Protein AF-0000000074483270 (afdb_homodimer)

Structure (mmCIF, N/CA/C/O backbone):
data_AF-0000000074483270-model_v1
#
loop_
_entity.id
_entity.type
_entity.pdbx_description
1 polymer 'Xanthine dehydrogenase'
#
loop_
_atom_site.group_PDB
_atom_site.id
_atom_site.type_symbol
_atom_site.label_atom_id
_atom_site.label_alt_id
_atom_site.label_comp_id
_atom_site.label_asym_id
_atom_site.label_entity_id
_atom_site.label_seq_id
_atom_site.pdbx_PDB_ins_code
_atom_site.Cartn_x
_atom_site.Cartn_y
_atom_site.Cartn_z
_atom_site.occupancy
_atom_site.B_iso_or_equiv
_atom_site.auth_seq_id
_atom_site.auth_comp_id
_atom_site.auth_asym_id
_atom_site.auth_atom_id
_atom_site.pdbx_PDB_model_num
ATOM 1 N N . MET A 1 1 ? 0.509 -9.922 -4.801 1 75.31 1 MET A N 1
ATOM 2 C CA . MET A 1 1 ? 1.335 -10.945 -5.426 1 75.31 1 MET A CA 1
ATOM 3 C C . MET A 1 1 ? 0.634 -12.305 -5.395 1 75.31 1 MET A C 1
ATOM 5 O O . MET A 1 1 ? -0.513 -12.398 -4.957 1 75.31 1 MET A O 1
ATOM 9 N N . GLU A 1 2 ? 1.297 -13.406 -5.91 1 82.12 2 GLU A N 1
ATOM 10 C CA . GLU A 1 2 ? 0.642 -14.656 -6.281 1 82.12 2 GLU A CA 1
ATOM 11 C C . GLU A 1 2 ? 0.21 -15.438 -5.047 1 82.12 2 GLU A C 1
ATOM 13 O O . GLU A 1 2 ? 0.958 -15.531 -4.07 1 82.12 2 GLU A O 1
ATOM 18 N N . SER A 1 3 ? -0.997 -15.914 -5.066 1 87.81 3 SER A N 1
ATOM 19 C CA . SER A 1 3 ? -1.632 -16.594 -3.943 1 87.81 3 SER A CA 1
ATOM 20 C C . SER A 1 3 ? -0.889 -17.875 -3.584 1 87.81 3 SER A C 1
ATOM 22 O O . SER A 1 3 ? -0.985 -18.359 -2.453 1 87.81 3 SER A O 1
ATOM 24 N N . TYR A 1 4 ? -0.151 -18.422 -4.543 1 96.31 4 TYR A N 1
ATOM 25 C CA . TYR A 1 4 ? 0.379 -19.75 -4.305 1 96.31 4 TYR A CA 1
ATOM 26 C C . TYR A 1 4 ? 1.49 -19.734 -3.264 1 96.31 4 TYR A C 1
ATOM 28 O O . TYR A 1 4 ? 1.835 -20.766 -2.686 1 96.31 4 TYR A O 1
ATOM 36 N N . HIS A 1 5 ? 2.09 -18.625 -2.961 1 96.88 5 HIS A N 1
ATOM 37 C CA . HIS A 1 5 ? 3.084 -18.578 -1.896 1 96.88 5 HIS A CA 1
ATOM 38 C C . HIS A 1 5 ? 2.449 -18.859 -0.538 1 96.88 5 HIS A C 1
ATOM 40 O O . HIS A 1 5 ? 2.963 -19.672 0.237 1 96.88 5 HIS A O 1
ATOM 46 N N . ALA A 1 6 ? 1.348 -18.219 -0.281 1 95.81 6 ALA A N 1
ATOM 47 C CA . ALA A 1 6 ? 0.641 -18.422 0.979 1 95.81 6 ALA A CA 1
ATOM 48 C C . ALA A 1 6 ? 0.081 -19.844 1.06 1 95.81 6 ALA A C 1
ATOM 50 O O . ALA A 1 6 ? 0.085 -20.469 2.127 1 95.81 6 ALA A O 1
ATOM 51 N N . VAL A 1 7 ? -0.377 -20.297 -0.052 1 97.56 7 VAL A N 1
ATOM 52 C CA . VAL A 1 7 ? -0.959 -21.641 -0.121 1 97.56 7 VAL A CA 1
ATOM 53 C C . VAL A 1 7 ? 0.115 -22.688 0.166 1 97.56 7 VAL A C 1
ATOM 55 O O . VAL A 1 7 ? -0.094 -23.594 0.975 1 97.56 7 VAL A O 1
ATOM 58 N N . LEU A 1 8 ? 1.272 -22.531 -0.483 1 97.94 8 LEU A N 1
ATOM 59 C CA . LEU A 1 8 ? 2.371 -23.469 -0.271 1 97.94 8 LEU A CA 1
ATOM 60 C C . LEU A 1 8 ? 2.844 -23.438 1.179 1 97.94 8 LEU A C 1
ATOM 62 O O . LEU A 1 8 ? 3.162 -24.469 1.759 1 97.94 8 LEU A O 1
ATOM 66 N N . GLU A 1 9 ? 2.848 -22.25 1.744 1 97.31 9 GLU A N 1
ATOM 67 C CA . GLU A 1 9 ? 3.205 -22.125 3.154 1 97.31 9 GLU A CA 1
ATOM 68 C C . GLU A 1 9 ? 2.195 -22.844 4.043 1 97.31 9 GLU A C 1
ATOM 70 O O . GLU A 1 9 ? 2.576 -23.5 5.012 1 97.31 9 GLU A O 1
ATOM 75 N N . ALA A 1 10 ? 0.96 -22.719 3.723 1 96.88 10 ALA A N 1
ATOM 76 C CA . ALA A 1 10 ? -0.094 -23.375 4.492 1 96.88 10 ALA A CA 1
ATOM 77 C C . ALA A 1 10 ? 0.024 -24.891 4.402 1 96.88 10 ALA A C 1
ATOM 79 O O . ALA A 1 10 ? -0.123 -25.594 5.402 1 96.88 10 ALA A O 1
ATOM 80 N N . ILE A 1 11 ? 0.293 -25.375 3.213 1 96.69 11 ILE A N 1
ATOM 81 C CA . ILE A 1 11 ? 0.487 -26.797 3.025 1 96.69 11 ILE A CA 1
ATOM 82 C C . ILE A 1 11 ? 1.677 -27.281 3.855 1 96.69 11 ILE A C 1
ATOM 84 O O . ILE A 1 11 ? 1.591 -28.297 4.551 1 96.69 11 ILE A O 1
ATOM 88 N N . ALA A 1 12 ? 2.715 -26.516 3.836 1 96.69 12 ALA A N 1
ATOM 89 C CA . ALA A 1 12 ? 3.945 -26.859 4.539 1 96.69 12 ALA A CA 1
ATOM 90 C C . ALA A 1 12 ? 3.727 -26.875 6.051 1 96.69 12 ALA A C 1
ATOM 92 O O . ALA A 1 12 ? 4.289 -27.719 6.758 1 96.69 12 ALA A O 1
ATOM 93 N N . SER A 1 13 ? 2.914 -26 6.512 1 95.75 13 SER A N 1
ATOM 94 C CA . SER A 1 13 ? 2.754 -25.828 7.953 1 95.75 13 SER A CA 1
ATOM 95 C C . SER A 1 13 ? 1.634 -26.703 8.492 1 95.75 13 SER A C 1
ATOM 97 O O . SER A 1 13 ? 1.473 -26.844 9.711 1 95.75 13 SER A O 1
ATOM 99 N N . SER A 1 14 ? 0.917 -27.234 7.617 1 93.25 14 SER A N 1
ATOM 100 C CA . SER A 1 14 ? -0.228 -28.031 8.055 1 93.25 14 SER A CA 1
ATOM 101 C C . SER A 1 14 ? 0.155 -29.5 8.258 1 93.25 14 SER A C 1
ATOM 103 O O . SER A 1 14 ? 0.959 -30.031 7.496 1 93.25 14 SER A O 1
ATOM 105 N N . HIS A 1 15 ? -0.435 -30.094 9.25 1 90.5 15 HIS A N 1
ATOM 106 C CA . HIS A 1 15 ? -0.298 -31.531 9.445 1 90.5 15 HIS A CA 1
ATOM 107 C C . HIS A 1 15 ? -1.561 -32.281 9.016 1 90.5 15 HIS A C 1
ATOM 109 O O . HIS A 1 15 ? -1.663 -33.5 9.18 1 90.5 15 HIS A O 1
ATOM 115 N N . GLU A 1 16 ? -2.414 -31.531 8.414 1 92.5 16 GLU A N 1
ATOM 116 C CA . GLU A 1 16 ? -3.693 -32.094 7.992 1 92.5 16 GLU A CA 1
ATOM 117 C C . GLU A 1 16 ? -3.686 -32.406 6.5 1 92.5 16 GLU A C 1
ATOM 119 O O . GLU A 1 16 ? -2.924 -31.828 5.734 1 92.5 16 GLU A O 1
ATOM 124 N N . GLN A 1 17 ? -4.586 -33.375 6.207 1 93.94 17 GLN A N 1
ATOM 125 C CA . GLN A 1 17 ? -4.914 -33.531 4.797 1 93.94 17 GLN A CA 1
ATOM 126 C C . GLN A 1 17 ? -5.699 -32.344 4.27 1 93.94 17 GLN A C 1
ATOM 128 O O . GLN A 1 17 ? -6.227 -31.547 5.047 1 93.94 17 GLN A O 1
ATOM 133 N N . GLY A 1 18 ? -5.68 -32.25 2.961 1 96.56 18 GLY A N 1
ATOM 134 C CA . GLY A 1 18 ? -6.43 -31.125 2.402 1 96.56 18 GLY A CA 1
ATOM 135 C C . GLY A 1 18 ? -6.602 -31.219 0.897 1 96.56 18 GLY A C 1
ATOM 136 O O . GLY A 1 18 ? -6.289 -32.25 0.293 1 96.56 18 GLY A O 1
ATOM 137 N N . VAL A 1 19 ? -7.25 -30.234 0.415 1 97.25 19 VAL A N 1
ATOM 138 C CA . VAL A 1 19 ? -7.566 -30.141 -1.007 1 97.25 19 VAL A CA 1
ATOM 139 C C . VAL A 1 19 ? -7.008 -28.828 -1.57 1 97.25 19 VAL A C 1
ATOM 141 O O . VAL A 1 19 ? -7.113 -27.781 -0.935 1 97.25 19 VAL A O 1
ATOM 144 N N . LEU A 1 20 ? -6.336 -28.906 -2.713 1 97 20 LEU A N 1
ATOM 145 C CA . LEU A 1 20 ? -5.926 -27.734 -3.469 1 97 20 LEU A CA 1
ATOM 146 C C . LEU A 1 20 ? -6.914 -27.438 -4.59 1 97 20 LEU A C 1
ATOM 148 O O . LEU A 1 20 ? -7.176 -28.281 -5.441 1 97 20 LEU A O 1
ATOM 152 N N . ALA A 1 21 ? -7.531 -26.281 -4.531 1 97.44 21 ALA A N 1
ATOM 153 C CA . ALA A 1 21 ? -8.414 -25.797 -5.586 1 97.44 21 ALA A CA 1
ATOM 154 C C . ALA A 1 21 ? -7.719 -24.766 -6.465 1 97.44 21 ALA A C 1
ATOM 156 O O . ALA A 1 21 ? -7.133 -23.797 -5.953 1 97.44 21 ALA A O 1
ATOM 157 N N . THR A 1 22 ? -7.727 -24.922 -7.75 1 97.31 22 THR A N 1
ATOM 158 C CA . THR A 1 22 ? -7.027 -24.047 -8.68 1 97.31 22 THR A CA 1
ATOM 159 C C . THR A 1 22 ? -7.945 -23.641 -9.828 1 97.31 22 THR A C 1
ATOM 161 O O . THR A 1 22 ? -8.648 -24.469 -10.398 1 97.31 22 THR A O 1
ATOM 164 N N . ILE A 1 23 ? -7.973 -22.375 -10.141 1 96.62 23 ILE A N 1
ATOM 165 C CA . ILE A 1 23 ? -8.641 -21.938 -11.359 1 96.62 23 ILE A CA 1
ATOM 166 C C . ILE A 1 23 ? -7.816 -22.344 -12.578 1 96.62 23 ILE A C 1
ATOM 168 O O . ILE A 1 23 ? -6.691 -21.875 -12.766 1 96.62 23 ILE A O 1
ATOM 172 N N . ILE A 1 24 ? -8.414 -23.141 -13.422 1 96.81 24 ILE A N 1
ATOM 173 C CA . ILE A 1 24 ? -7.621 -23.688 -14.516 1 96.81 24 ILE A CA 1
ATOM 174 C C . ILE A 1 24 ? -8.07 -23.078 -15.844 1 96.81 24 ILE A C 1
ATOM 176 O O . ILE A 1 24 ? -7.363 -23.156 -16.844 1 96.81 24 ILE A O 1
ATOM 180 N N . HIS A 1 25 ? -9.266 -22.453 -15.805 1 95.56 25 HIS A N 1
ATOM 181 C CA . HIS A 1 25 ? -9.766 -21.844 -17.031 1 95.56 25 HIS A CA 1
ATOM 182 C C . HIS A 1 25 ? -10.766 -20.734 -16.734 1 95.56 25 HIS A C 1
ATOM 184 O O . HIS A 1 25 ? -11.617 -20.891 -15.844 1 95.56 25 HIS A O 1
ATOM 190 N N . ILE A 1 26 ? -10.602 -19.688 -17.422 1 93.75 26 ILE A N 1
ATOM 191 C CA . ILE A 1 26 ? -11.555 -18.578 -17.359 1 93.75 26 ILE A CA 1
ATOM 192 C C . ILE A 1 26 ? -12 -18.188 -18.766 1 93.75 26 ILE A C 1
ATOM 194 O O . ILE A 1 26 ? -11.172 -18.062 -19.672 1 93.75 26 ILE A O 1
ATOM 198 N N . ASP A 1 27 ? -13.25 -18.125 -18.953 1 91.25 27 ASP A N 1
ATOM 199 C CA . ASP A 1 27 ? -13.852 -17.531 -20.141 1 91.25 27 ASP A CA 1
ATOM 200 C C . ASP A 1 27 ? -14.594 -16.234 -19.797 1 91.25 27 ASP A C 1
ATOM 202 O O . ASP A 1 27 ? -15.57 -16.25 -19.047 1 91.25 27 ASP A O 1
ATOM 206 N N . GLY A 1 28 ? -14.086 -15.148 -20.328 1 88.5 28 GLY A N 1
ATOM 207 C CA . GLY A 1 28 ? -14.656 -13.859 -19.953 1 88.5 28 GLY A CA 1
ATOM 208 C C . GLY A 1 28 ? -13.891 -13.156 -18.844 1 88.5 28 GLY A C 1
ATOM 209 O O . GLY A 1 28 ? -12.656 -13.203 -18.812 1 88.5 28 GLY A O 1
ATOM 210 N N . SER A 1 29 ? -14.641 -12.469 -17.984 1 85.75 29 SER A N 1
ATOM 211 C CA . SER A 1 29 ? -14.023 -11.68 -16.938 1 85.75 29 SER A CA 1
ATOM 212 C C . SER A 1 29 ? -14.211 -12.336 -15.57 1 85.75 29 SER A C 1
ATOM 214 O O . SER A 1 29 ? -15.273 -12.891 -15.281 1 85.75 29 SER A O 1
ATOM 216 N N . ALA A 1 30 ? -13.156 -12.375 -14.844 1 88 30 ALA A N 1
ATOM 217 C CA . ALA A 1 30 ? -13.188 -12.883 -13.469 1 88 30 ALA A CA 1
ATOM 218 C C . ALA A 1 30 ? -12.289 -12.047 -12.562 1 88 30 ALA A C 1
ATOM 220 O O . ALA A 1 30 ? -11.383 -11.352 -13.039 1 88 30 ALA A O 1
ATOM 221 N N . TYR A 1 31 ? -12.641 -12.148 -11.297 1 88.62 31 TYR A N 1
ATOM 222 C CA . TYR A 1 31 ? -11.883 -11.398 -10.297 1 88.62 31 TYR A CA 1
ATOM 223 C C . TYR A 1 31 ? -10.43 -11.836 -10.273 1 88.62 31 TYR A C 1
ATOM 225 O O . TYR A 1 31 ? -9.516 -11.008 -10.273 1 88.62 31 TYR A O 1
ATOM 233 N N . GLN A 1 32 ? -10.25 -13.141 -10.25 1 92.94 32 GLN A N 1
ATOM 234 C CA . GLN A 1 32 ? -8.914 -13.727 -10.312 1 92.94 32 GLN A CA 1
ATOM 235 C C . GLN A 1 32 ? -8.664 -14.398 -11.664 1 92.94 32 GLN A C 1
ATOM 237 O O . GLN A 1 32 ? -9.602 -14.609 -12.438 1 92.94 32 GLN A O 1
ATOM 242 N N . LYS A 1 33 ? -7.43 -14.656 -11.875 1 92.62 33 LYS A N 1
ATOM 243 C CA . LYS A 1 33 ? -7.047 -15.266 -13.141 1 92.62 33 LYS A CA 1
ATOM 244 C C . LYS A 1 33 ? -6.637 -16.719 -12.945 1 92.62 33 LYS A C 1
ATOM 246 O O . LYS A 1 33 ? -6.566 -17.219 -11.82 1 92.62 33 LYS A O 1
ATOM 251 N N . GLU A 1 34 ? -6.488 -17.406 -14.117 1 96.06 34 GLU A N 1
ATOM 252 C CA . GLU A 1 34 ? -5.984 -18.766 -14.062 1 96.06 34 GLU A CA 1
ATOM 253 C C . GLU A 1 34 ? -4.703 -18.859 -13.227 1 96.06 34 GLU A C 1
ATOM 255 O O . GLU A 1 34 ? -3.834 -17.984 -13.336 1 96.06 34 GLU A O 1
ATOM 260 N N . GLY A 1 35 ? -4.637 -19.891 -12.375 1 96.38 35 GLY A N 1
ATOM 261 C CA . GLY A 1 35 ? -3.482 -20.062 -11.508 1 96.38 35 GLY A CA 1
ATOM 262 C C . GLY A 1 35 ? -3.764 -19.688 -10.062 1 96.38 35 GLY A C 1
ATOM 263 O O . GLY A 1 35 ? -3.076 -20.156 -9.148 1 96.38 35 GLY A O 1
ATOM 264 N N . ALA A 1 36 ? -4.758 -18.828 -9.859 1 96.19 36 ALA A N 1
ATOM 265 C CA . ALA A 1 36 ? -5.16 -18.562 -8.477 1 96.19 36 ALA A CA 1
ATOM 266 C C . ALA A 1 36 ? -5.594 -19.844 -7.781 1 96.19 36 ALA A C 1
ATOM 268 O O . ALA A 1 36 ? -6.246 -20.703 -8.391 1 96.19 36 ALA A O 1
ATOM 269 N N . CYS A 1 37 ? -5.223 -19.969 -6.508 1 97.12 37 CYS A N 1
ATOM 270 C CA . CYS A 1 37 ? -5.508 -21.234 -5.844 1 97.12 37 CYS A CA 1
ATOM 271 C C . CYS A 1 37 ? -5.828 -21.016 -4.371 1 97.12 37 CYS A C 1
ATOM 273 O O . CYS A 1 37 ? -5.598 -19.938 -3.832 1 97.12 37 CYS A O 1
ATOM 275 N N . MET A 1 38 ? -6.383 -22.078 -3.869 1 96.75 38 MET A N 1
ATOM 276 C CA . MET A 1 38 ? -6.812 -22.094 -2.475 1 96.75 38 MET A CA 1
ATOM 277 C C . MET A 1 38 ? -6.594 -23.469 -1.857 1 96.75 38 MET A C 1
ATOM 279 O O . MET A 1 38 ? -6.836 -24.484 -2.504 1 96.75 38 MET A O 1
ATOM 283 N N . TRP A 1 39 ? -6.062 -23.453 -0.654 1 97.25 39 TRP A N 1
ATOM 284 C CA . TRP A 1 39 ? -5.895 -24.656 0.147 1 97.25 39 TRP A CA 1
ATOM 285 C C . TRP A 1 39 ? -7.02 -24.781 1.17 1 97.25 39 TRP A C 1
ATOM 287 O O . TRP A 1 39 ? -7.371 -23.812 1.847 1 97.25 39 TRP A O 1
ATOM 297 N N . ILE A 1 40 ? -7.633 -25.953 1.224 1 97.25 40 ILE A N 1
ATOM 298 C CA . ILE A 1 40 ? -8.664 -26.25 2.209 1 97.25 40 ILE A CA 1
ATOM 299 C C . ILE A 1 40 ? -8.266 -27.484 3.008 1 97.25 40 ILE A C 1
ATOM 301 O O . ILE A 1 40 ? -8.18 -28.594 2.461 1 97.25 40 ILE A O 1
ATOM 305 N N . SER A 1 41 ? -8.07 -27.328 4.285 1 96.38 41 SER A N 1
ATOM 306 C CA . SER A 1 41 ? -7.707 -28.453 5.145 1 96.38 41 SER A CA 1
ATOM 307 C C . SER A 1 41 ? -8.938 -29.266 5.523 1 96.38 41 SER A C 1
ATOM 309 O O . SER A 1 41 ? -10.07 -28.844 5.312 1 96.38 41 SER A O 1
ATOM 311 N N . GLU A 1 42 ? -8.719 -30.359 6.121 1 94.81 42 GLU A N 1
ATOM 312 C CA . GLU A 1 42 ? -9.82 -31.219 6.547 1 94.81 42 GLU A CA 1
ATOM 313 C C . GLU A 1 42 ? -10.617 -30.578 7.672 1 94.81 42 GLU A C 1
ATOM 315 O O . GLU A 1 42 ? -11.812 -30.844 7.832 1 94.81 42 GLU A O 1
ATOM 320 N N . SER A 1 43 ? -9.938 -29.734 8.445 1 94.06 43 SER A N 1
ATOM 321 C CA . SER A 1 43 ? -10.617 -29.047 9.539 1 94.06 43 SER A CA 1
ATOM 322 C C . SER A 1 43 ? -11.32 -27.781 9.047 1 94.06 43 SER A C 1
ATOM 324 O O . SER A 1 43 ? -12.008 -27.109 9.82 1 94.06 43 SER A O 1
ATOM 326 N N . GLY A 1 44 ? -11.102 -27.453 7.805 1 92.12 44 GLY A N 1
ATOM 327 C CA . GLY A 1 44 ? -11.812 -26.328 7.234 1 92.12 44 GLY A CA 1
ATOM 328 C C . GLY A 1 44 ? -10.992 -25.047 7.184 1 92.12 44 GLY A C 1
ATOM 329 O O . GLY A 1 44 ? -11.461 -24.016 6.719 1 92.12 44 GLY A O 1
ATOM 330 N N . ARG A 1 45 ? -9.844 -25.109 7.641 1 93.44 45 ARG A N 1
ATOM 331 C CA . ARG A 1 45 ? -8.953 -23.953 7.516 1 93.44 45 ARG A CA 1
ATOM 332 C C . ARG A 1 45 ? -8.562 -23.719 6.059 1 93.44 45 ARG A C 1
ATOM 334 O O . ARG A 1 45 ? -8.305 -24.672 5.32 1 93.44 45 ARG A O 1
ATOM 341 N N . THR A 1 46 ? -8.531 -22.438 5.676 1 94.81 46 THR A N 1
ATOM 342 C CA . THR A 1 46 ? -8.273 -22.156 4.27 1 94.81 46 THR A CA 1
ATOM 343 C C . THR A 1 46 ? -7.133 -21.156 4.121 1 94.81 46 THR A C 1
ATOM 345 O O . THR A 1 46 ? -6.812 -20.422 5.062 1 94.81 46 THR A O 1
ATOM 348 N N . ALA A 1 47 ? -6.445 -21.156 3.014 1 95.5 47 ALA A N 1
ATOM 349 C CA . ALA A 1 47 ? -5.449 -20.203 2.557 1 95.5 47 ALA A CA 1
ATOM 350 C C . ALA A 1 47 ? -5.566 -19.953 1.055 1 95.5 47 ALA A C 1
ATOM 352 O O . ALA A 1 47 ? -5.723 -20.906 0.278 1 95.5 47 ALA A O 1
ATOM 353 N N . GLY A 1 48 ? -5.457 -18.672 0.753 1 94.81 48 GLY A N 1
ATOM 354 C CA . GLY A 1 48 ? -5.652 -18.312 -0.644 1 94.81 48 GLY A CA 1
ATOM 355 C C . GLY A 1 48 ? -7.086 -17.953 -0.973 1 94.81 48 GLY A C 1
ATOM 356 O O . GLY A 1 48 ? -7.988 -18.156 -0.158 1 94.81 48 GLY A O 1
ATOM 357 N N . LEU A 1 49 ? -7.27 -17.438 -2.158 1 94.62 49 LEU A N 1
ATOM 358 C CA . LEU A 1 49 ? -8.57 -16.938 -2.594 1 94.62 49 LEU A CA 1
ATOM 359 C C . LEU A 1 49 ? -8.773 -17.203 -4.082 1 94.62 49 LEU A C 1
ATOM 361 O O . LEU A 1 49 ? -7.883 -16.938 -4.891 1 94.62 49 LEU A O 1
ATOM 365 N N . LEU A 1 50 ? -9.922 -17.672 -4.473 1 94.12 50 LEU A N 1
ATOM 366 C CA . LEU A 1 50 ? -10.219 -17.969 -5.871 1 94.12 50 LEU A CA 1
ATOM 367 C C . LEU A 1 50 ? -11.031 -16.844 -6.504 1 94.12 50 LEU A C 1
ATOM 369 O O . LEU A 1 50 ? -10.992 -16.656 -7.723 1 94.12 50 LEU A O 1
ATOM 373 N N . SER A 1 51 ? -11.781 -16.188 -5.703 1 89.69 51 SER A N 1
ATOM 374 C CA . SER A 1 51 ? -12.633 -15.07 -6.098 1 89.69 51 SER A CA 1
ATOM 375 C C . SER A 1 51 ? -12.617 -13.969 -5.051 1 89.69 51 SER A C 1
ATOM 377 O O . SER A 1 51 ? -11.648 -13.836 -4.293 1 89.69 51 SER A O 1
ATOM 379 N N . GLY A 1 52 ? -13.562 -13.18 -4.996 1 85.69 52 GLY A N 1
ATOM 380 C CA . GLY A 1 52 ? -13.68 -12.18 -3.949 1 85.69 52 GLY A CA 1
ATOM 381 C C . GLY A 1 52 ? -14.367 -12.703 -2.701 1 85.69 52 GLY A C 1
ATOM 382 O O . GLY A 1 52 ? -14.555 -11.961 -1.736 1 85.69 52 GLY A O 1
ATOM 383 N N . GLY A 1 53 ? -14.773 -13.93 -2.67 1 80.25 53 GLY A N 1
ATOM 384 C CA . GLY A 1 53 ? -15.484 -14.562 -1.575 1 80.25 53 GLY A CA 1
ATOM 385 C C . GLY A 1 53 ? -16.75 -15.281 -2.021 1 80.25 53 GLY A C 1
ATOM 386 O O . GLY A 1 53 ? -17.391 -15.977 -1.229 1 80.25 53 GLY A O 1
ATOM 387 N N . CYS A 1 54 ? -17 -15.289 -3.25 1 80.25 54 CYS A N 1
ATOM 388 C CA . CYS A 1 54 ? -18.281 -15.773 -3.779 1 80.25 54 CYS A CA 1
ATOM 389 C C . CYS A 1 54 ? -18.25 -17.297 -3.955 1 80.25 54 CYS A C 1
ATOM 391 O O . CYS A 1 54 ? -19.25 -17.969 -3.727 1 80.25 54 CYS A O 1
ATOM 393 N N . LEU A 1 55 ? -17.078 -17.797 -4.328 1 89.5 55 LEU A N 1
ATOM 394 C CA . LEU A 1 55 ? -17 -19.219 -4.676 1 89.5 55 LEU A CA 1
ATOM 395 C C . LEU A 1 55 ? -16.5 -20.047 -3.494 1 89.5 55 LEU A C 1
ATOM 397 O O . LEU A 1 55 ? -16.656 -21.266 -3.471 1 89.5 55 LEU A O 1
ATOM 401 N N . GLU A 1 56 ? -15.938 -19.422 -2.535 1 91.12 56 GLU A N 1
ATOM 402 C CA . GLU A 1 56 ? -15.125 -20.094 -1.521 1 91.12 56 GLU A CA 1
ATOM 403 C C . GLU A 1 56 ? -15.953 -21.062 -0.693 1 91.12 56 GLU A C 1
ATOM 405 O O . GLU A 1 56 ? -15.508 -22.172 -0.411 1 91.12 56 GLU A O 1
ATOM 410 N N . GLU A 1 57 ? -17.141 -20.688 -0.376 1 88.19 57 GLU A N 1
ATOM 411 C CA . GLU A 1 57 ? -17.984 -21.562 0.442 1 88.19 57 GLU A CA 1
ATOM 412 C C . GLU A 1 57 ? -18.344 -22.828 -0.311 1 88.19 57 GLU A C 1
ATOM 414 O O . GLU A 1 57 ? -18.266 -23.938 0.24 1 88.19 57 GLU A O 1
ATOM 419 N N . THR A 1 58 ? -18.781 -22.656 -1.55 1 91.75 58 THR A N 1
ATOM 420 C CA . THR A 1 58 ? -19.141 -23.797 -2.379 1 91.75 58 THR A CA 1
ATOM 421 C C . THR A 1 58 ? -17.938 -24.719 -2.586 1 91.75 58 THR A C 1
ATOM 423 O O . THR A 1 58 ? -18.062 -25.938 -2.5 1 91.75 58 THR A O 1
ATOM 426 N N . ILE A 1 59 ? -16.812 -24.141 -2.773 1 95.62 59 ILE A N 1
ATOM 427 C CA . ILE A 1 59 ? -15.586 -24.891 -3.002 1 95.62 59 ILE A CA 1
ATOM 428 C C . ILE A 1 59 ? -15.219 -25.672 -1.742 1 95.62 59 ILE A C 1
ATOM 430 O O . ILE A 1 59 ? -14.797 -26.828 -1.821 1 95.62 59 ILE A O 1
ATOM 434 N N . ALA A 1 60 ? -15.406 -25.062 -0.628 1 94.56 60 ALA A N 1
ATOM 435 C CA . ALA A 1 60 ? -15.117 -25.734 0.636 1 94.56 60 ALA A CA 1
ATOM 436 C C . ALA A 1 60 ? -16 -26.953 0.827 1 94.56 60 ALA A C 1
ATOM 438 O O . ALA A 1 60 ? -15.547 -28 1.31 1 94.56 60 ALA A O 1
ATOM 439 N N . ILE A 1 61 ? -17.219 -26.859 0.445 1 94.69 61 ILE A N 1
ATOM 440 C CA . ILE A 1 61 ? -18.141 -27.969 0.546 1 94.69 61 ILE A CA 1
ATOM 441 C C . ILE A 1 61 ? -17.703 -29.094 -0.387 1 94.69 61 ILE A C 1
ATOM 443 O O . ILE A 1 61 ? -17.656 -30.266 0.015 1 94.69 61 ILE A O 1
ATOM 447 N N . GLN A 1 62 ? -17.359 -28.75 -1.576 1 96 62 GLN A N 1
ATOM 448 C CA . GLN A 1 62 ? -16.922 -29.75 -2.553 1 96 62 GLN A CA 1
ATOM 449 C C . GLN A 1 62 ? -15.609 -30.391 -2.125 1 96 62 GLN A C 1
ATOM 451 O O . GLN A 1 62 ? -15.375 -31.578 -2.414 1 96 62 GLN A O 1
ATOM 456 N N . ALA A 1 63 ? -14.805 -29.641 -1.466 1 96.75 63 ALA A N 1
ATOM 457 C CA . ALA A 1 63 ? -13.508 -30.141 -1.005 1 96.75 63 ALA A CA 1
ATOM 458 C C . ALA A 1 63 ? -13.688 -31.297 -0.031 1 96.75 63 ALA A C 1
ATOM 460 O O . ALA A 1 63 ? -12.883 -32.25 -0.018 1 96.75 63 ALA A O 1
ATOM 461 N N . LYS A 1 64 ? -14.727 -31.25 0.778 1 95.69 64 LYS A N 1
ATOM 462 C CA . LYS A 1 64 ? -15 -32.344 1.704 1 95.69 64 LYS A CA 1
ATOM 463 C C . LYS A 1 64 ? -15.234 -33.656 0.955 1 95.69 64 LYS A C 1
ATOM 465 O O . LYS A 1 64 ? -14.719 -34.719 1.348 1 95.69 64 LYS A O 1
ATOM 470 N N . ASP A 1 65 ? -15.938 -33.531 -0.107 1 95.12 65 ASP A N 1
ATOM 471 C CA . ASP A 1 65 ? -16.219 -34.688 -0.932 1 95.12 65 ASP A CA 1
ATOM 472 C C . ASP A 1 65 ? -14.938 -35.219 -1.581 1 95.12 65 ASP A C 1
ATOM 474 O O . ASP A 1 65 ? -14.703 -36.438 -1.614 1 95.12 65 ASP A O 1
ATOM 478 N N . VAL A 1 66 ? -14.172 -34.344 -2.055 1 95.12 66 VAL A N 1
ATOM 479 C CA . VAL A 1 66 ? -12.914 -34.688 -2.699 1 95.12 66 VAL A CA 1
ATOM 480 C C . VAL A 1 66 ? -12 -35.406 -1.701 1 95.12 66 VAL A C 1
ATOM 482 O O . VAL A 1 66 ? -11.352 -36.406 -2.041 1 95.12 66 VAL A O 1
ATOM 485 N N . LEU A 1 67 ? -11.977 -34.938 -0.519 1 93.81 67 LEU A N 1
ATOM 486 C CA . LEU A 1 67 ? -11.148 -35.531 0.52 1 93.81 67 LEU A CA 1
ATOM 487 C C . LEU A 1 67 ? -11.664 -36.906 0.901 1 93.81 67 LEU A C 1
ATOM 489 O O . LEU A 1 67 ? -10.875 -37.844 1.102 1 93.81 67 LEU A O 1
ATOM 493 N N . GLN A 1 68 ? -12.914 -37.031 0.994 1 93.38 68 GLN A N 1
ATOM 494 C CA . GLN A 1 68 ? -13.539 -38.281 1.381 1 93.38 68 GLN A CA 1
ATOM 495 C C . G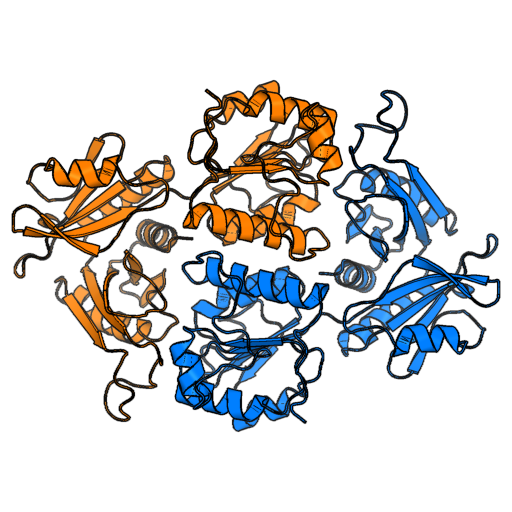LN A 1 68 ? -13.273 -39.375 0.34 1 93.38 68 GLN A C 1
ATOM 497 O O . GLN A 1 68 ? -12.984 -40.5 0.689 1 93.38 68 GLN A O 1
ATOM 502 N N . HIS A 1 69 ? -13.305 -39.031 -0.921 1 92.31 69 HIS A N 1
ATOM 503 C CA . HIS A 1 69 ? -13.203 -40 -1.986 1 92.31 69 HIS A CA 1
ATOM 504 C C . HIS A 1 69 ? -11.781 -40.062 -2.555 1 92.31 69 HIS A C 1
ATOM 506 O O . HIS A 1 69 ? -11.469 -40.938 -3.373 1 92.31 69 HIS A O 1
ATOM 512 N N . GLN A 1 70 ? -11.016 -39.062 -2.203 1 91.38 70 GLN A N 1
ATOM 513 C CA . GLN A 1 70 ? -9.633 -38.969 -2.66 1 91.38 70 GLN A CA 1
ATOM 514 C C . GLN A 1 70 ? -9.555 -38.969 -4.184 1 91.38 70 GLN A C 1
ATOM 516 O O . GLN A 1 70 ? -8.719 -39.625 -4.773 1 91.38 70 GLN A O 1
ATOM 521 N N . GLN A 1 71 ? -10.5 -38.281 -4.762 1 89.88 71 GLN A N 1
ATOM 522 C CA . GLN A 1 71 ? -10.57 -38.125 -6.211 1 89.88 71 GLN A CA 1
ATOM 523 C C . GLN A 1 71 ? -10.695 -36.656 -6.625 1 89.88 71 GLN A C 1
ATOM 525 O O . GLN A 1 71 ? -11.5 -35.938 -6.055 1 89.88 71 GLN A O 1
ATOM 530 N N . ALA A 1 72 ? -9.938 -36.344 -7.594 1 92.81 72 ALA A N 1
ATOM 531 C CA . ALA A 1 72 ? -10 -34.969 -8.117 1 92.81 72 ALA A CA 1
ATOM 532 C C . ALA A 1 72 ? -11.375 -34.688 -8.711 1 92.81 72 ALA A C 1
ATOM 534 O O . ALA A 1 72 ? -12.062 -35.594 -9.18 1 92.81 72 ALA A O 1
ATOM 535 N N . HIS A 1 73 ? -11.727 -33.438 -8.648 1 92.75 73 HIS A N 1
ATOM 536 C CA . HIS A 1 73 ? -13.023 -33 -9.148 1 92.75 73 HIS A CA 1
ATOM 537 C C . HIS A 1 73 ? -12.898 -31.656 -9.867 1 92.75 73 HIS A C 1
ATOM 539 O O . HIS A 1 73 ? -12.219 -30.75 -9.383 1 92.75 73 HIS A O 1
ATOM 545 N N . MET A 1 74 ? -13.445 -31.609 -11.086 1 93.75 74 MET A N 1
ATOM 546 C CA . MET A 1 74 ? -13.5 -30.344 -11.82 1 93.75 74 MET A CA 1
ATOM 547 C C . MET A 1 74 ? -14.906 -29.75 -11.781 1 93.75 74 MET A C 1
ATOM 549 O O . MET A 1 74 ? -15.883 -30.438 -12.094 1 93.75 74 MET A O 1
ATOM 553 N N . THR A 1 75 ? -15.008 -28.578 -11.398 1 94.56 75 THR A N 1
ATOM 554 C CA . THR A 1 75 ? -16.312 -27.906 -11.336 1 94.56 75 THR A CA 1
ATOM 555 C C . THR A 1 75 ? -16.297 -26.609 -12.141 1 94.56 75 THR A C 1
ATOM 557 O O . THR A 1 75 ? -15.25 -25.984 -12.273 1 94.56 75 THR A O 1
ATOM 560 N N . THR A 1 76 ? -17.375 -26.266 -12.719 1 93.69 76 THR A N 1
ATOM 561 C CA . THR A 1 76 ? -17.531 -25.062 -13.531 1 93.69 76 THR A CA 1
ATOM 562 C C . THR A 1 76 ? -18.578 -24.125 -12.93 1 93.69 76 THR A C 1
ATOM 564 O O . THR A 1 76 ? -19.656 -24.562 -12.539 1 93.69 76 THR A O 1
ATOM 567 N N . PHE A 1 77 ? -18.203 -22.891 -12.805 1 91 77 PHE A N 1
ATOM 568 C CA . PHE A 1 77 ? -19.094 -21.844 -12.32 1 91 77 PHE A CA 1
ATOM 569 C C . PHE A 1 77 ? -19.422 -20.859 -13.438 1 91 77 PHE A C 1
ATOM 571 O O . PHE A 1 77 ? -18.531 -20.266 -14.039 1 91 77 PHE A O 1
ATOM 578 N N . ASP A 1 78 ? -20.672 -20.688 -13.773 1 84.94 78 ASP A N 1
ATOM 579 C CA . ASP A 1 78 ? -21.125 -19.688 -14.734 1 84.94 78 ASP A CA 1
ATOM 580 C C . ASP A 1 78 ? -21.562 -18.406 -14.023 1 84.94 78 ASP A C 1
ATOM 582 O O . ASP A 1 78 ? -22.656 -18.359 -13.438 1 84.94 78 ASP A O 1
ATOM 586 N N . MET A 1 79 ? -20.75 -17.484 -14.148 1 73.31 79 MET A N 1
ATOM 587 C CA . MET A 1 79 ? -20.984 -16.234 -13.414 1 73.31 79 MET A CA 1
ATOM 588 C C . MET A 1 79 ? -21.703 -15.219 -14.289 1 73.31 79 MET A C 1
ATOM 590 O O . MET A 1 79 ? -21.859 -14.062 -13.906 1 73.31 79 MET A O 1
ATOM 594 N N . ARG A 1 80 ? -22.109 -15.57 -15.68 1 67.31 80 ARG A N 1
ATOM 595 C CA . ARG A 1 80 ? -22.812 -14.688 -16.609 1 67.31 80 ARG A CA 1
ATOM 596 C C . ARG A 1 80 ? -24.281 -14.539 -16.234 1 67.31 80 ARG A C 1
ATOM 598 O O . ARG A 1 80 ? -24.906 -13.516 -16.531 1 67.31 80 ARG A O 1
ATOM 605 N N . GLN A 1 81 ? -24.984 -15.602 -15.969 1 56.78 81 GLN A N 1
ATOM 606 C CA . GLN A 1 81 ? -26.438 -15.586 -15.844 1 56.78 81 GLN A CA 1
ATOM 607 C C . GLN A 1 81 ? -26.891 -14.844 -14.586 1 56.78 81 GLN A C 1
ATOM 609 O O . GLN A 1 81 ? -26.328 -15.055 -13.508 1 56.78 81 GLN A O 1
ATOM 614 N N . GLU A 1 82 ? -27.328 -13.633 -14.789 1 50.84 82 GLU A N 1
ATOM 615 C CA . GLU A 1 82 ? -27.984 -12.797 -13.789 1 50.84 82 GLU A CA 1
ATOM 616 C C . GLU A 1 82 ? -29.203 -13.492 -13.211 1 50.84 82 GLU A C 1
ATOM 618 O O . GLU A 1 82 ? -30.031 -12.867 -12.547 1 50.84 82 GLU A O 1
ATOM 623 N N . ASP A 1 83 ? -29.594 -14.672 -13.688 1 43.69 83 ASP A N 1
ATOM 624 C CA . ASP A 1 83 ? -30.953 -15.109 -13.375 1 43.69 83 ASP A CA 1
ATOM 625 C C . ASP A 1 83 ? -31.125 -15.289 -11.867 1 43.69 83 ASP A C 1
ATOM 627 O O . ASP A 1 83 ? -30.188 -15.68 -11.164 1 43.69 83 ASP A O 1
ATOM 631 N N . ASP A 1 84 ? -32.281 -14.828 -11.289 1 41 84 ASP A N 1
ATOM 632 C CA . ASP A 1 84 ? -32.781 -14.898 -9.922 1 41 84 ASP A CA 1
ATOM 633 C C . ASP A 1 84 ? -32.5 -16.266 -9.305 1 41 84 ASP A C 1
ATOM 635 O O . ASP A 1 84 ? -32.438 -16.406 -8.086 1 41 84 ASP A O 1
ATOM 639 N N . PHE A 1 85 ? -32.906 -17.375 -9.883 1 37.62 85 PHE A N 1
ATOM 640 C CA . PHE A 1 85 ? -33.188 -18.688 -9.305 1 37.62 85 PHE A CA 1
ATOM 641 C C . PHE A 1 85 ? -31.875 -19.453 -9.125 1 37.62 85 PHE A C 1
ATOM 643 O O . PHE A 1 85 ? -31.844 -20.5 -8.461 1 37.62 85 PHE A O 1
ATOM 650 N N . SER A 1 86 ? -31.031 -19.688 -10.039 1 39.41 86 SER A N 1
ATOM 651 C CA . SER A 1 86 ? -29.938 -20.625 -9.875 1 39.41 86 SER A CA 1
ATOM 652 C C . SER A 1 86 ? -28.953 -20.172 -8.797 1 39.41 86 SER A C 1
ATOM 654 O O . SER A 1 86 ? -29.156 -19.109 -8.195 1 39.41 86 SER A O 1
ATOM 656 N N . TRP A 1 87 ? -27.656 -20.75 -8.859 1 38.84 87 TRP A N 1
ATOM 657 C CA . TRP A 1 87 ? -26.812 -20.328 -7.742 1 38.84 87 TRP A CA 1
ATOM 658 C C . TRP A 1 87 ? -27.062 -18.875 -7.383 1 38.84 87 TRP A C 1
ATOM 660 O O . TRP A 1 87 ? -27.609 -18.109 -8.188 1 38.84 87 TRP A O 1
ATOM 670 N N . GLY A 1 88 ? -26.719 -18.391 -6.25 1 36.84 88 GLY A N 1
ATOM 671 C CA . GLY A 1 88 ? -26.953 -17.125 -5.566 1 36.84 88 GLY A CA 1
ATOM 672 C C . GLY A 1 88 ? -26.922 -15.922 -6.492 1 36.84 88 GLY A C 1
ATOM 673 O O . GLY A 1 88 ? -26.672 -16.062 -7.691 1 36.84 88 GLY A O 1
ATOM 674 N N . GLN A 1 89 ? -26.672 -14.555 -5.738 1 43.16 89 GLN A N 1
ATOM 675 C CA . GLN A 1 89 ? -26.469 -13.117 -5.867 1 43.16 89 GLN A CA 1
ATOM 676 C C . GLN A 1 89 ? -25.469 -12.797 -6.969 1 43.16 89 GLN A C 1
ATOM 678 O O . GLN A 1 89 ? -24.344 -13.281 -6.949 1 43.16 89 GLN A O 1
ATOM 683 N N . GLY A 1 90 ? -25.891 -12.852 -8.219 1 46.47 90 GLY A N 1
ATOM 684 C CA . GLY A 1 90 ? -25.188 -12.516 -9.445 1 46.47 90 GLY A CA 1
ATOM 685 C C . GLY A 1 90 ? -23.922 -11.719 -9.195 1 46.47 90 GLY A C 1
ATOM 686 O O . GLY A 1 90 ? -23.953 -10.633 -8.609 1 46.47 90 GLY A O 1
ATOM 687 N N . ALA A 1 91 ? -22.812 -12.398 -9.016 1 52.34 91 ALA A N 1
ATOM 688 C CA . ALA A 1 91 ? -21.5 -11.812 -8.742 1 52.34 91 ALA A CA 1
ATOM 689 C C . ALA A 1 91 ? -21.172 -10.719 -9.75 1 52.34 91 ALA A C 1
ATOM 691 O O . ALA A 1 91 ? -20.375 -9.828 -9.461 1 52.34 91 ALA A O 1
ATOM 692 N N . GLY A 1 92 ? -22.188 -10.555 -10.758 1 54.28 92 GLY A N 1
ATOM 693 C CA . GLY A 1 92 ? -22.031 -9.539 -11.789 1 54.28 92 GLY A CA 1
ATOM 694 C C . GLY A 1 92 ? -20.703 -9.609 -12.5 1 54.28 92 GLY A C 1
ATOM 695 O O . GLY A 1 92 ? -20.312 -8.656 -13.18 1 54.28 92 GLY A O 1
ATOM 696 N N . CYS A 1 93 ? -19.922 -10.758 -12.117 1 62.34 93 CYS A N 1
ATOM 697 C CA . CYS A 1 93 ? -18.812 -10.953 -13.031 1 62.34 93 CYS A CA 1
ATOM 698 C C . CYS A 1 93 ? -19.25 -11.719 -14.281 1 62.34 93 CYS A C 1
ATOM 700 O O . CYS A 1 93 ? -20.219 -12.461 -14.242 1 62.34 93 CYS A O 1
ATOM 702 N N . ASN A 1 94 ? -18.984 -11.344 -15.523 1 65.38 94 ASN A N 1
ATOM 703 C CA . ASN A 1 94 ? -19.422 -11.875 -16.812 1 65.38 94 ASN A CA 1
ATOM 704 C C . ASN A 1 94 ? -18.453 -12.914 -17.344 1 65.38 94 ASN A C 1
ATOM 706 O O . ASN A 1 94 ? -18.031 -12.836 -18.5 1 65.38 94 ASN A O 1
ATOM 710 N N . GLY A 1 95 ? -18.156 -13.961 -16.391 1 80.62 95 GLY A N 1
ATOM 711 C CA . GLY A 1 95 ? -17.219 -14.953 -16.906 1 80.62 95 GLY A CA 1
ATOM 712 C C . GLY A 1 95 ? -17.531 -16.359 -16.422 1 80.62 95 GLY A C 1
ATOM 713 O O . GLY A 1 95 ? -18.391 -16.547 -15.547 1 80.62 95 GLY A O 1
ATOM 714 N N . ILE A 1 96 ? -17.031 -17.438 -17.125 1 89.94 96 ILE A N 1
ATOM 715 C CA . ILE A 1 96 ? -17.062 -18.844 -16.719 1 89.94 96 ILE A CA 1
ATOM 716 C C . ILE A 1 96 ? -15.727 -19.234 -16.109 1 89.94 96 ILE A C 1
ATOM 718 O O . ILE A 1 96 ? -14.664 -18.953 -16.672 1 89.94 96 ILE A O 1
ATOM 722 N N . ILE A 1 97 ? -15.82 -19.828 -14.906 1 93.94 97 ILE A N 1
ATOM 723 C CA . ILE A 1 97 ? -14.609 -20.219 -14.195 1 93.94 97 ILE A CA 1
ATOM 724 C C . ILE A 1 97 ? -14.602 -21.734 -14 1 93.94 97 ILE A C 1
ATOM 726 O O . ILE A 1 97 ? -15.578 -22.312 -13.523 1 93.94 97 ILE A O 1
ATOM 730 N N . GLN A 1 98 ? -13.594 -22.391 -14.406 1 95.5 98 GLN A N 1
ATOM 731 C CA . GLN A 1 98 ? -13.383 -23.797 -14.117 1 95.5 98 GLN A CA 1
ATOM 732 C C . GLN A 1 98 ? -12.328 -23.984 -13.031 1 95.5 98 GLN A C 1
ATOM 734 O O . GLN A 1 98 ? -11.227 -23.453 -13.125 1 95.5 98 GLN A O 1
ATOM 739 N N . VAL A 1 99 ? -12.727 -24.719 -12.008 1 96.5 99 VAL A N 1
ATOM 740 C CA . VAL A 1 99 ? -11.844 -24.938 -10.867 1 96.5 99 VAL A CA 1
ATOM 741 C C . VAL A 1 99 ? -11.547 -26.422 -10.727 1 96.5 99 VAL A C 1
ATOM 743 O O . VAL A 1 99 ? -12.453 -27.266 -10.805 1 96.5 99 VAL A O 1
ATOM 746 N N . LEU A 1 100 ? -10.312 -26.781 -10.609 1 96 100 LEU A N 1
ATOM 747 C CA . LEU A 1 100 ? -9.875 -28.141 -10.352 1 96 100 LEU A CA 1
ATOM 748 C C . LEU A 1 100 ? -9.586 -28.344 -8.867 1 96 100 LEU A C 1
ATOM 750 O O . LEU A 1 100 ? -8.781 -27.609 -8.281 1 96 100 LEU A O 1
ATOM 754 N N . LEU A 1 101 ? -10.273 -29.266 -8.234 1 96.38 101 LEU A N 1
ATOM 755 C CA . LEU A 1 101 ? -10.031 -29.656 -6.852 1 96.38 101 LEU A CA 1
ATOM 756 C C . LEU A 1 101 ? -9.242 -30.953 -6.785 1 96.38 101 LEU A C 1
ATOM 758 O O . LEU A 1 101 ? -9.672 -31.969 -7.344 1 96.38 101 LEU A O 1
ATOM 762 N N . GLU A 1 102 ? -8.125 -30.922 -6.137 1 95.19 102 GLU A N 1
ATOM 763 C CA . GLU A 1 102 ? -7.25 -32.094 -6.043 1 95.19 102 GLU A CA 1
ATOM 764 C C . GLU A 1 102 ? -6.902 -32.406 -4.59 1 95.19 102 GLU A C 1
ATOM 766 O O . GLU A 1 102 ? -6.418 -31.531 -3.861 1 95.19 102 GLU A O 1
ATOM 771 N N . PRO A 1 103 ? -7.117 -33.656 -4.191 1 95.25 103 PRO A N 1
ATOM 772 C CA . PRO A 1 103 ? -6.613 -34 -2.861 1 95.25 103 PRO A CA 1
ATOM 773 C C . PRO A 1 103 ? -5.09 -34 -2.781 1 95.25 103 PRO A C 1
ATOM 775 O O . PRO A 1 103 ? -4.41 -34.406 -3.723 1 95.25 103 PRO A O 1
ATOM 778 N N . VAL A 1 104 ? -4.605 -33.438 -1.73 1 94.19 104 VAL A N 1
ATOM 779 C CA . VAL A 1 104 ? -3.158 -33.406 -1.527 1 94.19 104 VAL A CA 1
ATOM 780 C C . VAL A 1 104 ? -2.73 -34.562 -0.646 1 94.19 104 VAL A C 1
ATOM 782 O O . VAL A 1 104 ? -2.686 -34.469 0.581 1 94.19 104 VAL A O 1
ATOM 785 N N . THR A 1 105 ? -2.42 -35.656 -1.328 1 88.12 105 THR A N 1
ATOM 786 C CA . THR A 1 105 ? -1.913 -36.844 -0.646 1 88.12 105 THR A CA 1
ATOM 787 C C . THR A 1 105 ? -0.507 -36.594 -0.106 1 88.12 105 THR A C 1
ATOM 789 O O . THR A 1 105 ? 0.086 -35.531 -0.359 1 88.12 105 THR A O 1
ATOM 792 N N . ALA A 1 106 ? -0.007 -37.562 0.623 1 88.5 106 ALA A N 1
ATOM 793 C CA . ALA A 1 106 ? 1.341 -37.438 1.17 1 88.5 106 ALA A CA 1
ATOM 794 C C . ALA A 1 106 ? 2.371 -37.25 0.057 1 88.5 106 ALA A C 1
ATOM 796 O O . ALA A 1 106 ? 3.301 -36.438 0.184 1 88.5 106 ALA A O 1
ATOM 797 N N . GLU A 1 107 ? 2.174 -38 -0.98 1 88.69 107 GLU A N 1
ATOM 798 C CA . GLU A 1 107 ? 3.104 -37.906 -2.104 1 88.69 107 GLU A CA 1
ATOM 799 C C . GLU A 1 107 ? 2.994 -36.562 -2.809 1 88.69 107 GLU A C 1
ATOM 801 O O . GLU A 1 107 ? 4.008 -35.938 -3.158 1 88.69 107 GLU A O 1
ATOM 806 N N . MET A 1 108 ? 1.811 -36.156 -3.002 1 91.75 108 MET A N 1
ATOM 807 C CA . MET A 1 108 ? 1.609 -34.844 -3.652 1 91.75 108 MET A CA 1
ATOM 808 C C . MET A 1 108 ? 2.127 -33.719 -2.775 1 91.75 108 MET A C 1
ATOM 810 O O . MET A 1 108 ? 2.637 -32.719 -3.285 1 91.75 108 MET A O 1
ATOM 814 N N . ARG A 1 109 ? 1.953 -33.875 -1.532 1 95.19 109 ARG A N 1
ATOM 815 C CA . ARG A 1 109 ? 2.482 -32.906 -0.591 1 95.19 109 ARG A CA 1
ATOM 816 C C . ARG A 1 109 ? 3.986 -32.719 -0.768 1 95.19 109 ARG A C 1
ATOM 818 O O . ARG A 1 109 ? 4.496 -31.609 -0.756 1 95.19 109 ARG A O 1
ATOM 825 N N . ALA A 1 110 ? 4.68 -33.812 -0.892 1 95.44 110 ALA A N 1
ATOM 826 C CA . ALA A 1 110 ? 6.125 -33.75 -1.1 1 95.44 110 ALA A CA 1
ATOM 827 C C . ALA A 1 110 ? 6.469 -32.969 -2.361 1 95.44 110 ALA A C 1
ATOM 829 O O . ALA A 1 110 ? 7.449 -32.219 -2.387 1 95.44 110 ALA A O 1
ATOM 830 N N . ASP A 1 111 ? 5.684 -33.156 -3.365 1 95.94 111 ASP A N 1
ATOM 831 C CA . ASP A 1 111 ? 5.898 -32.406 -4.609 1 95.94 111 ASP A CA 1
ATOM 832 C C . ASP A 1 111 ? 5.676 -30.922 -4.414 1 95.94 111 ASP A C 1
ATOM 834 O O . ASP A 1 111 ? 6.473 -30.094 -4.883 1 95.94 111 ASP A O 1
ATOM 838 N N . TRP A 1 112 ? 4.641 -30.578 -3.713 1 96.88 112 TRP A N 1
ATOM 839 C CA . TRP A 1 112 ? 4.352 -29.156 -3.467 1 96.88 112 TRP A CA 1
ATOM 840 C C . TRP A 1 112 ? 5.426 -28.531 -2.594 1 96.88 112 TRP A C 1
ATOM 842 O O . TRP A 1 112 ? 5.789 -27.359 -2.789 1 96.88 112 TRP A O 1
ATOM 852 N N . LEU A 1 113 ? 5.922 -29.266 -1.662 1 97.25 113 LEU A N 1
ATOM 853 C CA . LEU A 1 113 ? 7.016 -28.781 -0.831 1 97.25 113 LEU A CA 1
ATOM 854 C C . LEU A 1 113 ? 8.281 -28.594 -1.656 1 97.25 113 LEU A C 1
ATOM 856 O O . LEU A 1 113 ? 9.078 -27.688 -1.39 1 97.25 113 LEU A O 1
ATOM 860 N N . ALA A 1 114 ? 8.453 -29.484 -2.648 1 97.62 114 ALA A N 1
ATOM 861 C CA . ALA A 1 114 ? 9.578 -29.312 -3.564 1 97.62 114 ALA A CA 1
ATOM 862 C C . ALA A 1 114 ? 9.43 -28.031 -4.387 1 97.62 114 ALA A C 1
ATOM 864 O O . ALA A 1 114 ? 10.414 -27.328 -4.617 1 97.62 114 ALA A O 1
ATOM 865 N N . VAL A 1 115 ? 8.227 -27.75 -4.848 1 98.12 115 VAL A N 1
ATOM 866 C CA . VAL A 1 115 ? 7.957 -26.5 -5.543 1 98.12 115 VAL A CA 1
ATOM 867 C C . VAL A 1 115 ? 8.32 -25.328 -4.645 1 98.12 115 VAL A C 1
ATOM 869 O O . VAL A 1 115 ? 9.047 -24.422 -5.059 1 98.12 115 VAL A O 1
ATOM 872 N N . LYS A 1 116 ? 7.836 -25.359 -3.398 1 98.06 116 LYS A N 1
ATOM 873 C CA . LYS A 1 116 ? 8.125 -24.297 -2.439 1 98.06 116 LYS A CA 1
ATOM 874 C C . LYS A 1 116 ? 9.633 -24.109 -2.258 1 98.06 116 LYS A C 1
ATOM 876 O O . LYS A 1 116 ? 10.125 -22.984 -2.225 1 98.06 116 LYS A O 1
ATOM 881 N N . ALA A 1 117 ? 10.32 -25.25 -2.135 1 98 117 ALA A N 1
ATOM 882 C CA . ALA A 1 117 ? 11.766 -25.203 -1.934 1 98 117 ALA A CA 1
ATOM 883 C C . ALA A 1 117 ? 12.461 -24.547 -3.119 1 98 117 ALA A C 1
ATOM 885 O O . ALA A 1 117 ? 13.398 -23.75 -2.938 1 98 117 ALA A O 1
ATOM 886 N N . CYS A 1 118 ? 12.055 -24.875 -4.301 1 98.12 118 CYS A N 1
ATOM 887 C CA . CYS A 1 118 ? 12.602 -24.25 -5.492 1 98.12 118 CYS A CA 1
ATOM 888 C C . CYS A 1 118 ? 12.367 -22.734 -5.473 1 98.12 118 CYS A C 1
ATOM 890 O O . CYS A 1 118 ? 13.289 -21.953 -5.711 1 98.12 118 CYS A O 1
ATOM 892 N N . LEU A 1 119 ? 11.164 -22.344 -5.148 1 97.94 119 LEU A N 1
ATOM 893 C CA . LEU A 1 119 ? 10.812 -20.922 -5.105 1 97.94 119 LEU A CA 1
ATOM 894 C C . LEU A 1 119 ? 11.617 -20.188 -4.035 1 97.94 119 LEU A C 1
ATOM 896 O O . LEU A 1 119 ? 12.078 -19.078 -4.258 1 97.94 119 LEU A O 1
ATOM 900 N N . ASP A 1 120 ? 11.797 -20.859 -2.9 1 96.88 120 ASP A N 1
ATOM 901 C CA . ASP A 1 120 ? 12.562 -20.281 -1.805 1 96.88 120 ASP A CA 1
ATOM 902 C C . ASP A 1 120 ? 14.016 -20.031 -2.219 1 96.88 120 ASP A C 1
ATOM 904 O O . ASP A 1 120 ? 14.672 -19.125 -1.695 1 96.88 120 ASP A O 1
ATOM 908 N N . ARG A 1 121 ? 14.43 -20.781 -3.197 1 96 121 ARG A N 1
ATOM 909 C CA . ARG A 1 121 ? 15.797 -20.641 -3.693 1 96 121 ARG A CA 1
ATOM 910 C C . ARG A 1 121 ? 15.852 -19.688 -4.875 1 96 121 ARG A C 1
ATOM 912 O O . ARG A 1 121 ? 16.891 -19.531 -5.516 1 96 121 ARG A O 1
ATOM 919 N N . GLY A 1 122 ? 14.719 -19.188 -5.211 1 96 122 GLY A N 1
ATOM 920 C CA . GLY A 1 122 ? 14.672 -18.203 -6.289 1 96 122 GLY A CA 1
ATOM 921 C C . GLY A 1 122 ? 14.477 -18.844 -7.656 1 96 122 GLY A C 1
ATOM 922 O O . GLY A 1 122 ? 14.734 -18.203 -8.68 1 96 122 GLY A O 1
ATOM 923 N N . GLU A 1 123 ? 13.984 -20.062 -7.695 1 96.81 123 GLU A N 1
ATOM 924 C CA . GLU A 1 123 ? 13.867 -20.781 -8.961 1 96.81 123 GLU A CA 1
ATOM 925 C C . GLU A 1 123 ? 12.43 -20.766 -9.469 1 96.81 123 GLU A C 1
ATOM 927 O O . GLU A 1 123 ? 11.492 -21 -8.695 1 96.81 123 GLU A O 1
ATOM 932 N N . HIS A 1 124 ? 12.266 -20.516 -10.734 1 97.56 124 HIS A N 1
ATOM 933 C CA . HIS A 1 124 ? 11 -20.625 -11.453 1 97.56 124 HIS A CA 1
ATOM 934 C C . HIS A 1 124 ? 10.648 -22.094 -11.719 1 97.56 124 HIS A C 1
ATOM 936 O O . HIS A 1 124 ? 11.523 -22.906 -12.031 1 97.56 124 HIS A O 1
ATOM 942 N N . VAL A 1 125 ? 9.391 -22.453 -11.523 1 97.88 125 VAL A N 1
ATOM 943 C CA . VAL A 1 125 ? 8.938 -23.828 -11.734 1 97.88 125 VAL A CA 1
ATOM 944 C C . VAL A 1 125 ? 7.734 -23.844 -12.664 1 97.88 125 VAL A C 1
ATOM 946 O O . VAL A 1 125 ? 6.836 -23 -12.539 1 97.88 125 VAL A O 1
ATOM 949 N N . LEU A 1 126 ? 7.703 -24.75 -13.625 1 97.19 126 LEU A N 1
ATOM 950 C CA . LEU A 1 126 ? 6.566 -24.969 -14.508 1 97.19 126 LEU A CA 1
ATOM 951 C C . LEU A 1 126 ? 5.809 -26.234 -14.102 1 97.19 126 LEU A C 1
ATOM 953 O O . LEU A 1 126 ? 6.418 -27.266 -13.844 1 97.19 126 LEU A O 1
ATOM 957 N N . LEU A 1 127 ? 4.539 -26.141 -13.977 1 96.94 127 LEU A N 1
ATOM 958 C CA . LEU A 1 127 ? 3.656 -27.281 -13.797 1 96.94 127 LEU A CA 1
ATOM 959 C C . LEU A 1 127 ? 2.949 -27.641 -15.102 1 96.94 127 LEU A C 1
ATOM 961 O O . LEU A 1 127 ? 2.412 -26.766 -15.773 1 96.94 127 LEU A O 1
ATOM 965 N N . ALA A 1 128 ? 2.971 -28.875 -15.5 1 94.75 128 ALA A N 1
ATOM 966 C CA . ALA A 1 128 ? 2.1 -29.453 -16.516 1 94.75 128 ALA A CA 1
ATOM 967 C C . ALA A 1 128 ? 1.277 -30.609 -15.93 1 94.75 128 ALA A C 1
ATOM 969 O O . ALA A 1 128 ? 1.832 -31.625 -15.5 1 94.75 128 ALA A O 1
ATOM 970 N N . ARG A 1 129 ? 0.047 -30.391 -15.836 1 93.5 129 ARG A N 1
ATOM 971 C CA . ARG A 1 129 ? -0.876 -31.391 -15.32 1 93.5 129 ARG A CA 1
ATOM 972 C C . ARG A 1 129 ? -1.798 -31.906 -16.422 1 93.5 129 ARG A C 1
ATOM 974 O O . ARG A 1 129 ? -2.545 -31.125 -17.031 1 93.5 129 ARG A O 1
ATOM 981 N N . THR A 1 130 ? -1.771 -33.219 -16.688 1 91.38 130 THR A N 1
ATOM 982 C CA . THR A 1 130 ? -2.66 -33.781 -17.688 1 91.38 130 THR A CA 1
ATOM 983 C C . THR A 1 130 ? -4.113 -33.719 -17.234 1 91.38 130 THR A C 1
ATOM 985 O O . THR A 1 130 ? -4.402 -33.906 -16.047 1 91.38 130 THR A O 1
ATOM 988 N N . LEU A 1 131 ? -4.98 -33.312 -18.078 1 89.12 131 LEU A N 1
ATOM 989 C CA . LEU A 1 131 ? -6.406 -33.25 -17.781 1 89.12 131 LEU A CA 1
ATOM 990 C C . LEU A 1 131 ? -7.148 -34.438 -18.391 1 89.12 131 LEU A C 1
ATOM 992 O O . LEU A 1 131 ? -8.375 -34.406 -18.5 1 89.12 131 LEU A O 1
ATOM 996 N N . ASP A 1 132 ? -6.531 -35.531 -18.578 1 75.69 132 ASP A N 1
ATOM 997 C CA . ASP A 1 132 ? -7.199 -36.688 -19.172 1 75.69 132 ASP A CA 1
ATOM 998 C C . ASP A 1 132 ? -8.141 -37.344 -18.188 1 75.69 132 ASP A C 1
ATOM 1000 O O . ASP A 1 132 ? -8 -37.156 -16.969 1 75.69 132 ASP A O 1
ATOM 1004 N N . GLY A 1 133 ? -9.508 -37.344 -18.391 1 61.03 133 GLY A N 1
ATOM 1005 C CA . GLY A 1 133 ? -10.703 -37.781 -17.688 1 61.03 133 GLY A CA 1
ATOM 1006 C C . GLY A 1 133 ? -10.414 -38.812 -16.625 1 61.03 133 GLY A C 1
ATOM 1007 O O . GLY A 1 133 ? -11.188 -38.969 -15.68 1 61.03 133 GLY A O 1
ATOM 1008 N N . GLU A 1 134 ? -9.5 -39.75 -16.828 1 53.22 134 GLU A N 1
ATOM 1009 C CA . GLU A 1 134 ? -9.555 -40.969 -16.016 1 53.22 134 GLU A CA 1
ATOM 1010 C C . GLU A 1 134 ? -8.727 -40.812 -14.742 1 53.22 134 GLU A C 1
ATOM 1012 O O . GLU A 1 134 ? -8.977 -41.5 -13.742 1 53.22 134 GLU A O 1
ATOM 1017 N N . THR A 1 135 ? -7.59 -40.094 -14.742 1 55.84 135 THR A N 1
ATOM 1018 C CA . THR A 1 135 ? -6.594 -40.406 -13.727 1 55.84 135 THR A CA 1
ATOM 1019 C C . THR A 1 135 ? -6.453 -39.219 -12.742 1 55.84 135 THR A C 1
ATOM 1021 O O . THR A 1 135 ? -6.488 -38.062 -13.141 1 55.84 135 THR A O 1
ATOM 1024 N N . SER A 1 136 ? -7 -39.375 -11.523 1 64.31 136 SER A N 1
ATOM 1025 C CA . SER A 1 136 ? -6.621 -38.594 -10.336 1 64.31 136 SER A CA 1
ATOM 1026 C C . SER A 1 136 ? -5.301 -39.094 -9.758 1 64.31 136 SER A C 1
ATOM 1028 O O . SER A 1 136 ? -4.879 -40.219 -10.031 1 64.31 136 SER A O 1
ATOM 1030 N N . GLY A 1 137 ? -4.438 -38.219 -9.383 1 77.75 137 GLY A N 1
ATOM 1031 C CA . GLY A 1 137 ? -3.273 -38.656 -8.625 1 77.75 137 GLY A CA 1
ATOM 1032 C C . GLY A 1 137 ? -1.98 -38.031 -9.102 1 77.75 137 GLY A C 1
ATOM 1033 O O . GLY A 1 137 ? -1.977 -37.281 -10.07 1 77.75 137 GLY A O 1
ATOM 1034 N N . ARG A 1 138 ? -1.026 -38.406 -8.547 1 83.06 138 ARG A N 1
ATOM 1035 C CA . ARG A 1 138 ? 0.304 -37.812 -8.703 1 83.06 138 ARG A CA 1
ATOM 1036 C C . ARG A 1 138 ? 0.842 -38.031 -10.109 1 83.06 138 ARG A C 1
ATOM 1038 O O . ARG A 1 138 ? 1.648 -37.25 -10.602 1 83.06 138 ARG A O 1
ATOM 1045 N N . LYS A 1 139 ? 0.373 -39.062 -10.82 1 84.38 139 LYS A N 1
ATOM 1046 C CA . LYS A 1 139 ? 0.859 -39.438 -12.148 1 84.38 139 LYS A CA 1
ATOM 1047 C C . LYS A 1 139 ? 0.482 -38.375 -13.18 1 84.38 139 LYS A C 1
ATOM 1049 O O . LYS A 1 139 ? 1.037 -38.344 -14.281 1 84.38 139 LYS A O 1
ATOM 1054 N N . ASN A 1 140 ? -0.42 -37.5 -12.812 1 87.25 140 ASN A N 1
ATOM 1055 C CA . ASN A 1 140 ? -0.877 -36.469 -13.734 1 87.25 140 ASN A CA 1
ATOM 1056 C C . ASN A 1 140 ? 0.006 -35.219 -13.672 1 87.25 140 ASN A C 1
ATOM 1058 O O . ASN A 1 140 ? -0.112 -34.344 -14.508 1 87.25 140 ASN A O 1
ATOM 1062 N N . PHE A 1 141 ? 0.93 -35.25 -12.734 1 89.81 141 PHE A N 1
ATOM 1063 C CA . PHE A 1 141 ? 1.664 -34.031 -12.469 1 89.81 141 PHE A CA 1
ATOM 1064 C C . PHE A 1 1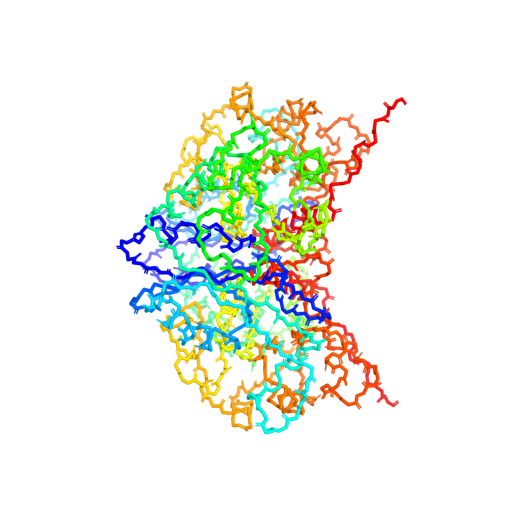41 ? 3.102 -34.125 -12.961 1 89.81 141 PHE A C 1
ATOM 1066 O O . PHE A 1 141 ? 3.809 -35.094 -12.633 1 89.81 141 PHE A O 1
ATOM 1073 N N . PHE A 1 142 ? 3.486 -33.125 -13.656 1 92.38 142 PHE A N 1
ATOM 1074 C CA . PHE A 1 142 ? 4.875 -32.938 -14.055 1 92.38 142 PHE A CA 1
ATOM 1075 C C . PHE A 1 142 ? 5.355 -31.547 -13.68 1 92.38 142 PHE A C 1
ATOM 1077 O O . PHE A 1 142 ? 4.781 -30.547 -14.125 1 92.38 142 PHE A O 1
ATOM 1084 N N . PHE A 1 143 ? 6.367 -31.469 -12.828 1 95.81 143 PHE A N 1
ATOM 1085 C CA . PHE A 1 143 ? 7.004 -30.219 -12.453 1 95.81 143 PHE A CA 1
ATOM 1086 C C . PHE A 1 143 ? 8.422 -30.141 -13 1 95.81 143 PHE A C 1
ATOM 1088 O O . PHE A 1 143 ? 9.156 -31.141 -12.977 1 95.81 143 PHE A O 1
ATOM 1095 N N . CYS A 1 144 ? 8.789 -28.969 -13.414 1 95.75 144 CYS A N 1
ATOM 1096 C CA . CYS A 1 144 ? 10.156 -28.75 -13.859 1 95.75 144 CYS A CA 1
ATOM 1097 C C . CYS A 1 144 ? 10.641 -27.359 -13.469 1 95.75 144 CYS A C 1
ATOM 1099 O O . CYS A 1 144 ? 9.992 -26.359 -13.773 1 95.75 144 CYS A O 1
ATOM 1101 N N . SER A 1 145 ? 11.742 -27.297 -12.805 1 96.5 145 SER A N 1
ATOM 1102 C CA . SER A 1 145 ? 12.336 -26.016 -12.43 1 96.5 145 SER A CA 1
ATOM 1103 C C . SER A 1 145 ? 13.234 -25.484 -13.539 1 96.5 145 SER A C 1
ATOM 1105 O O . SER A 1 145 ? 13.641 -26.219 -14.43 1 96.5 145 SER A O 1
ATOM 1107 N N . GLU A 1 146 ? 13.547 -24.234 -13.445 1 95.38 146 GLU A N 1
ATOM 1108 C CA . GLU A 1 146 ? 14.406 -23.625 -14.453 1 95.38 146 GLU A CA 1
ATOM 1109 C C . GLU A 1 146 ? 15.82 -24.188 -14.398 1 95.38 146 GLU A C 1
ATOM 1111 O O . GLU A 1 146 ? 16.562 -24.125 -15.375 1 95.38 146 GLU A O 1
ATOM 1116 N N . SER A 1 147 ? 16.266 -24.781 -13.242 1 94.62 147 SER A N 1
ATOM 1117 C CA . SER A 1 147 ? 17.578 -25.406 -13.109 1 94.62 147 SER A CA 1
ATOM 1118 C C . SER A 1 147 ? 17.562 -26.828 -13.648 1 94.62 147 SER A C 1
ATOM 1120 O O . SER A 1 147 ? 18.609 -27.484 -13.695 1 94.62 147 SER A O 1
ATOM 1122 N N . GLY A 1 148 ? 16.375 -27.359 -13.969 1 91.81 148 GLY A N 1
ATOM 1123 C CA . GLY A 1 148 ? 16.281 -28.672 -14.57 1 91.81 148 GLY A CA 1
ATOM 1124 C C . GLY A 1 148 ? 15.789 -29.75 -13.617 1 91.81 148 GLY A C 1
ATOM 1125 O O . GLY A 1 148 ? 15.711 -30.922 -13.977 1 91.81 148 GLY A O 1
ATOM 1126 N N . ARG A 1 149 ? 15.484 -29.391 -12.477 1 92.31 149 ARG A N 1
ATOM 1127 C CA . ARG A 1 149 ? 14.945 -30.359 -11.523 1 92.31 149 ARG A CA 1
ATOM 1128 C C . ARG A 1 149 ? 13.539 -30.797 -11.922 1 92.31 149 ARG A C 1
ATOM 1130 O O . ARG A 1 149 ? 12.688 -29.969 -12.227 1 92.31 149 ARG A O 1
ATOM 1137 N N . ARG A 1 150 ? 13.328 -32.094 -11.914 1 92.62 150 ARG A N 1
ATOM 1138 C CA . ARG A 1 150 ? 12.031 -32.688 -12.266 1 92.62 150 ARG A CA 1
ATOM 1139 C C . ARG A 1 150 ? 11.43 -33.438 -11.086 1 92.62 150 ARG A C 1
ATOM 1141 O O . ARG A 1 150 ? 12.148 -34.125 -10.352 1 92.62 150 ARG A O 1
ATOM 1148 N N . PHE A 1 151 ? 10.188 -33.25 -10.922 1 91.19 151 PHE A N 1
ATOM 1149 C CA . PHE A 1 151 ? 9.469 -34.031 -9.914 1 91.19 151 PHE A CA 1
ATOM 1150 C C . PHE A 1 151 ? 8 -34.188 -10.289 1 91.19 151 PHE A C 1
ATOM 1152 O O . PHE A 1 151 ? 7.586 -33.781 -11.375 1 91.19 151 PHE A O 1
ATOM 1159 N N . GLY A 1 152 ? 7.215 -34.875 -9.516 1 90.44 152 GLY A N 1
ATOM 1160 C CA . GLY A 1 152 ? 5.887 -35.344 -9.898 1 90.44 152 GLY A CA 1
ATOM 1161 C C . GLY A 1 152 ? 5.852 -36.781 -10.312 1 90.44 152 GLY A C 1
ATOM 1162 O O . GLY A 1 152 ? 6.855 -37.5 -10.219 1 90.44 152 GLY A O 1
ATOM 1163 N N . GLY A 1 153 ? 4.66 -37.219 -10.727 1 85.19 153 GLY A N 1
ATOM 1164 C CA . GLY A 1 153 ? 4.512 -38.625 -11.008 1 85.19 153 GLY A CA 1
ATOM 1165 C C . GLY A 1 153 ? 4.406 -38.938 -12.492 1 85.19 153 GLY A C 1
ATOM 1166 O O . GLY A 1 153 ? 4.32 -40.094 -12.891 1 85.19 153 GLY A O 1
ATOM 1167 N N . PHE A 1 154 ? 4.457 -37.906 -13.242 1 80.56 154 PHE A N 1
ATOM 1168 C CA . PHE A 1 154 ? 4.312 -38.094 -14.68 1 80.56 154 PHE A CA 1
ATOM 1169 C C . PHE A 1 154 ? 5.555 -38.75 -15.266 1 80.56 154 PHE A C 1
ATOM 1171 O O . PHE A 1 154 ? 6.672 -38.281 -15.062 1 80.56 154 PHE A O 1
ATOM 1178 N N . CYS A 1 155 ? 5.379 -39.812 -15.945 1 73.94 155 CYS A N 1
ATOM 1179 C CA . CYS A 1 155 ? 6.484 -40.625 -16.453 1 73.94 155 CYS A CA 1
ATOM 1180 C C . CYS A 1 155 ? 6.922 -40.156 -17.828 1 73.94 155 CYS A C 1
ATOM 1182 O O . CYS A 1 155 ? 7.984 -40.562 -18.312 1 73.94 155 CYS A O 1
ATOM 1184 N N . GLY A 1 156 ? 6.176 -39.281 -18.391 1 73.12 156 GLY A N 1
ATOM 1185 C CA . GLY A 1 156 ? 6.566 -38.812 -19.719 1 73.12 156 GLY A CA 1
ATOM 1186 C C . GLY A 1 156 ? 7.73 -37.844 -19.688 1 73.12 156 GLY A C 1
ATOM 1187 O O . GLY A 1 156 ? 8.141 -37.406 -18.609 1 73.12 156 GLY A O 1
ATOM 1188 N N . GLU A 1 157 ? 8.383 -37.75 -20.844 1 74.62 157 GLU A N 1
ATOM 1189 C CA . GLU A 1 157 ? 9.508 -36.844 -20.969 1 74.62 157 GLU A CA 1
ATOM 1190 C C . GLU A 1 157 ? 9.031 -35.406 -21.188 1 74.62 157 GLU A C 1
ATOM 1192 O O . GLU A 1 157 ? 7.91 -35.188 -21.625 1 74.62 157 GLU A O 1
ATOM 1197 N N . MET A 1 158 ? 9.836 -34.625 -20.688 1 75.56 158 MET A N 1
ATOM 1198 C CA . MET A 1 158 ? 9.617 -33.219 -21.016 1 75.56 158 MET A CA 1
ATOM 1199 C C . MET A 1 158 ? 9.711 -33 -22.531 1 75.56 158 MET A C 1
ATOM 1201 O O . MET A 1 158 ? 10.789 -33.125 -23.109 1 75.56 158 MET A O 1
ATOM 1205 N N . THR A 1 159 ? 8.625 -32.688 -23.078 1 83.69 159 THR A N 1
ATOM 1206 C CA . THR A 1 159 ? 8.641 -32.438 -24.516 1 83.69 159 THR A CA 1
ATOM 1207 C C . THR A 1 159 ? 9.312 -31.094 -24.828 1 83.69 159 THR A C 1
ATOM 1209 O O . THR A 1 159 ? 9.398 -30.234 -23.953 1 83.69 159 THR A O 1
ATOM 1212 N N . PRO A 1 160 ? 9.844 -30.984 -25.969 1 86.81 160 PRO A N 1
ATOM 1213 C CA . PRO A 1 160 ? 10.438 -29.703 -26.359 1 86.81 160 PRO A CA 1
ATOM 1214 C C . PRO A 1 160 ? 9.484 -28.531 -26.188 1 86.81 160 PRO A C 1
ATOM 1216 O O . PRO A 1 160 ? 9.914 -27.422 -25.844 1 86.81 160 PRO A O 1
ATOM 1219 N N . LYS A 1 161 ? 8.297 -28.812 -26.344 1 89.31 161 LYS A N 1
ATOM 1220 C CA . LYS A 1 161 ? 7.312 -27.75 -26.219 1 89.31 161 LYS A CA 1
ATOM 1221 C C . LYS A 1 161 ? 7.18 -27.281 -24.766 1 89.31 161 LYS A C 1
ATOM 1223 O O . LYS A 1 161 ? 7.113 -26.094 -24.484 1 89.31 161 LYS A O 1
ATOM 1228 N N . LEU A 1 162 ? 7.129 -28.25 -23.891 1 88.75 162 LEU A N 1
ATOM 1229 C CA . LEU A 1 162 ? 7.059 -27.906 -22.484 1 88.75 162 LEU A CA 1
ATOM 1230 C C . LEU A 1 162 ? 8.312 -27.156 -22.047 1 88.75 162 LEU A C 1
ATOM 1232 O O . LEU A 1 162 ? 8.227 -26.188 -21.297 1 88.75 162 LEU A O 1
ATOM 1236 N N . ARG A 1 163 ? 9.375 -27.609 -22.531 1 90.12 163 ARG A N 1
ATOM 1237 C CA . ARG A 1 163 ? 10.633 -26.922 -22.234 1 90.12 163 ARG A CA 1
ATOM 1238 C C . ARG A 1 163 ? 10.625 -25.5 -22.766 1 90.12 163 ARG A C 1
ATOM 1240 O O . ARG A 1 163 ? 11.102 -24.578 -22.094 1 90.12 163 ARG A O 1
ATOM 1247 N N . SER A 1 164 ? 10.109 -25.359 -23.922 1 92.56 164 SER A N 1
ATOM 1248 C CA . SER A 1 164 ? 10.023 -24.031 -24.516 1 92.56 164 SER A CA 1
ATOM 1249 C C . SER A 1 164 ? 9.148 -23.094 -23.688 1 92.56 164 SER A C 1
ATOM 1251 O O . SER A 1 164 ? 9.438 -21.906 -23.547 1 92.56 164 SER A O 1
ATOM 1253 N N . LEU A 1 165 ? 8.102 -23.641 -23.125 1 92.88 165 LEU A N 1
ATOM 1254 C CA . LEU A 1 165 ? 7.223 -22.844 -22.281 1 92.88 165 LEU A CA 1
ATOM 1255 C C . LEU A 1 165 ? 7.961 -22.359 -21.031 1 92.88 165 LEU A C 1
ATOM 1257 O O . LEU A 1 165 ? 7.738 -21.234 -20.578 1 92.88 165 LEU A O 1
ATOM 1261 N N . LEU A 1 166 ? 8.781 -23.188 -20.516 1 94.25 166 LEU A N 1
ATOM 1262 C CA . LEU A 1 166 ? 9.57 -22.844 -19.328 1 94.25 166 LEU A CA 1
ATOM 1263 C C . LEU A 1 166 ? 10.633 -21.812 -19.672 1 94.25 166 LEU A C 1
ATOM 1265 O O . LEU A 1 166 ? 10.734 -20.781 -19 1 94.25 166 LEU A O 1
ATOM 1269 N N . ASP A 1 167 ? 11.297 -22.016 -20.75 1 93.06 167 ASP A N 1
ATOM 1270 C CA . ASP A 1 167 ? 12.484 -21.219 -21.078 1 93.06 167 ASP A CA 1
ATOM 1271 C C . ASP A 1 167 ? 12.094 -19.875 -21.672 1 93.06 167 ASP A C 1
ATOM 1273 O O . ASP A 1 167 ? 12.82 -18.891 -21.531 1 93.06 167 ASP A O 1
ATOM 1277 N N . SER A 1 168 ? 11.016 -19.797 -22.297 1 92.69 168 SER A N 1
ATOM 1278 C CA . SER A 1 168 ? 10.672 -18.594 -23.047 1 92.69 168 SER A CA 1
ATOM 1279 C C . SER A 1 168 ? 9.758 -17.688 -22.234 1 92.69 168 SER A C 1
ATOM 1281 O O . SER A 1 168 ? 9.445 -16.578 -22.672 1 92.69 168 SER A O 1
ATOM 1283 N N . ALA A 1 169 ? 9.398 -18.125 -21.125 1 92.62 169 ALA A N 1
ATOM 1284 C CA . ALA A 1 169 ? 8.492 -17.297 -20.328 1 92.62 169 ALA A CA 1
ATOM 1285 C C . ALA A 1 169 ? 9.18 -16.016 -19.875 1 92.62 169 ALA A C 1
ATOM 1287 O O . ALA A 1 169 ? 10.258 -16.062 -19.281 1 92.62 169 ALA A O 1
ATOM 1288 N N . PRO A 1 170 ? 8.547 -14.875 -20.266 1 93.12 170 PRO A N 1
ATOM 1289 C CA . PRO A 1 170 ? 9.117 -13.648 -19.688 1 93.12 170 PRO A CA 1
ATOM 1290 C C . PRO A 1 170 ? 9.07 -13.641 -18.156 1 93.12 170 PRO A C 1
ATOM 1292 O O . PRO A 1 170 ? 8.156 -14.219 -17.562 1 93.12 170 PRO A O 1
ATOM 1295 N N . LEU A 1 171 ? 10.008 -12.961 -17.609 1 94 171 LEU A N 1
ATOM 1296 C CA . LEU A 1 171 ? 10.141 -12.922 -16.156 1 94 171 LEU A CA 1
ATOM 1297 C C . LEU A 1 171 ? 8.828 -12.508 -15.492 1 94 171 LEU A C 1
ATOM 1299 O O . LEU A 1 171 ? 8.266 -11.461 -15.836 1 94 171 LEU A O 1
ATOM 1303 N N . PHE A 1 172 ? 8.391 -13.289 -14.531 1 94.12 172 PHE A N 1
ATOM 1304 C CA . PHE A 1 172 ? 7.219 -13.07 -13.695 1 94.12 172 PHE A CA 1
ATOM 1305 C C . PHE A 1 172 ? 5.945 -13.062 -14.531 1 94.12 172 PHE A C 1
ATOM 1307 O O . PHE A 1 172 ? 4.91 -12.562 -14.094 1 94.12 172 PHE A O 1
ATOM 1314 N N . GLN A 1 173 ? 6.188 -13.516 -15.672 1 88.69 173 GLN A N 1
ATOM 1315 C CA . GLN A 1 173 ? 5.062 -13.586 -16.594 1 88.69 173 GLN A CA 1
ATOM 1316 C C . GLN A 1 173 ? 4.902 -14.992 -17.156 1 88.69 173 GLN A C 1
ATOM 1318 O O . GLN A 1 173 ? 5.648 -15.906 -16.797 1 88.69 173 GLN A O 1
ATOM 1323 N N . GLY A 1 174 ? 3.912 -15.289 -17.891 1 87.19 174 GLY A N 1
ATOM 1324 C CA . GLY A 1 174 ? 3.572 -16.578 -18.5 1 87.19 174 GLY A CA 1
ATOM 1325 C C . GLY A 1 174 ? 2.086 -16.875 -18.469 1 87.19 174 GLY A C 1
ATOM 1326 O O . GLY A 1 174 ? 1.397 -16.516 -17.5 1 87.19 174 GLY A O 1
ATOM 1327 N N . LYS A 1 175 ? 1.732 -17.438 -19.406 1 89.62 175 LYS A N 1
ATOM 1328 C CA . LYS A 1 175 ? 0.308 -17.734 -19.547 1 89.62 175 LYS A CA 1
ATOM 1329 C C . LYS A 1 175 ? -0.056 -19.031 -18.844 1 89.62 175 LYS A C 1
ATOM 1331 O O . LYS A 1 175 ? 0.495 -20.094 -19.156 1 89.62 175 LYS A O 1
ATOM 1336 N N . ASN A 1 176 ? -0.851 -18.938 -17.844 1 95.88 176 ASN A N 1
ATOM 1337 C CA . ASN A 1 176 ? -1.447 -20.109 -17.203 1 95.88 176 ASN A CA 1
ATOM 1338 C C . ASN A 1 176 ? -2.752 -20.516 -17.891 1 95.88 176 ASN A C 1
ATOM 1340 O O . ASN A 1 176 ? -3.52 -19.656 -18.328 1 95.88 176 ASN A O 1
ATOM 1344 N N . GLY A 1 177 ? -2.932 -21.812 -17.969 1 96.38 177 GLY A N 1
ATOM 1345 C CA . GLY A 1 177 ? -4.184 -22.25 -18.578 1 96.38 177 GLY A CA 1
ATOM 1346 C C . GLY A 1 177 ? -4.078 -23.594 -19.266 1 96.38 177 GLY A C 1
ATOM 1347 O O . GLY A 1 177 ? -3.062 -24.281 -19.156 1 96.38 177 GLY A O 1
ATOM 1348 N N . ILE A 1 178 ? -5.152 -23.906 -19.906 1 95.25 178 ILE A N 1
ATOM 1349 C CA . ILE A 1 178 ? -5.242 -25.188 -20.594 1 95.25 178 ILE A CA 1
ATOM 1350 C C . ILE A 1 178 ? -4.625 -25.078 -21.984 1 95.25 178 ILE A C 1
ATOM 1352 O O . ILE A 1 178 ? -4.844 -24.078 -22.688 1 95.25 178 ILE A O 1
ATOM 1356 N N . CYS A 1 179 ? -3.873 -26.031 -22.281 1 92.62 179 CYS A N 1
ATOM 1357 C CA . CYS A 1 179 ? -3.32 -26.094 -23.641 1 92.62 179 CYS A CA 1
ATOM 1358 C C . CYS A 1 179 ? -3.184 -27.531 -24.109 1 92.62 179 CYS A C 1
ATOM 1360 O O . CYS A 1 179 ? -3.207 -28.453 -23.297 1 92.62 179 CYS A O 1
ATOM 1362 N N . ILE A 1 180 ? -3.135 -27.672 -25.344 1 91 180 ILE A N 1
ATOM 1363 C CA . ILE A 1 180 ? -2.961 -28.984 -25.953 1 91 180 ILE A CA 1
ATOM 1364 C C . ILE A 1 180 ? -1.527 -29.141 -26.453 1 91 180 ILE A C 1
ATOM 1366 O O . ILE A 1 180 ? -1.054 -28.328 -27.25 1 91 180 ILE A O 1
ATOM 1370 N N . ILE A 1 181 ? -0.88 -30.094 -26 1 87.62 181 ILE A N 1
ATOM 1371 C CA . ILE A 1 181 ? 0.474 -30.406 -26.422 1 87.62 181 ILE A CA 1
ATOM 1372 C C . ILE A 1 181 ? 0.524 -31.859 -26.922 1 87.62 181 ILE A C 1
ATOM 1374 O O . ILE A 1 181 ? 0.26 -32.781 -26.172 1 87.62 181 ILE A O 1
ATOM 1378 N N . ASP A 1 182 ? 0.846 -32.062 -28.188 1 84.88 182 ASP A N 1
ATOM 1379 C CA . ASP A 1 182 ? 0.945 -33.375 -28.797 1 84.88 182 ASP A CA 1
ATOM 1380 C C . ASP A 1 182 ? -0.335 -34.188 -28.594 1 84.88 182 ASP A C 1
ATOM 1382 O O . ASP A 1 182 ? -0.282 -35.344 -28.172 1 84.88 182 ASP A O 1
ATOM 1386 N N . GLY A 1 183 ? -1.455 -33.531 -28.641 1 86.06 183 GLY A N 1
ATOM 1387 C CA . GLY A 1 183 ? -2.76 -34.156 -28.594 1 86.06 183 GLY A CA 1
ATOM 1388 C C . GLY A 1 183 ? -3.256 -34.406 -27.172 1 86.06 183 GLY A C 1
ATOM 1389 O O . GLY A 1 183 ? -4.371 -34.875 -26.969 1 86.06 183 GLY A O 1
ATOM 1390 N N . VAL A 1 184 ? -2.426 -34.094 -26.234 1 85.62 184 VAL A N 1
ATOM 1391 C CA . VAL A 1 184 ? -2.805 -34.25 -24.844 1 85.62 184 VAL A CA 1
ATOM 1392 C C . VAL A 1 184 ? -3.166 -32.906 -24.234 1 85.62 184 VAL A C 1
ATOM 1394 O O . VAL A 1 184 ? -2.479 -31.906 -24.469 1 85.62 184 VAL A O 1
ATOM 1397 N N . GLN A 1 185 ? -4.246 -32.844 -23.531 1 91.62 185 GLN A N 1
ATOM 1398 C CA . GLN A 1 185 ? -4.66 -31.641 -22.859 1 91.62 185 GLN A CA 1
ATOM 1399 C C . GLN A 1 185 ? -3.951 -31.469 -21.516 1 91.62 185 GLN A C 1
ATOM 1401 O O . GLN A 1 185 ? -4.012 -32.375 -20.656 1 91.62 185 GLN A O 1
ATOM 1406 N N . PHE A 1 186 ? -3.25 -30.312 -21.375 1 92.5 186 PHE A N 1
ATOM 1407 C CA . PHE A 1 186 ? -2.533 -30.031 -20.141 1 92.5 186 PHE A CA 1
ATOM 1408 C C . PHE A 1 186 ? -3.064 -28.75 -19.484 1 92.5 186 PHE A C 1
ATOM 1410 O O . PHE A 1 186 ? -3.537 -27.844 -20.188 1 92.5 186 PHE A O 1
ATOM 1417 N N . TYR A 1 187 ? -3.047 -28.781 -18.219 1 95.81 187 TYR A N 1
ATOM 1418 C CA . TYR A 1 187 ? -3.029 -27.5 -17.516 1 95.81 187 TYR A CA 1
ATOM 1419 C C . TYR A 1 187 ? -1.602 -27.062 -17.203 1 95.81 187 TYR A C 1
ATOM 1421 O O . TYR A 1 187 ? -0.837 -27.797 -16.594 1 95.81 187 TYR A O 1
ATOM 1429 N N . ILE A 1 188 ? -1.288 -25.812 -17.656 1 96.38 188 ILE A N 1
ATOM 1430 C CA . ILE A 1 188 ? 0.056 -25.266 -17.5 1 96.38 188 ILE A CA 1
ATOM 1431 C C . ILE A 1 188 ? 0.026 -24.109 -16.516 1 96.38 188 ILE A C 1
ATOM 1433 O O . ILE A 1 188 ? -0.857 -23.25 -16.578 1 96.38 188 ILE A O 1
ATOM 1437 N N . GLN A 1 189 ? 0.973 -24.109 -15.586 1 97.31 189 GLN A N 1
ATOM 1438 C CA . GLN A 1 189 ? 1.077 -22.984 -14.656 1 97.31 189 GLN A CA 1
ATOM 1439 C C . GLN A 1 189 ? 2.535 -22.672 -14.336 1 97.31 189 GLN A C 1
ATOM 1441 O O . GLN A 1 189 ? 3.33 -23.578 -14.078 1 97.31 189 GLN A O 1
ATOM 1446 N N . HIS A 1 190 ? 2.852 -21.422 -14.391 1 97.44 190 HIS A N 1
ATOM 1447 C CA . HIS A 1 190 ? 4.164 -20.922 -13.992 1 97.44 190 HIS A CA 1
ATOM 1448 C C . HIS A 1 190 ? 4.168 -20.5 -12.523 1 97.44 190 HIS A C 1
ATOM 1450 O O . HIS A 1 190 ? 3.297 -19.734 -12.094 1 97.44 190 HIS A O 1
ATOM 1456 N N . TYR A 1 191 ? 5.098 -21.016 -11.734 1 97.75 191 TYR A N 1
ATOM 1457 C CA . TYR A 1 191 ? 5.355 -20.578 -10.367 1 97.75 191 TYR A CA 1
ATOM 1458 C C . TYR A 1 191 ? 6.656 -19.797 -10.289 1 97.75 191 TYR A C 1
ATOM 1460 O O . TYR A 1 191 ? 7.734 -20.328 -10.531 1 97.75 191 TYR A O 1
ATOM 1468 N N . TRP A 1 192 ? 6.523 -18.562 -9.953 1 97.38 192 TRP A N 1
ATOM 1469 C CA . TRP A 1 192 ? 7.688 -17.688 -9.82 1 97.38 192 TRP A CA 1
ATOM 1470 C C . TRP A 1 192 ? 8.023 -17.453 -8.352 1 97.38 192 TRP A C 1
ATOM 1472 O O . TRP A 1 192 ? 7.125 -17.391 -7.504 1 97.38 192 TRP A O 1
ATOM 1482 N N . PRO A 1 193 ? 9.359 -17.375 -8.023 1 97.44 193 PRO A N 1
ATOM 1483 C CA . PRO A 1 193 ? 9.695 -16.906 -6.676 1 97.44 193 PRO A CA 1
ATOM 1484 C C . PRO A 1 193 ? 9.156 -15.508 -6.383 1 97.44 193 PRO A C 1
ATOM 1486 O O . PRO A 1 193 ? 8.797 -14.773 -7.309 1 97.44 193 PRO A O 1
ATOM 1489 N N . LYS A 1 194 ? 9.008 -15.195 -5.09 1 97.56 194 LYS A N 1
ATOM 1490 C CA . LYS A 1 194 ? 8.688 -13.812 -4.75 1 97.56 194 LYS A CA 1
ATOM 1491 C C . LYS A 1 194 ? 9.695 -12.844 -5.355 1 97.56 194 LYS A C 1
ATOM 1493 O O . LYS A 1 194 ? 10.906 -13.094 -5.305 1 97.56 194 LYS A O 1
ATOM 1498 N N . PRO A 1 195 ? 9.195 -11.797 -6.031 1 97.31 195 PRO A N 1
ATOM 1499 C CA . PRO A 1 195 ? 10.18 -10.789 -6.453 1 97.31 195 PRO A CA 1
ATOM 1500 C C . PRO A 1 195 ? 10.984 -10.227 -5.285 1 97.31 195 PRO A C 1
ATOM 1502 O O . PRO A 1 195 ? 10.414 -9.867 -4.254 1 97.31 195 PRO A O 1
ATOM 1505 N N . ARG A 1 196 ? 12.25 -10.211 -5.449 1 98.25 196 ARG A N 1
ATOM 1506 C CA . ARG A 1 196 ? 13.133 -9.695 -4.41 1 98.25 196 ARG A CA 1
ATOM 1507 C C . ARG A 1 196 ? 13.305 -8.188 -4.543 1 98.25 196 ARG A C 1
ATOM 1509 O O . ARG A 1 196 ? 13.609 -7.684 -5.625 1 98.25 196 ARG A O 1
ATOM 1516 N N . LEU A 1 197 ? 13.039 -7.477 -3.5 1 98.81 197 LEU A N 1
ATOM 1517 C CA . LEU A 1 197 ? 13.258 -6.035 -3.422 1 98.81 197 LEU A CA 1
ATOM 1518 C C . LEU A 1 197 ? 14.438 -5.711 -2.504 1 98.81 197 LEU A C 1
ATOM 1520 O O . LEU A 1 197 ? 14.383 -5.984 -1.303 1 98.81 197 LEU A O 1
ATOM 1524 N N . VAL A 1 198 ? 15.461 -5.168 -3.07 1 98.94 198 VAL A N 1
ATOM 1525 C CA . VAL A 1 198 ? 16.609 -4.699 -2.297 1 98.94 198 VAL A CA 1
ATOM 1526 C C . VAL A 1 198 ? 16.484 -3.193 -2.068 1 98.94 198 VAL A C 1
ATOM 1528 O O . VAL A 1 198 ? 16.438 -2.418 -3.025 1 98.94 198 VAL A O 1
ATOM 1531 N N . ILE A 1 199 ? 16.453 -2.807 -0.845 1 98.94 199 ILE A N 1
ATOM 1532 C CA . ILE A 1 199 ? 16.344 -1.4 -0.469 1 98.94 199 ILE A CA 1
ATOM 1533 C C . ILE A 1 199 ? 17.672 -0.926 0.12 1 98.94 199 ILE A C 1
ATOM 1535 O O . ILE A 1 199 ? 18.125 -1.448 1.142 1 98.94 199 ILE A O 1
ATOM 1539 N N . PHE A 1 200 ? 18.312 0.005 -0.523 1 98.81 200 PHE A N 1
ATOM 1540 C CA . PHE A 1 200 ? 19.484 0.672 0.035 1 98.81 200 PHE A CA 1
ATOM 1541 C C . PHE A 1 200 ? 19.078 1.861 0.894 1 98.81 200 PHE A C 1
ATOM 1543 O O . PHE A 1 200 ? 18.609 2.881 0.374 1 98.81 200 PHE A O 1
ATOM 1550 N N . GLY A 1 201 ? 19.328 1.78 2.186 1 98.06 201 GLY A N 1
ATOM 1551 C CA . GLY A 1 201 ? 18.891 2.793 3.135 1 98.06 201 GLY A CA 1
ATOM 1552 C C . GLY A 1 201 ? 17.875 2.275 4.133 1 98.06 201 GLY A C 1
ATOM 1553 O O . GLY A 1 201 ? 16.844 1.729 3.748 1 98.06 201 GLY A O 1
ATOM 1554 N N . ALA A 1 202 ? 18.188 2.42 5.398 1 97.81 202 ALA A N 1
ATOM 1555 C CA . ALA A 1 202 ? 17.344 1.888 6.457 1 97.81 202 ALA A CA 1
ATOM 1556 C C . ALA A 1 202 ? 16.828 3.006 7.359 1 97.81 202 ALA A C 1
ATOM 1558 O O . ALA A 1 202 ? 16.516 2.77 8.531 1 97.81 202 ALA A O 1
ATOM 1559 N N . ASN A 1 203 ? 16.812 4.254 6.793 1 95.75 203 ASN A N 1
ATOM 1560 C CA . ASN A 1 203 ? 16.281 5.375 7.566 1 95.75 203 ASN A CA 1
ATOM 1561 C C . ASN A 1 203 ? 14.828 5.156 7.949 1 95.75 203 ASN A C 1
ATOM 1563 O O . ASN A 1 203 ? 14.164 4.262 7.414 1 95.75 203 ASN A O 1
ATOM 1567 N N . PRO A 1 204 ? 14.289 5.926 8.844 1 94.12 204 PRO A N 1
ATOM 1568 C CA . PRO A 1 204 ? 12.914 5.742 9.312 1 94.12 204 PRO A CA 1
ATOM 1569 C C . PRO A 1 204 ? 11.891 5.793 8.18 1 94.12 204 PRO A C 1
ATOM 1571 O O . PRO A 1 204 ? 10.844 5.137 8.258 1 94.12 204 PRO A O 1
ATOM 1574 N N . ASP A 1 205 ? 12.195 6.512 7.148 1 94.75 205 ASP A N 1
ATOM 1575 C CA . ASP A 1 205 ? 11.227 6.648 6.062 1 94.75 205 ASP A CA 1
ATOM 1576 C C . ASP A 1 205 ? 11.117 5.355 5.254 1 94.75 205 ASP A C 1
ATOM 1578 O O . ASP A 1 205 ? 10.203 5.191 4.453 1 94.75 205 ASP A O 1
ATOM 1582 N N . ALA A 1 206 ? 12.047 4.43 5.441 1 97.81 206 ALA A N 1
ATOM 1583 C CA . ALA A 1 206 ? 12.031 3.166 4.711 1 97.81 206 ALA A CA 1
ATOM 1584 C C . ALA A 1 206 ? 10.984 2.213 5.293 1 97.81 206 ALA A C 1
ATOM 1586 O O . ALA A 1 206 ? 10.594 1.241 4.645 1 97.81 206 ALA A O 1
ATOM 1587 N N . LYS A 1 207 ? 10.562 2.43 6.551 1 97.5 207 LYS A N 1
ATOM 1588 C CA . LYS A 1 207 ? 9.703 1.502 7.285 1 97.5 207 LYS A CA 1
ATOM 1589 C C . LYS A 1 207 ? 8.398 1.246 6.539 1 97.5 207 LYS A C 1
ATOM 1591 O O . LYS A 1 207 ? 8.023 0.094 6.312 1 97.5 207 LYS A O 1
ATOM 1596 N N . PRO A 1 208 ? 7.727 2.324 6.078 1 97.38 208 PRO A N 1
ATOM 1597 C CA . PRO A 1 208 ? 6.484 2.051 5.348 1 97.38 208 PRO A CA 1
ATOM 1598 C C . PRO A 1 208 ? 6.719 1.261 4.062 1 97.38 208 PRO A C 1
ATOM 1600 O O . PRO A 1 208 ? 5.926 0.375 3.725 1 97.38 208 PRO A O 1
ATOM 1603 N N . LEU A 1 209 ? 7.77 1.551 3.33 1 98.62 209 LEU A N 1
ATOM 1604 C CA . LEU A 1 209 ? 8.047 0.822 2.098 1 98.62 209 LEU A CA 1
ATOM 1605 C C . LEU A 1 209 ? 8.273 -0.66 2.381 1 98.62 209 LEU A C 1
ATOM 1607 O O . LEU A 1 209 ? 7.719 -1.519 1.691 1 98.62 209 LEU A O 1
ATOM 1611 N N . VAL A 1 210 ? 9.07 -0.918 3.426 1 98.81 210 VAL A N 1
ATOM 1612 C CA . VAL A 1 210 ? 9.352 -2.295 3.818 1 98.81 210 VAL A CA 1
ATOM 1613 C C . VAL A 1 210 ? 8.055 -3.012 4.18 1 98.81 210 VAL A C 1
ATOM 1615 O O . VAL A 1 210 ? 7.797 -4.117 3.697 1 98.81 210 VAL A O 1
ATOM 1618 N N . SER A 1 211 ? 7.23 -2.365 4.934 1 98.25 211 SER A N 1
ATOM 1619 C CA . SER A 1 211 ? 5.996 -2.967 5.418 1 98.25 211 SER A CA 1
ATOM 1620 C C . SER A 1 211 ? 5.02 -3.223 4.277 1 98.25 211 SER A C 1
ATOM 1622 O O . SER A 1 211 ? 4.52 -4.34 4.117 1 98.25 211 SER A O 1
ATOM 1624 N N . PHE A 1 212 ? 4.766 -2.223 3.469 1 98.19 212 PHE A N 1
ATOM 1625 C CA . PHE A 1 212 ? 3.832 -2.354 2.355 1 98.19 212 PHE A CA 1
ATOM 1626 C C . PHE A 1 212 ? 4.32 -3.4 1.361 1 98.19 212 PHE A C 1
ATOM 1628 O O . PHE A 1 212 ? 3.533 -4.211 0.872 1 98.19 212 PHE A O 1
ATOM 1635 N N . ALA A 1 213 ? 5.59 -3.357 1.065 1 98.62 213 ALA A N 1
ATOM 1636 C CA . ALA A 1 213 ? 6.141 -4.289 0.084 1 98.62 213 ALA A CA 1
ATOM 1637 C C . ALA A 1 213 ? 6.031 -5.73 0.576 1 98.62 213 ALA A C 1
ATOM 1639 O O . ALA A 1 213 ? 5.723 -6.637 -0.2 1 98.62 213 ALA A O 1
ATOM 1640 N N . LYS A 1 214 ? 6.32 -5.898 1.86 1 97.94 214 LYS A N 1
ATOM 1641 C CA . LYS A 1 214 ? 6.18 -7.223 2.457 1 97.94 214 LYS A CA 1
ATOM 1642 C C . LYS A 1 214 ? 4.758 -7.75 2.301 1 97.94 214 LYS A C 1
ATOM 1644 O O . LYS A 1 214 ? 4.551 -8.875 1.845 1 97.94 214 LYS A O 1
ATOM 1649 N N . GLN A 1 215 ? 3.832 -6.949 2.613 1 96.31 215 GLN A N 1
ATOM 1650 C CA . GLN A 1 215 ? 2.428 -7.332 2.527 1 96.31 215 GLN A CA 1
ATOM 1651 C C . GLN A 1 215 ? 2.01 -7.566 1.079 1 96.31 215 GLN A C 1
ATOM 1653 O O . GLN A 1 215 ? 1.148 -8.406 0.805 1 96.31 215 GLN A O 1
ATOM 1658 N N . ALA A 1 216 ? 2.631 -6.852 0.19 1 97 216 ALA A N 1
ATOM 1659 C CA . ALA A 1 216 ? 2.301 -6.992 -1.227 1 97 216 ALA A CA 1
ATOM 1660 C C . ALA A 1 216 ? 2.896 -8.273 -1.806 1 97 216 ALA A C 1
ATOM 1662 O O . ALA A 1 216 ? 2.521 -8.695 -2.9 1 97 216 ALA A O 1
ATOM 1663 N N . GLY A 1 217 ? 3.887 -8.852 -1.129 1 96.69 217 GLY A N 1
ATOM 1664 C CA . GLY A 1 217 ? 4.348 -10.164 -1.546 1 96.69 217 GLY A CA 1
ATOM 1665 C C . GLY A 1 217 ? 5.801 -10.18 -1.983 1 96.69 217 GLY A C 1
ATOM 1666 O O . GLY A 1 217 ? 6.281 -11.172 -2.521 1 96.69 217 GLY A O 1
ATOM 1667 N N . PHE A 1 218 ? 6.543 -9.086 -1.77 1 98.19 218 PHE A N 1
ATOM 1668 C CA . PHE A 1 218 ? 7.961 -9.039 -2.107 1 98.19 218 PHE A CA 1
ATOM 1669 C C . PHE A 1 218 ? 8.797 -9.727 -1.032 1 98.19 218 PHE A C 1
ATOM 1671 O O . PHE A 1 218 ? 8.375 -9.812 0.124 1 98.19 218 PHE A O 1
ATOM 1678 N N . PHE A 1 219 ? 9.898 -10.32 -1.438 1 98.25 219 PHE A N 1
ATOM 1679 C CA . PHE A 1 219 ? 10.969 -10.695 -0.514 1 98.25 219 PHE A CA 1
ATOM 1680 C C . PHE A 1 219 ? 11.906 -9.523 -0.271 1 98.25 219 PHE A C 1
ATOM 1682 O O . PHE A 1 219 ? 12.594 -9.07 -1.189 1 98.25 219 PHE A O 1
ATOM 1689 N N . ILE A 1 220 ? 12.023 -8.992 0.956 1 98.81 220 ILE A N 1
ATOM 1690 C CA . ILE A 1 220 ? 12.633 -7.695 1.202 1 98.81 220 ILE A CA 1
ATOM 1691 C C . ILE A 1 220 ? 14.031 -7.883 1.803 1 98.81 220 ILE A C 1
ATOM 1693 O O . ILE A 1 220 ? 14.18 -8.508 2.855 1 98.81 220 ILE A O 1
ATOM 1697 N N . VAL A 1 221 ? 15 -7.312 1.151 1 98.88 221 VAL A N 1
ATOM 1698 C CA . VAL A 1 221 ? 16.359 -7.199 1.678 1 98.88 221 VAL A CA 1
ATOM 1699 C C . VAL A 1 221 ? 16.703 -5.727 1.903 1 98.88 221 VAL A C 1
ATOM 1701 O O . VAL A 1 221 ? 16.578 -4.906 0.992 1 98.88 221 VAL A O 1
ATOM 1704 N N . VAL A 1 222 ? 17.078 -5.391 3.102 1 98.88 222 VAL A N 1
ATOM 1705 C CA . VAL A 1 222 ? 17.5 -4.027 3.393 1 98.88 222 VAL A CA 1
ATOM 1706 C C . VAL A 1 222 ? 19.016 -4.004 3.629 1 98.88 222 VAL A C 1
ATOM 1708 O O . VAL A 1 222 ? 19.562 -4.875 4.309 1 98.88 222 VAL A O 1
ATOM 1711 N N . THR A 1 223 ? 19.703 -3.072 3.049 1 98.75 223 THR A N 1
ATOM 1712 C CA . THR A 1 223 ? 21.141 -2.92 3.264 1 98.75 223 THR A CA 1
ATOM 1713 C C . THR A 1 223 ? 21.484 -1.485 3.66 1 98.75 223 THR A C 1
ATOM 1715 O O . THR A 1 223 ? 20.922 -0.535 3.102 1 98.75 223 THR A O 1
ATOM 1718 N N . ASP A 1 224 ? 22.266 -1.319 4.562 1 98.5 224 ASP A N 1
ATOM 1719 C CA . ASP A 1 224 ? 22.719 -0.055 5.125 1 98.5 224 ASP A CA 1
ATOM 1720 C C . ASP A 1 224 ? 24.031 -0.239 5.898 1 98.5 224 ASP A C 1
ATOM 1722 O O . ASP A 1 224 ? 24.266 -1.304 6.473 1 98.5 224 ASP A O 1
ATOM 1726 N N . TRP A 1 225 ? 24.875 0.817 5.926 1 97.94 225 TRP A N 1
ATOM 1727 C CA . TRP A 1 225 ? 26.156 0.694 6.602 1 97.94 225 TRP A CA 1
ATOM 1728 C C . TRP A 1 225 ? 26.016 0.988 8.094 1 97.94 225 TRP A C 1
ATOM 1730 O O . TRP A 1 225 ? 26.969 0.793 8.859 1 97.94 225 TRP A O 1
ATOM 1740 N N . ARG A 1 226 ? 24.922 1.438 8.523 1 96.56 226 ARG A N 1
ATOM 1741 C CA . ARG A 1 226 ? 24.672 1.752 9.93 1 96.56 226 ARG A CA 1
ATOM 1742 C C . ARG A 1 226 ? 23.938 0.606 10.617 1 96.56 226 ARG A C 1
ATOM 1744 O O . ARG A 1 226 ? 22.734 0.4 10.398 1 96.56 226 ARG A O 1
ATOM 1751 N N . PRO A 1 227 ? 24.516 -0.124 11.523 1 97.19 227 PRO A N 1
ATOM 1752 C CA . PRO A 1 227 ? 23.938 -1.324 12.133 1 97.19 227 PRO A CA 1
ATOM 1753 C C . PRO A 1 227 ? 22.719 -1.016 13 1 97.19 227 PRO A C 1
ATOM 1755 O O . PRO A 1 227 ? 21.812 -1.848 13.125 1 97.19 227 PRO A O 1
ATOM 1758 N N . ALA A 1 228 ? 22.672 0.175 13.578 1 94.81 228 ALA A N 1
ATOM 1759 C CA . ALA A 1 228 ? 21.562 0.55 14.453 1 94.81 228 ALA A CA 1
ATOM 1760 C C . ALA A 1 228 ? 20.266 0.667 13.664 1 94.81 228 ALA A C 1
ATOM 1762 O O . ALA A 1 228 ? 19.188 0.44 14.211 1 94.81 228 ALA A O 1
ATOM 1763 N N . LEU A 1 229 ? 20.375 0.948 12.43 1 96.25 229 LEU A N 1
ATOM 1764 C CA . LEU A 1 229 ? 19.188 1.144 11.586 1 96.25 229 LEU A CA 1
ATOM 1765 C C . LEU A 1 229 ? 18.859 -0.129 10.82 1 96.25 229 LEU A C 1
ATOM 1767 O O . LEU A 1 229 ? 17.688 -0.429 10.586 1 96.25 229 LEU A O 1
ATOM 1771 N N . CYS A 1 230 ? 19.859 -0.862 10.398 1 98 230 CYS A N 1
ATOM 1772 C CA . CYS A 1 230 ? 19.688 -2.057 9.578 1 98 230 CYS A CA 1
ATOM 1773 C C . CYS A 1 230 ? 19.578 -3.305 10.445 1 98 230 CYS A C 1
ATOM 1775 O O . CYS A 1 230 ? 20.516 -4.117 10.484 1 98 230 CYS A O 1
ATOM 1777 N N . SER A 1 231 ? 18.422 -3.428 11.133 1 98.25 231 SER A N 1
ATOM 1778 C CA . SER A 1 231 ? 18.219 -4.492 12.102 1 98.25 231 SER A CA 1
ATOM 1779 C C . SER A 1 231 ? 16.75 -4.926 12.148 1 98.25 231 SER A C 1
ATOM 1781 O O . SER A 1 231 ? 15.875 -4.207 11.672 1 98.25 231 SER A O 1
ATOM 1783 N N . LYS A 1 232 ? 16.547 -6.098 12.75 1 97.94 232 LYS A N 1
ATOM 1784 C CA . LYS A 1 232 ? 15.195 -6.645 12.898 1 97.94 232 LYS A CA 1
ATOM 1785 C C . LYS A 1 232 ? 14.344 -5.766 13.805 1 97.94 232 LYS A C 1
ATOM 1787 O O . LYS A 1 232 ? 13.141 -5.625 13.586 1 97.94 232 LYS A O 1
ATOM 1792 N N . GLU A 1 233 ? 14.938 -5.195 14.766 1 97.31 233 GLU A N 1
ATOM 1793 C CA . GLU A 1 233 ? 14.219 -4.332 15.703 1 97.31 233 GLU A CA 1
ATOM 1794 C C . GLU A 1 233 ? 13.688 -3.084 15.008 1 97.31 233 GLU A C 1
ATOM 1796 O O . GLU A 1 233 ? 12.555 -2.668 15.25 1 97.31 233 GLU A O 1
ATOM 1801 N N . HIS A 1 234 ? 14.539 -2.496 14.133 1 96.88 234 HIS A N 1
ATOM 1802 C CA . HIS A 1 234 ? 14.18 -1.255 13.453 1 96.88 234 HIS A CA 1
ATOM 1803 C C . HIS A 1 234 ? 13.258 -1.521 12.273 1 96.88 234 HIS A C 1
ATOM 1805 O O . HIS A 1 234 ? 12.312 -0.759 12.023 1 96.88 234 HIS A O 1
ATOM 1811 N N . LEU A 1 235 ? 13.516 -2.623 11.57 1 98.31 235 LEU A N 1
ATOM 1812 C CA . LEU A 1 235 ? 12.742 -3.002 10.391 1 98.31 235 LEU A CA 1
ATOM 1813 C C . LEU A 1 235 ? 12.281 -4.453 10.484 1 98.31 235 LEU A C 1
ATOM 1815 O O . LEU A 1 235 ? 12.742 -5.309 9.727 1 98.31 235 LEU A O 1
ATOM 1819 N N . PRO A 1 236 ? 11.312 -4.707 11.305 1 98.25 236 PRO A N 1
ATOM 1820 C CA . PRO A 1 236 ? 10.922 -6.086 11.602 1 98.25 236 PRO A CA 1
ATOM 1821 C C . PRO A 1 236 ? 10.281 -6.793 10.406 1 98.25 236 PRO A C 1
ATOM 1823 O O . PRO A 1 236 ? 10.242 -8.023 10.367 1 98.25 236 PRO A O 1
ATOM 1826 N N . ASP A 1 237 ? 9.773 -6.086 9.414 1 98.19 237 ASP A N 1
ATOM 1827 C CA . ASP A 1 237 ? 9.039 -6.695 8.312 1 98.19 237 ASP A CA 1
ATOM 1828 C C . ASP A 1 237 ? 9.992 -7.129 7.195 1 98.19 237 ASP A C 1
ATOM 1830 O O . ASP A 1 237 ? 9.578 -7.793 6.246 1 98.19 237 ASP A O 1
ATOM 1834 N N . ALA A 1 238 ? 11.25 -6.715 7.246 1 98.75 238 ALA A N 1
ATOM 1835 C CA . ALA A 1 238 ? 12.219 -7.168 6.254 1 98.75 238 ALA A CA 1
ATOM 1836 C C . ALA A 1 238 ? 12.508 -8.656 6.406 1 98.75 238 ALA A C 1
ATOM 1838 O O . ALA A 1 238 ? 12.25 -9.242 7.465 1 98.75 238 ALA A O 1
ATOM 1839 N N . ASP A 1 239 ? 12.961 -9.266 5.352 1 98.38 239 ASP A N 1
ATOM 1840 C CA . ASP A 1 239 ? 13.32 -10.68 5.395 1 98.38 239 ASP A CA 1
ATOM 1841 C C . ASP A 1 239 ? 14.805 -10.867 5.684 1 98.38 239 ASP A C 1
ATOM 1843 O O . ASP A 1 239 ? 15.203 -11.875 6.266 1 98.38 239 ASP A O 1
ATOM 1847 N N . GLU A 1 240 ? 15.602 -9.953 5.211 1 98.56 240 GLU A N 1
ATOM 1848 C CA . GLU A 1 240 ? 17.047 -9.992 5.422 1 98.56 240 GLU A CA 1
ATOM 1849 C C . GLU A 1 240 ? 17.609 -8.594 5.672 1 98.56 240 GLU A C 1
ATOM 1851 O O . GLU A 1 240 ? 17.125 -7.617 5.102 1 98.56 240 GLU A O 1
ATOM 1856 N N . TRP A 1 241 ? 18.578 -8.5 6.516 1 98.69 241 TRP A N 1
ATOM 1857 C CA . TRP A 1 241 ? 19.344 -7.293 6.824 1 98.69 241 TRP A CA 1
ATOM 1858 C C . TRP A 1 241 ? 20.812 -7.48 6.5 1 98.69 241 TRP A C 1
ATOM 1860 O O . TRP A 1 241 ? 21.484 -8.336 7.094 1 98.69 241 TRP A O 1
ATOM 1870 N N . VAL A 1 242 ? 21.328 -6.766 5.559 1 98.69 242 VAL A N 1
ATOM 1871 C CA . VAL A 1 242 ? 22.719 -6.852 5.145 1 98.69 242 VAL A CA 1
ATOM 1872 C C . VAL A 1 242 ? 23.453 -5.578 5.555 1 98.69 242 VAL A C 1
ATOM 1874 O O . VAL A 1 242 ? 23.281 -4.527 4.93 1 98.69 242 VAL A O 1
ATOM 1877 N N . VAL A 1 243 ? 24.328 -5.676 6.539 1 98.56 243 VAL A N 1
ATOM 1878 C CA . VAL A 1 243 ? 25 -4.508 7.094 1 98.56 243 VAL A CA 1
ATOM 1879 C C . VAL A 1 243 ? 26.391 -4.352 6.457 1 98.56 243 VAL A C 1
ATOM 1881 O O . VAL A 1 243 ? 27.172 -5.301 6.418 1 98.56 243 VAL A O 1
ATOM 1884 N N . GLY A 1 244 ? 26.672 -3.168 5.891 1 98.31 244 GLY A N 1
ATOM 1885 C CA . GLY A 1 244 ? 27.984 -2.869 5.332 1 98.31 244 GLY A CA 1
ATOM 1886 C C . GLY A 1 244 ? 27.953 -1.745 4.312 1 98.31 244 GLY A C 1
ATOM 1887 O O . GLY A 1 244 ? 26.875 -1.284 3.92 1 98.31 244 GLY A O 1
ATOM 1888 N N . PHE A 1 245 ? 29.094 -1.322 3.975 1 98.06 245 PHE A N 1
ATOM 1889 C CA . PHE A 1 245 ? 29.219 -0.322 2.92 1 98.06 245 PHE A CA 1
ATOM 1890 C C . PHE A 1 245 ? 28.875 -0.925 1.561 1 98.06 245 PHE A C 1
ATOM 1892 O O . PHE A 1 245 ? 29.062 -2.127 1.349 1 98.06 245 PHE A O 1
ATOM 1899 N N . PRO A 1 246 ? 28.422 -0.153 0.627 1 97.56 246 PRO A N 1
ATOM 1900 C CA . PRO A 1 246 ? 27.969 -0.642 -0.679 1 97.56 246 PRO A CA 1
ATOM 1901 C C . PRO A 1 246 ? 29.031 -1.478 -1.393 1 97.56 246 PRO A C 1
ATOM 1903 O O . PRO A 1 246 ? 28.703 -2.506 -1.992 1 97.56 246 PRO A O 1
ATOM 1906 N N . SER A 1 247 ? 30.281 -1.07 -1.342 1 97.12 247 SER A N 1
ATOM 1907 C CA . SER A 1 247 ? 31.359 -1.776 -2.031 1 97.12 247 SER A CA 1
ATOM 1908 C C . SER A 1 247 ? 31.469 -3.223 -1.556 1 97.12 247 SER A C 1
ATOM 1910 O O . SER A 1 247 ? 31.906 -4.098 -2.305 1 97.12 247 SER A O 1
ATOM 1912 N N . LYS A 1 248 ? 31.047 -3.426 -0.4 1 97 248 LYS A N 1
ATOM 1913 C CA . LYS A 1 248 ? 31.094 -4.77 0.17 1 97 248 LYS A CA 1
ATOM 1914 C C . LYS A 1 248 ? 29.766 -5.496 -0.029 1 97 248 LYS A C 1
ATOM 1916 O O . LYS A 1 248 ? 29.75 -6.684 -0.351 1 97 248 LYS A O 1
ATOM 1921 N N . THR A 1 249 ? 28.641 -4.848 0.127 1 97.5 249 THR A N 1
ATOM 1922 C CA . THR A 1 249 ? 27.344 -5.508 0.191 1 97.5 249 THR A CA 1
ATOM 1923 C C . THR A 1 249 ? 26.828 -5.816 -1.21 1 97.5 249 THR A C 1
ATOM 1925 O O . THR A 1 249 ? 26.203 -6.859 -1.43 1 97.5 249 THR A O 1
ATOM 1928 N N . VAL A 1 250 ? 27.031 -4.969 -2.193 1 97.62 250 VAL A N 1
ATOM 1929 C CA . VAL A 1 250 ? 26.469 -5.133 -3.523 1 97.62 250 VAL A CA 1
ATOM 1930 C C . VAL A 1 250 ? 26.938 -6.449 -4.133 1 97.62 250 VAL A C 1
ATOM 1932 O O . VAL A 1 250 ? 26.125 -7.254 -4.598 1 97.62 250 VAL A O 1
ATOM 1935 N N . PRO A 1 251 ? 28.297 -6.754 -4.062 1 96.06 251 PRO A N 1
ATOM 1936 C CA . PRO A 1 251 ? 28.75 -8.047 -4.59 1 96.06 251 PRO A CA 1
ATOM 1937 C C . PRO A 1 251 ? 28.141 -9.227 -3.836 1 96.06 251 PRO A C 1
ATOM 1939 O O . PRO A 1 251 ? 27.922 -10.297 -4.422 1 96.06 251 PRO A O 1
ATOM 1942 N N . GLN A 1 252 ? 27.797 -9.062 -2.625 1 96.25 252 GLN A N 1
ATOM 1943 C CA . GLN A 1 252 ? 27.281 -10.141 -1.788 1 96.25 252 GLN A CA 1
ATOM 1944 C C . GLN A 1 252 ? 25.812 -10.43 -2.104 1 96.25 252 GLN A C 1
ATOM 1946 O O . GLN A 1 252 ? 25.328 -11.523 -1.838 1 96.25 252 GLN A O 1
ATOM 1951 N N . LEU A 1 253 ? 25.125 -9.516 -2.639 1 97.25 253 LEU A N 1
ATOM 1952 C CA . LEU A 1 253 ? 23.688 -9.617 -2.854 1 97.25 253 LEU A CA 1
ATOM 1953 C C . LEU A 1 253 ? 23.391 -10.555 -4.02 1 97.25 253 LEU A C 1
ATOM 1955 O O . LEU A 1 253 ? 22.266 -11.055 -4.141 1 97.25 253 LEU A O 1
ATOM 1959 N N . GLY A 1 254 ? 24.391 -10.797 -4.926 1 95.81 254 GLY A N 1
ATOM 1960 C CA . GLY A 1 254 ? 24.125 -11.656 -6.07 1 95.81 254 GLY A CA 1
ATOM 1961 C C . GLY A 1 254 ? 22.953 -11.195 -6.906 1 95.81 254 GLY A C 1
ATOM 1962 O O . GLY A 1 254 ? 22.062 -11.984 -7.234 1 95.81 254 GLY A O 1
ATOM 1963 N N . LEU A 1 255 ? 22.938 -9.906 -7.242 1 97.56 255 LEU A N 1
ATOM 1964 C CA . LEU A 1 255 ? 21.828 -9.305 -7.984 1 97.56 255 LEU A CA 1
ATOM 1965 C C . LEU A 1 255 ? 21.688 -9.938 -9.367 1 97.56 255 LEU A C 1
ATOM 1967 O O . LEU A 1 255 ? 22.703 -10.305 -9.984 1 97.56 255 LEU A O 1
ATOM 1971 N N . ASN A 1 256 ? 20.469 -10.07 -9.844 1 96.06 256 ASN A N 1
ATOM 1972 C CA . ASN A 1 256 ? 20.188 -10.672 -11.141 1 96.06 256 ASN A CA 1
ATOM 1973 C C . ASN A 1 256 ? 19 -10.008 -11.828 1 96.06 256 ASN A C 1
ATOM 1975 O O . ASN A 1 256 ? 18.484 -8.984 -11.344 1 96.06 256 ASN A O 1
ATOM 1979 N N . GLU A 1 257 ? 18.484 -10.5 -12.906 1 95.56 257 GLU A N 1
ATOM 1980 C CA . GLU A 1 257 ? 17.531 -9.867 -13.805 1 95.56 257 GLU A CA 1
ATOM 1981 C C . GLU A 1 257 ? 16.125 -9.875 -13.195 1 95.56 257 GLU A C 1
ATOM 1983 O O . GLU A 1 257 ? 15.203 -9.25 -13.734 1 95.56 257 GLU A O 1
ATOM 1988 N N . ARG A 1 258 ? 15.945 -10.477 -11.992 1 96.5 258 ARG A N 1
ATOM 1989 C CA . ARG A 1 258 ? 14.641 -10.547 -11.344 1 96.5 258 ARG A CA 1
ATOM 1990 C C . ARG A 1 258 ? 14.555 -9.57 -10.172 1 96.5 258 ARG A C 1
ATOM 1992 O O . ARG A 1 258 ? 13.484 -9.391 -9.586 1 96.5 258 ARG A O 1
ATOM 1999 N N . ASP A 1 259 ? 15.664 -8.891 -9.906 1 98 259 ASP A N 1
ATOM 2000 C CA . ASP A 1 259 ? 15.758 -8.102 -8.68 1 98 259 ASP A CA 1
ATOM 2001 C C . ASP A 1 259 ? 15.219 -6.691 -8.891 1 98 259 ASP A C 1
ATOM 2003 O O . ASP A 1 259 ? 15.484 -6.066 -9.922 1 98 259 ASP A O 1
ATOM 2007 N N . PHE A 1 260 ? 14.445 -6.262 -7.965 1 98.62 260 PHE A N 1
ATOM 2008 C CA . PHE A 1 260 ? 14.047 -4.867 -7.797 1 98.62 260 PHE A CA 1
ATOM 2009 C C . PHE A 1 260 ? 14.961 -4.152 -6.816 1 98.62 260 PHE A C 1
ATOM 2011 O O . PHE A 1 260 ? 15.32 -4.707 -5.773 1 98.62 260 PHE A O 1
ATOM 2018 N N . VAL A 1 261 ? 15.344 -2.91 -7.148 1 98.81 261 VAL A N 1
ATOM 2019 C CA . VAL A 1 261 ? 16.219 -2.141 -6.273 1 98.81 261 VAL A CA 1
ATOM 2020 C C . VAL A 1 261 ? 15.664 -0.732 -6.086 1 98.81 261 VAL A C 1
ATOM 2022 O O . VAL A 1 261 ? 15.211 -0.105 -7.051 1 98.81 261 VAL A O 1
ATOM 2025 N N . VAL A 1 262 ? 15.641 -0.281 -4.875 1 98.88 262 VAL A N 1
ATOM 2026 C CA . VAL A 1 262 ? 15.312 1.104 -4.555 1 98.88 262 VAL A CA 1
ATOM 2027 C C . VAL A 1 262 ? 16.438 1.73 -3.74 1 98.88 262 VAL A C 1
ATOM 2029 O O . VAL A 1 262 ? 16.891 1.155 -2.746 1 98.88 262 VAL A O 1
ATOM 2032 N N . ILE A 1 263 ? 16.922 2.846 -4.176 1 98.56 263 ILE A N 1
ATOM 2033 C CA . ILE A 1 263 ? 17.953 3.598 -3.471 1 98.56 263 ILE A CA 1
ATOM 2034 C C . ILE A 1 263 ? 17.312 4.758 -2.711 1 98.56 263 ILE A C 1
ATOM 2036 O O . ILE A 1 263 ? 16.75 5.668 -3.318 1 98.56 263 ILE A O 1
ATOM 2040 N N . MET A 1 264 ? 17.453 4.742 -1.375 1 97.25 264 MET A N 1
ATOM 2041 C CA . MET A 1 264 ? 16.859 5.809 -0.571 1 97.25 264 MET A CA 1
ATOM 2042 C C . MET A 1 264 ? 17.672 6.051 0.694 1 97.25 264 MET A C 1
ATOM 2044 O O . MET A 1 264 ? 17.109 6.141 1.79 1 97.25 264 MET A O 1
ATOM 2048 N N . THR A 1 265 ? 19.016 6.176 0.57 1 95.12 265 THR A N 1
ATOM 2049 C CA . THR A 1 265 ? 19.906 6.316 1.718 1 95.12 265 THR A CA 1
ATOM 2050 C C . THR A 1 265 ? 19.906 7.758 2.223 1 95.12 265 THR A C 1
ATOM 2052 O O . THR A 1 265 ? 20.328 8.023 3.35 1 95.12 265 THR A O 1
ATOM 2055 N N . HIS A 1 266 ? 19.594 8.695 1.334 1 90.81 266 HIS A N 1
ATOM 2056 C CA . HIS A 1 266 ? 19.625 10.125 1.617 1 90.81 266 HIS A CA 1
ATOM 2057 C C . HIS A 1 266 ? 21.062 10.617 1.763 1 90.81 266 HIS A C 1
ATOM 2059 O O . HIS A 1 266 ? 21.297 11.703 2.303 1 90.81 266 HIS A O 1
ATOM 2065 N N . HIS A 1 267 ? 22 9.836 1.35 1 91.06 267 HIS A N 1
ATOM 2066 C CA . HIS A 1 267 ? 23.422 10.18 1.354 1 91.06 267 HIS A CA 1
ATOM 2067 C C . HIS A 1 267 ? 23.984 10.234 -0.064 1 91.06 267 HIS A C 1
ATOM 2069 O O . HIS A 1 267 ? 24.188 9.195 -0.697 1 91.06 267 HIS A O 1
ATOM 2075 N N . PHE A 1 268 ? 24.344 11.414 -0.534 1 90.31 268 PHE A N 1
ATOM 2076 C CA . PHE A 1 268 ? 24.641 11.656 -1.939 1 90.31 268 PHE A CA 1
ATOM 2077 C C . PHE A 1 268 ? 25.812 10.797 -2.393 1 90.31 268 PHE A C 1
ATOM 2079 O O . PHE A 1 268 ? 25.719 10.062 -3.375 1 90.31 268 PHE A O 1
ATOM 2086 N N . GLN A 1 269 ? 26.906 10.805 -1.627 1 92.06 269 GLN A N 1
ATOM 2087 C CA . GLN A 1 269 ? 28.109 10.086 -2.018 1 92.06 269 GLN A CA 1
ATOM 2088 C C . GLN A 1 269 ? 27.875 8.578 -2.049 1 92.06 269 GLN A C 1
ATOM 2090 O O . GLN A 1 269 ? 28.328 7.891 -2.961 1 92.06 269 GLN A O 1
ATOM 2095 N N . ARG A 1 270 ? 27.156 8.125 -1.102 1 94.94 270 ARG A N 1
ATOM 2096 C CA . ARG A 1 270 ? 26.859 6.699 -1.068 1 94.94 270 ARG A CA 1
ATOM 2097 C C . ARG A 1 270 ? 25.922 6.312 -2.203 1 94.94 270 ARG A C 1
ATOM 2099 O O . ARG A 1 270 ? 26.078 5.254 -2.818 1 94.94 270 ARG A O 1
ATOM 2106 N N . ASP A 1 271 ? 24.938 7.141 -2.432 1 95.44 271 ASP A N 1
ATOM 2107 C CA . ASP A 1 271 ? 24.031 6.883 -3.547 1 95.44 271 ASP A CA 1
ATOM 2108 C C . ASP A 1 271 ? 24.781 6.848 -4.871 1 95.44 271 ASP A C 1
ATOM 2110 O O . ASP A 1 271 ? 24.5 6.012 -5.734 1 95.44 271 ASP A O 1
ATOM 2114 N N . GLN A 1 272 ? 25.719 7.738 -5 1 95.12 272 GLN A N 1
ATOM 2115 C CA . GLN A 1 272 ? 26.562 7.746 -6.199 1 95.12 272 GLN A CA 1
ATOM 2116 C C . GLN A 1 272 ? 27.344 6.441 -6.328 1 95.12 272 GLN A C 1
ATOM 2118 O O . GLN A 1 272 ? 27.391 5.848 -7.406 1 95.12 272 GLN A O 1
ATOM 2123 N N . GLU A 1 273 ? 27.938 6.02 -5.258 1 96.62 273 GLU A N 1
ATOM 2124 C CA . GLU A 1 273 ? 28.688 4.762 -5.215 1 96.62 273 GLU A CA 1
ATOM 2125 C C . GLU A 1 273 ? 27.781 3.582 -5.59 1 96.62 273 GLU A C 1
ATOM 2127 O O . GLU A 1 273 ? 28.172 2.74 -6.406 1 96.62 273 GLU A O 1
ATOM 2132 N N . ILE A 1 274 ? 26.609 3.521 -5.023 1 97.94 274 ILE A N 1
ATOM 2133 C CA . ILE A 1 274 ? 25.656 2.438 -5.262 1 97.94 274 ILE A CA 1
ATOM 2134 C C . ILE A 1 274 ? 25.281 2.4 -6.742 1 97.94 274 ILE A C 1
ATOM 2136 O O . ILE A 1 274 ? 25.312 1.341 -7.371 1 97.94 274 ILE A O 1
ATOM 2140 N N . ILE A 1 275 ? 24.953 3.551 -7.309 1 96.44 275 ILE A N 1
ATOM 2141 C CA . ILE A 1 275 ? 24.547 3.639 -8.711 1 96.44 275 ILE A CA 1
ATOM 2142 C C . ILE A 1 275 ? 25.688 3.139 -9.602 1 96.44 275 ILE A C 1
ATOM 2144 O O . ILE A 1 275 ? 25.453 2.4 -10.555 1 96.44 275 ILE A O 1
ATOM 2148 N N . ALA A 1 276 ? 26.906 3.521 -9.281 1 95.5 276 ALA A N 1
ATOM 2149 C CA . ALA A 1 276 ? 28.078 3.08 -10.047 1 95.5 276 ALA A CA 1
ATOM 2150 C C . ALA A 1 276 ? 28.219 1.561 -10 1 95.5 276 ALA A C 1
ATOM 2152 O O . ALA A 1 276 ? 28.516 0.929 -11.016 1 95.5 276 ALA A O 1
ATOM 2153 N N . LEU A 1 277 ? 27.969 0.993 -8.867 1 96.69 277 LEU A N 1
ATOM 2154 C CA . LEU A 1 277 ? 28.094 -0.447 -8.68 1 96.69 277 LEU A CA 1
ATOM 2155 C C . LEU A 1 277 ? 26.969 -1.193 -9.383 1 96.69 277 LEU A C 1
ATOM 2157 O O . LEU A 1 277 ? 27.141 -2.352 -9.766 1 96.69 277 LEU A O 1
ATOM 2161 N N . LEU A 1 278 ? 25.781 -0.526 -9.57 1 96.5 278 LEU A N 1
ATOM 2162 C CA . LEU A 1 278 ? 24.609 -1.173 -10.117 1 96.5 278 LEU A CA 1
ATOM 2163 C C . LEU A 1 278 ? 24.547 -1.002 -11.633 1 96.5 278 LEU A C 1
ATOM 2165 O O . LEU A 1 278 ? 23.75 -1.67 -12.305 1 96.5 278 LEU A O 1
ATOM 2169 N N . ARG A 1 279 ? 25.297 -0.155 -12.148 1 90 279 ARG A N 1
ATOM 2170 C CA . ARG A 1 279 ? 25.234 0.276 -13.539 1 90 279 ARG A CA 1
ATOM 2171 C C . ARG A 1 279 ? 25.266 -0.92 -14.484 1 90 279 ARG A C 1
ATOM 2173 O O . ARG A 1 279 ? 24.547 -0.959 -15.477 1 90 279 ARG A O 1
ATOM 2180 N N . ASP A 1 280 ? 26.016 -1.915 -14.188 1 88.75 280 ASP A N 1
ATOM 2181 C CA . ASP A 1 280 ? 26.188 -3.033 -15.109 1 88.75 280 ASP A CA 1
ATOM 2182 C C . ASP A 1 280 ? 25.438 -4.266 -14.625 1 88.75 280 ASP A C 1
ATOM 2184 O O . ASP A 1 280 ? 25.625 -5.367 -15.141 1 88.75 280 ASP A O 1
ATOM 2188 N N . GLN A 1 281 ? 24.672 -4.125 -13.625 1 92.75 281 GLN A N 1
ATOM 2189 C CA . GLN A 1 281 ? 23.891 -5.242 -13.117 1 92.75 281 GLN A CA 1
ATOM 2190 C C . GLN A 1 281 ? 22.578 -5.395 -13.883 1 92.75 281 GLN A C 1
ATOM 2192 O O . GLN A 1 281 ? 21.938 -4.398 -14.219 1 92.75 281 GLN A O 1
ATOM 2197 N N . PRO A 1 282 ? 22.25 -6.605 -14.242 1 92.81 282 PRO A N 1
ATOM 2198 C CA . PRO A 1 282 ? 20.953 -6.832 -14.898 1 92.81 282 PRO A CA 1
ATOM 2199 C C . PRO A 1 282 ? 19.781 -6.777 -13.914 1 92.81 282 PRO A C 1
ATOM 2201 O O . PRO A 1 282 ? 19.516 -7.754 -13.219 1 92.81 282 PRO A O 1
ATOM 2204 N N . LEU A 1 283 ? 19.203 -5.645 -13.742 1 96.62 283 LEU A N 1
ATOM 2205 C CA . LEU A 1 283 ? 18.109 -5.492 -12.773 1 96.62 283 LEU A CA 1
ATOM 2206 C C . LEU A 1 283 ? 16.766 -5.449 -13.484 1 96.62 283 LEU A C 1
ATOM 2208 O O . LEU A 1 283 ? 16.656 -4.93 -14.594 1 96.62 283 LEU A O 1
ATOM 2212 N N . PHE A 1 284 ? 15.812 -6 -12.828 1 97.19 284 PHE A N 1
ATOM 2213 C CA . PHE A 1 284 ? 14.445 -5.879 -13.336 1 97.19 284 PHE A CA 1
ATOM 2214 C C . PHE A 1 284 ? 13.945 -4.445 -13.195 1 97.19 284 PHE A C 1
ATOM 2216 O O . PHE A 1 284 ? 13.18 -3.965 -14.031 1 97.19 284 PHE A O 1
ATOM 2223 N N . TYR A 1 285 ? 14.367 -3.758 -12.141 1 97.88 285 TYR A N 1
ATOM 2224 C CA . TYR A 1 285 ? 13.883 -2.43 -11.766 1 97.88 285 TYR A CA 1
ATOM 2225 C C . TYR A 1 285 ? 14.922 -1.697 -10.922 1 97.88 285 TYR A C 1
ATOM 2227 O O . TYR A 1 285 ? 15.539 -2.291 -10.031 1 97.88 285 TYR A O 1
ATOM 2235 N N . LEU A 1 286 ? 15.117 -0.454 -11.188 1 98.19 286 LEU A N 1
ATOM 2236 C CA . LEU A 1 286 ? 15.938 0.42 -10.359 1 98.19 286 LEU A CA 1
ATOM 2237 C C . LEU A 1 286 ? 15.234 1.756 -10.125 1 98.19 286 LEU A C 1
ATOM 2239 O O . LEU A 1 286 ? 14.969 2.494 -11.07 1 98.19 286 LEU A O 1
ATOM 2243 N N . GLY A 1 287 ? 14.906 2.012 -8.875 1 98.38 287 GLY A N 1
ATOM 2244 C CA . GLY A 1 287 ? 14.32 3.285 -8.484 1 98.38 287 GLY A CA 1
ATOM 2245 C C . GLY A 1 287 ? 15.227 4.098 -7.574 1 98.38 287 GLY A C 1
ATOM 2246 O O . GLY A 1 287 ? 15.875 3.547 -6.688 1 98.38 287 GLY A O 1
ATOM 2247 N N . VAL A 1 288 ? 15.273 5.395 -7.801 1 97.75 288 VAL A N 1
ATOM 2248 C CA . VAL A 1 288 ? 16.094 6.293 -6.992 1 97.75 288 VAL A CA 1
ATOM 2249 C C . VAL A 1 288 ? 15.203 7.367 -6.363 1 97.75 288 VAL A C 1
ATOM 2251 O O . VAL A 1 288 ? 14.539 8.125 -7.074 1 97.75 288 VAL A O 1
ATOM 2254 N N . LEU A 1 289 ? 15.203 7.414 -5.102 1 96.38 289 LEU A N 1
ATOM 2255 C CA . LEU A 1 289 ? 14.422 8.414 -4.383 1 96.38 289 LEU A CA 1
ATOM 2256 C C . LEU A 1 289 ? 15.031 9.805 -4.547 1 96.38 289 LEU A C 1
ATOM 2258 O O . LEU A 1 289 ? 16.25 9.953 -4.52 1 96.38 289 LEU A O 1
ATOM 2262 N N . GLY A 1 290 ? 14.172 10.828 -4.652 1 92.19 290 GLY A N 1
ATOM 2263 C CA . GLY A 1 290 ? 14.625 12.211 -4.777 1 92.19 290 GLY A CA 1
ATOM 2264 C C . GLY A 1 290 ? 14.219 12.852 -6.09 1 92.19 290 GLY A C 1
ATOM 2265 O O . GLY A 1 290 ? 13.75 12.172 -7.008 1 92.19 290 GLY A O 1
ATOM 2266 N N . PRO A 1 291 ? 14.453 14.109 -6.234 1 89.88 291 PRO A N 1
ATOM 2267 C CA . PRO A 1 291 ? 14.086 14.82 -7.461 1 89.88 291 PRO A CA 1
ATOM 2268 C C . PRO A 1 291 ? 14.977 14.453 -8.641 1 89.88 291 PRO A C 1
ATOM 2270 O O . PRO A 1 291 ? 16.094 13.969 -8.453 1 89.88 291 PRO A O 1
ATOM 2273 N N . LYS A 1 292 ? 14.531 14.727 -9.805 1 90.62 292 LYS A N 1
ATOM 2274 C CA . LYS A 1 292 ? 15.242 14.406 -11.039 1 90.62 292 LYS A CA 1
ATOM 2275 C C . LYS A 1 292 ? 16.625 15.062 -11.07 1 90.62 292 LYS A C 1
ATOM 2277 O O . LYS A 1 292 ? 17.594 14.445 -11.492 1 90.62 292 LYS A O 1
ATOM 2282 N N . ARG A 1 293 ? 16.656 16.297 -10.602 1 87.62 293 ARG A N 1
ATOM 2283 C CA . ARG A 1 293 ? 17.922 17.031 -10.625 1 87.62 293 ARG A CA 1
ATOM 2284 C C . ARG A 1 293 ? 18.984 16.328 -9.789 1 87.62 293 ARG A C 1
ATOM 2286 O O . ARG A 1 293 ? 20.156 16.297 -10.172 1 87.62 293 ARG A O 1
ATOM 2293 N N . ARG A 1 294 ? 18.562 15.82 -8.703 1 89.25 294 ARG A N 1
ATOM 2294 C CA . ARG A 1 294 ? 19.5 15.094 -7.852 1 89.25 294 ARG A CA 1
ATOM 2295 C C . ARG A 1 294 ? 20.047 13.859 -8.562 1 89.25 294 ARG A C 1
ATOM 2297 O O . ARG A 1 294 ? 21.25 13.602 -8.547 1 89.25 294 ARG A O 1
ATOM 2304 N N . THR A 1 295 ? 19.172 13.094 -9.133 1 92.25 295 THR A N 1
ATOM 2305 C CA . THR A 1 295 ? 19.578 11.875 -9.82 1 92.25 295 THR A CA 1
ATOM 2306 C C . THR A 1 295 ? 20.516 12.195 -10.984 1 92.25 295 THR A C 1
ATOM 2308 O O . THR A 1 295 ? 21.484 11.477 -11.234 1 92.25 295 THR A O 1
ATOM 2311 N N . ALA A 1 296 ? 20.234 13.266 -11.664 1 91.44 296 ALA A N 1
ATOM 2312 C CA . ALA A 1 296 ? 21.109 13.703 -12.75 1 91.44 296 ALA A CA 1
ATOM 2313 C C . ALA A 1 296 ? 22.516 13.961 -12.234 1 91.44 296 ALA A C 1
ATOM 2315 O O . ALA A 1 296 ? 23.5 13.586 -12.883 1 91.44 296 ALA A O 1
ATOM 2316 N N . ARG A 1 297 ? 22.609 14.57 -11.086 1 89.88 297 ARG A N 1
ATOM 2317 C CA . ARG A 1 297 ? 23.906 14.836 -10.477 1 89.88 297 ARG A CA 1
ATOM 2318 C C . ARG A 1 297 ? 24.594 13.547 -10.062 1 89.88 297 ARG A C 1
ATOM 2320 O O . ARG A 1 297 ? 25.812 13.406 -10.219 1 89.88 297 ARG A O 1
ATOM 2327 N N . LEU A 1 298 ? 23.797 12.641 -9.602 1 92.19 298 LEU A N 1
ATOM 2328 C CA . LEU A 1 298 ? 24.344 11.352 -9.195 1 92.19 298 LEU A CA 1
ATOM 2329 C C . LEU A 1 298 ? 24.969 10.625 -10.383 1 92.19 298 LEU A C 1
ATOM 2331 O O . LEU A 1 298 ? 25.969 9.938 -10.234 1 92.19 298 LEU A O 1
ATOM 2335 N N . LEU A 1 299 ? 24.391 10.789 -11.492 1 92.81 299 LEU A N 1
ATOM 2336 C CA . LEU A 1 299 ? 24.828 10.102 -12.703 1 92.81 299 LEU A CA 1
ATOM 2337 C C . LEU A 1 299 ? 25.859 10.922 -13.469 1 92.81 299 LEU A C 1
ATOM 2339 O O . LEU A 1 299 ? 26.453 10.438 -14.43 1 92.81 299 LEU A O 1
ATOM 2343 N N . SER A 1 300 ? 26.109 12.133 -13.016 1 88.94 300 SER A N 1
ATOM 2344 C CA . SER A 1 300 ? 26.938 13.078 -13.758 1 88.94 300 SER A CA 1
ATOM 2345 C C . SER A 1 300 ? 26.5 13.164 -15.219 1 88.94 300 SER A C 1
ATOM 2347 O O . SER A 1 300 ? 27.344 13.109 -16.125 1 88.94 300 SER A O 1
ATOM 2349 N N . ALA A 1 301 ? 25.234 13.055 -15.43 1 83.88 301 ALA A N 1
ATOM 2350 C CA . ALA A 1 301 ? 24.656 13.086 -16.766 1 83.88 301 ALA A CA 1
ATOM 2351 C C . ALA A 1 301 ? 23.469 14.055 -16.828 1 83.88 301 ALA A C 1
ATOM 2353 O O . ALA A 1 301 ? 22.875 14.375 -15.805 1 83.88 301 ALA A O 1
ATOM 2354 N N . SER A 1 302 ? 23.266 14.531 -18 1 81.31 302 SER A N 1
ATOM 2355 C CA . SER A 1 302 ? 22.156 15.461 -18.172 1 81.31 302 SER A CA 1
ATOM 2356 C C . SER A 1 302 ? 20.812 14.727 -18.234 1 81.31 302 SER A C 1
ATOM 2358 O O . SER A 1 302 ? 19.781 15.273 -17.844 1 81.31 302 SER A O 1
ATOM 2360 N N . GLU A 1 303 ? 20.953 13.508 -18.719 1 88.06 303 GLU A N 1
ATOM 2361 C CA . GLU A 1 303 ? 19.703 12.773 -18.859 1 88.06 303 GLU A CA 1
ATOM 2362 C C . GLU A 1 303 ? 19.734 11.484 -18.047 1 88.06 303 GLU A C 1
ATOM 2364 O O . GLU A 1 303 ? 20.766 10.828 -17.953 1 88.06 303 GLU A O 1
ATOM 2369 N N . ILE A 1 304 ? 18.625 11.211 -17.469 1 90.88 304 ILE A N 1
ATOM 2370 C CA . ILE A 1 304 ? 18.453 9.977 -16.719 1 90.88 304 ILE A CA 1
ATOM 2371 C C . ILE A 1 304 ? 18.031 8.844 -17.656 1 90.88 304 ILE A C 1
ATOM 2373 O O . ILE A 1 304 ? 17.031 8.953 -18.359 1 90.88 304 ILE A O 1
ATOM 2377 N N . PRO A 1 305 ? 18.797 7.836 -17.641 1 91.06 305 PRO A N 1
ATOM 2378 C CA . PRO A 1 305 ? 18.406 6.707 -18.5 1 91.06 305 PRO A CA 1
ATOM 2379 C C . PRO A 1 305 ? 17 6.203 -18.188 1 91.06 305 PRO A C 1
ATOM 2381 O O . PRO A 1 305 ? 16.547 6.277 -17.047 1 91.06 305 PRO A O 1
ATOM 2384 N N . SER A 1 306 ? 16.359 5.617 -19.172 1 88 306 SER A N 1
ATOM 2385 C CA . SER A 1 306 ? 14.961 5.195 -19.062 1 88 306 SER A CA 1
ATOM 2386 C C . SER A 1 306 ? 14.812 4.031 -18.094 1 88 306 SER A C 1
ATOM 2388 O O . SER A 1 306 ? 13.727 3.803 -17.562 1 88 306 SER A O 1
ATOM 2390 N N . TRP A 1 307 ? 15.891 3.33 -17.906 1 89.19 307 TRP A N 1
ATOM 2391 C CA . TRP A 1 307 ? 15.797 2.152 -17.047 1 89.19 307 TRP A CA 1
ATOM 2392 C C . TRP A 1 307 ? 15.914 2.537 -15.586 1 89.19 307 TRP A C 1
ATOM 2394 O O . TRP A 1 307 ? 15.742 1.694 -14.695 1 89.19 307 TRP A O 1
ATOM 2404 N N . ILE A 1 308 ? 16.234 3.789 -15.352 1 94.94 308 ILE A N 1
ATOM 2405 C CA . ILE A 1 308 ? 16.25 4.309 -13.992 1 94.94 308 ILE A CA 1
ATOM 2406 C C . ILE A 1 308 ? 14.969 5.09 -13.719 1 94.94 308 ILE A C 1
ATOM 2408 O O . ILE A 1 308 ? 14.672 6.066 -14.406 1 94.94 308 ILE A O 1
ATOM 2412 N N . HIS A 1 309 ? 14.242 4.668 -12.773 1 96.75 309 HIS A N 1
ATOM 2413 C CA . HIS A 1 309 ? 13.031 5.363 -12.359 1 96.75 309 HIS A CA 1
ATOM 2414 C C . HIS A 1 309 ? 13.336 6.449 -11.344 1 96.75 309 HIS A C 1
ATOM 2416 O O . HIS A 1 309 ? 13.68 6.152 -10.195 1 96.75 309 HIS A O 1
ATOM 2422 N N . SER A 1 310 ? 13.195 7.691 -11.68 1 95.25 310 SER A N 1
ATOM 2423 C CA . SER A 1 310 ? 13.477 8.867 -10.859 1 95.25 310 SER A CA 1
ATOM 2424 C C . SER A 1 310 ? 12.648 10.062 -11.305 1 95.25 310 SER A C 1
ATOM 2426 O O . SER A 1 310 ? 12.688 10.453 -12.477 1 95.25 310 SER A O 1
ATOM 2428 N N . PRO A 1 311 ? 11.961 10.75 -10.359 1 95.31 311 PRO A N 1
ATOM 2429 C CA . PRO A 1 311 ? 11.719 10.273 -8.992 1 95.31 311 PRO A CA 1
ATOM 2430 C C . PRO A 1 311 ? 11.094 8.883 -8.961 1 95.31 311 PRO A C 1
ATOM 2432 O O . PRO A 1 311 ? 10.305 8.539 -9.844 1 95.31 311 PRO A O 1
ATOM 2435 N N . VAL A 1 312 ? 11.484 8.109 -8.047 1 97.75 312 VAL A N 1
ATOM 2436 C CA . VAL A 1 312 ? 10.945 6.762 -7.906 1 97.75 312 VAL A CA 1
ATOM 2437 C C . VAL A 1 312 ? 9.469 6.832 -7.504 1 97.75 312 VAL A C 1
ATOM 2439 O O . VAL A 1 312 ? 9.086 7.66 -6.672 1 97.75 312 VAL A O 1
ATOM 2442 N N . GLY A 1 313 ? 8.641 5.965 -8.125 1 98.19 313 GLY A N 1
ATOM 2443 C CA . GLY A 1 313 ? 7.219 5.891 -7.836 1 98.19 313 GLY A CA 1
ATOM 2444 C C . GLY A 1 313 ? 6.355 6.543 -8.898 1 98.19 313 GLY A C 1
ATOM 2445 O O . GLY A 1 313 ? 6.852 7.32 -9.711 1 98.19 313 GLY A O 1
ATOM 2446 N N . LEU A 1 314 ? 5.062 6.27 -8.891 1 98.12 314 LEU A N 1
ATOM 2447 C CA . LEU A 1 314 ? 4.105 6.902 -9.797 1 98.12 314 LEU A CA 1
ATOM 2448 C C . LEU A 1 314 ? 3.893 8.367 -9.422 1 98.12 314 LEU A C 1
ATOM 2450 O O . LEU A 1 314 ? 4.004 8.734 -8.25 1 98.12 314 LEU A O 1
ATOM 2454 N N . ALA A 1 315 ? 3.553 9.18 -10.398 1 96.94 315 ALA A N 1
ATOM 2455 C CA . ALA A 1 315 ? 3.305 10.602 -10.18 1 96.94 315 ALA A CA 1
ATOM 2456 C C . ALA A 1 315 ? 1.889 10.844 -9.656 1 96.94 315 ALA A C 1
ATOM 2458 O O . ALA A 1 315 ? 1.048 11.406 -10.367 1 96.94 315 ALA A O 1
ATOM 2459 N N . ILE A 1 316 ? 1.667 10.562 -8.391 1 96.81 316 ILE A N 1
ATOM 2460 C CA . ILE A 1 316 ? 0.32 10.664 -7.84 1 96.81 316 ILE A CA 1
ATOM 2461 C C . ILE A 1 316 ? 0.268 11.789 -6.812 1 96.81 316 ILE A C 1
ATOM 2463 O O . ILE A 1 316 ? -0.696 11.898 -6.051 1 96.81 316 ILE A O 1
ATOM 2467 N N . GLY A 1 317 ? 1.336 12.602 -6.773 1 95.19 317 GLY A N 1
ATOM 2468 C CA . GLY A 1 317 ? 1.386 13.711 -5.832 1 95.19 317 GLY A CA 1
ATOM 2469 C C . GLY A 1 317 ? 1.592 13.266 -4.395 1 95.19 317 GLY A C 1
ATOM 2470 O O . GLY A 1 317 ? 1.146 13.938 -3.463 1 95.19 317 GLY A O 1
ATOM 2471 N N . ALA A 1 318 ? 2.279 12.148 -4.207 1 95.5 318 ALA A N 1
ATOM 2472 C CA . ALA A 1 318 ? 2.457 11.523 -2.9 1 95.5 318 ALA A CA 1
ATOM 2473 C C . ALA A 1 318 ? 3.225 12.445 -1.954 1 95.5 318 ALA A C 1
ATOM 2475 O O . ALA A 1 318 ? 4.176 13.109 -2.363 1 95.5 318 ALA A O 1
ATOM 2476 N N . ARG A 1 319 ? 2.771 12.461 -0.707 1 92.75 319 ARG A N 1
ATOM 2477 C CA . ARG A 1 319 ? 3.42 13.203 0.369 1 92.75 319 ARG A CA 1
ATOM 2478 C C . ARG A 1 319 ? 3.736 12.289 1.55 1 92.75 319 ARG A C 1
ATOM 2480 O O . ARG A 1 319 ? 2.934 11.43 1.907 1 92.75 319 ARG A O 1
ATOM 2487 N N . GLY A 1 320 ? 4.914 12.484 2.061 1 93 320 GLY A N 1
ATOM 2488 C CA . GLY A 1 320 ? 5.27 11.719 3.246 1 93 320 GLY A CA 1
ATOM 2489 C C . GLY A 1 320 ? 5.684 10.289 2.934 1 93 320 GLY A C 1
ATOM 2490 O O . GLY A 1 320 ? 5.477 9.812 1.817 1 93 320 GLY A O 1
ATOM 2491 N N . PRO A 1 321 ? 6.199 9.594 3.908 1 95.56 321 PRO A N 1
ATOM 2492 C CA . PRO A 1 321 ? 6.781 8.266 3.697 1 95.56 321 PRO A CA 1
ATOM 2493 C C . PRO A 1 321 ? 5.75 7.227 3.264 1 95.56 321 PRO A C 1
ATOM 2495 O O . PRO A 1 321 ? 6.023 6.41 2.381 1 95.56 321 PRO A O 1
ATOM 2498 N N . GLU A 1 322 ? 4.551 7.266 3.844 1 97.12 322 GLU A N 1
ATOM 2499 C CA . GLU A 1 322 ? 3.539 6.254 3.557 1 97.12 322 GLU A CA 1
ATOM 2500 C C . GLU A 1 322 ? 3.023 6.379 2.127 1 97.12 322 GLU A C 1
ATOM 2502 O O . GLU A 1 322 ? 2.967 5.391 1.393 1 97.12 322 GLU A O 1
ATOM 2507 N N . GLU A 1 323 ? 2.645 7.621 1.729 1 97.69 323 GLU A N 1
ATOM 2508 C CA . GLU A 1 323 ? 2.139 7.82 0.374 1 97.69 323 GLU A CA 1
ATOM 2509 C C . GLU A 1 323 ? 3.225 7.547 -0.664 1 97.69 323 GLU A C 1
ATOM 2511 O O . GLU A 1 323 ? 2.951 6.973 -1.72 1 97.69 323 GLU A O 1
ATOM 2516 N N . ILE A 1 324 ? 4.434 7.953 -0.377 1 97.44 324 ILE A N 1
ATOM 2517 C CA . ILE A 1 324 ? 5.547 7.699 -1.283 1 97.44 324 ILE A CA 1
ATOM 2518 C C . ILE A 1 324 ? 5.762 6.1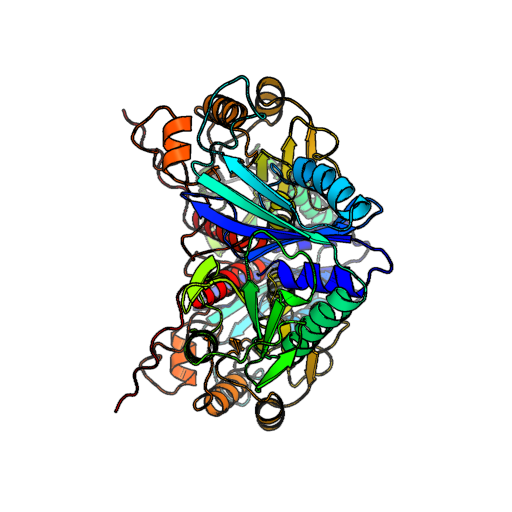95 -1.433 1 97.44 324 ILE A C 1
ATOM 2520 O O . ILE A 1 324 ? 5.988 5.699 -2.539 1 97.44 324 ILE A O 1
ATOM 2524 N N . ALA A 1 325 ? 5.691 5.469 -0.302 1 98.44 325 ALA A N 1
ATOM 2525 C CA . ALA A 1 325 ? 5.828 4.016 -0.341 1 98.44 325 ALA A CA 1
ATOM 2526 C C . ALA A 1 325 ? 4.777 3.391 -1.255 1 98.44 325 ALA A C 1
ATOM 2528 O O . ALA A 1 325 ? 5.098 2.531 -2.08 1 98.44 325 ALA A O 1
ATOM 2529 N N . ILE A 1 326 ? 3.508 3.834 -1.102 1 98.62 326 ILE A N 1
ATOM 2530 C CA . ILE A 1 326 ? 2.432 3.328 -1.948 1 98.62 326 ILE A CA 1
ATOM 2531 C C . ILE A 1 326 ? 2.738 3.639 -3.412 1 98.62 326 ILE A C 1
ATOM 2533 O O . ILE A 1 326 ? 2.555 2.787 -4.285 1 98.62 326 ILE A O 1
ATOM 2537 N N . SER A 1 327 ? 3.219 4.844 -3.674 1 98.56 327 SER A N 1
ATOM 2538 C CA . SER A 1 327 ? 3.592 5.258 -5.023 1 98.56 327 SER A CA 1
ATOM 2539 C C . SER A 1 327 ? 4.66 4.34 -5.605 1 98.56 327 SER A C 1
ATOM 2541 O O . SER A 1 327 ? 4.551 3.9 -6.754 1 98.56 327 SER A O 1
ATOM 2543 N N . ILE A 1 328 ? 5.664 4.012 -4.84 1 98.81 328 ILE A N 1
ATOM 2544 C CA . ILE A 1 328 ? 6.777 3.176 -5.273 1 98.81 328 ILE A CA 1
ATOM 2545 C C . ILE A 1 328 ? 6.285 1.761 -5.562 1 98.81 328 ILE A C 1
ATOM 2547 O O . ILE A 1 328 ? 6.586 1.194 -6.613 1 98.81 328 ILE A O 1
ATOM 2551 N N . ILE A 1 329 ? 5.512 1.191 -4.656 1 98.75 329 ILE A N 1
ATOM 2552 C CA . ILE A 1 329 ? 5.031 -0.177 -4.816 1 98.75 329 ILE A CA 1
ATOM 2553 C C . ILE A 1 329 ? 4.117 -0.264 -6.035 1 98.75 329 ILE A C 1
ATOM 2555 O O . ILE A 1 329 ? 4.176 -1.232 -6.797 1 98.75 329 ILE A O 1
ATOM 2559 N N . ALA A 1 330 ? 3.252 0.75 -6.191 1 98.75 330 ALA A N 1
ATOM 2560 C CA . ALA A 1 330 ? 2.377 0.772 -7.363 1 98.75 330 ALA A CA 1
ATOM 2561 C C . ALA A 1 330 ? 3.188 0.766 -8.656 1 98.75 330 ALA A C 1
ATOM 2563 O O . ALA A 1 330 ? 2.846 0.059 -9.609 1 98.75 330 ALA A O 1
ATOM 2564 N N . GLU A 1 331 ? 4.246 1.542 -8.703 1 98.62 331 GLU A N 1
ATOM 2565 C CA . GLU A 1 331 ? 5.117 1.56 -9.875 1 98.62 331 GLU A CA 1
ATOM 2566 C C . GLU A 1 331 ? 5.777 0.201 -10.094 1 98.62 331 GLU A C 1
ATOM 2568 O O . GLU A 1 331 ? 5.824 -0.299 -11.219 1 98.62 331 GLU A O 1
ATOM 2573 N N . MET A 1 332 ? 6.25 -0.4 -9.047 1 98.44 332 MET A N 1
ATOM 2574 C CA . MET A 1 332 ? 6.918 -1.694 -9.148 1 98.44 332 MET A CA 1
ATOM 2575 C C . MET A 1 332 ? 5.949 -2.77 -9.633 1 98.44 332 MET A C 1
ATOM 2577 O O . MET A 1 332 ? 6.32 -3.627 -10.438 1 98.44 332 MET A O 1
ATOM 2581 N N . ILE A 1 333 ? 4.676 -2.717 -9.125 1 98.06 333 ILE A N 1
ATOM 2582 C CA . ILE A 1 333 ? 3.66 -3.652 -9.602 1 98.06 333 ILE A CA 1
ATOM 2583 C C . ILE A 1 333 ? 3.418 -3.441 -11.094 1 98.06 333 ILE A C 1
ATOM 2585 O O . ILE A 1 333 ? 3.314 -4.406 -11.852 1 98.06 333 ILE A O 1
ATOM 2589 N N . SER A 1 334 ? 3.334 -2.176 -11.516 1 97.81 334 SER A N 1
ATOM 2590 C CA . SER A 1 334 ? 3.131 -1.871 -12.93 1 97.81 334 SER A CA 1
ATOM 2591 C C . SER A 1 334 ? 4.25 -2.451 -13.789 1 97.81 334 SER A C 1
ATOM 2593 O O . SER A 1 334 ? 3.99 -3.061 -14.828 1 97.81 334 SER A O 1
ATOM 2595 N N . VAL A 1 335 ? 5.469 -2.287 -13.344 1 97.31 335 VAL A N 1
ATOM 2596 C CA . VAL A 1 335 ? 6.629 -2.799 -14.07 1 97.31 335 VAL A CA 1
ATOM 2597 C C . VAL A 1 335 ? 6.605 -4.324 -14.07 1 97.31 335 VAL A C 1
ATOM 2599 O O . VAL A 1 335 ? 6.883 -4.957 -15.094 1 97.31 335 VAL A O 1
ATOM 2602 N N . LEU A 1 336 ? 6.262 -4.91 -12.961 1 96.75 336 LEU A N 1
ATOM 2603 C CA . LEU A 1 336 ? 6.188 -6.359 -12.82 1 96.75 336 LEU A CA 1
ATOM 2604 C C . LEU A 1 336 ? 5.184 -6.949 -13.812 1 96.75 336 LEU A C 1
ATOM 2606 O O . LEU A 1 336 ? 5.461 -7.965 -14.453 1 96.75 336 LEU A O 1
ATOM 2610 N N . ARG A 1 337 ? 4.055 -6.297 -13.961 1 95.19 337 ARG A N 1
ATOM 2611 C CA . ARG A 1 337 ? 2.939 -6.836 -14.734 1 95.19 337 ARG A CA 1
ATOM 2612 C C . ARG A 1 337 ? 3.076 -6.48 -16.219 1 95.19 337 ARG A C 1
ATOM 2614 O O . ARG A 1 337 ? 2.609 -7.219 -17.078 1 95.19 337 ARG A O 1
ATOM 2621 N N . ASN A 1 338 ? 3.76 -5.375 -16.484 1 91.94 338 ASN A N 1
ATOM 2622 C CA . ASN A 1 338 ? 3.818 -4.914 -17.875 1 91.94 338 ASN A CA 1
ATOM 2623 C C . ASN A 1 338 ? 5.223 -5.062 -18.453 1 91.94 338 ASN A C 1
ATOM 2625 O O . ASN A 1 338 ? 5.43 -4.852 -19.656 1 91.94 338 ASN A O 1
ATOM 2629 N N . GLY A 1 339 ? 6.105 -5.449 -17.656 1 89.19 339 GLY A N 1
ATOM 2630 C CA . GLY A 1 339 ? 7.473 -5.621 -18.109 1 89.19 339 GLY A CA 1
ATOM 2631 C C . GLY A 1 339 ? 8.328 -4.383 -17.906 1 89.19 339 GLY A C 1
ATOM 2632 O O . GLY A 1 339 ? 7.805 -3.275 -17.781 1 89.19 339 GLY A O 1
ATOM 2633 N N . PRO A 1 340 ? 9.602 -4.625 -17.797 1 81.44 340 PRO A N 1
ATOM 2634 C CA . PRO A 1 340 ? 10.523 -3.502 -17.594 1 81.44 340 PRO A CA 1
ATOM 2635 C C . PRO A 1 340 ? 10.68 -2.645 -18.859 1 81.44 340 PRO A C 1
ATOM 2637 O O . PRO A 1 340 ? 10.352 -3.092 -19.953 1 81.44 340 PRO A O 1
ATOM 2640 N N . ALA A 1 341 ? 10.93 -1.323 -18.594 1 65.81 341 ALA A N 1
ATOM 2641 C CA . ALA A 1 341 ? 11.266 -0.466 -19.734 1 65.81 341 ALA A CA 1
ATOM 2642 C C . ALA A 1 341 ? 12.531 -0.955 -20.438 1 65.81 341 ALA A C 1
ATOM 2644 O O . ALA A 1 341 ? 13.406 -1.546 -19.812 1 65.81 341 ALA A O 1
ATOM 2645 N N . SER A 1 342 ? 12.5 -1.258 -21.797 1 58.72 342 SER A N 1
ATOM 2646 C CA . SER A 1 342 ? 13.602 -1.762 -22.609 1 58.72 342 SER A CA 1
ATOM 2647 C C . SER A 1 342 ? 14.898 -1.034 -22.312 1 58.72 342 SER A C 1
ATOM 2649 O O . SER A 1 342 ? 14.93 0.196 -22.219 1 58.72 342 SER A O 1
ATOM 2651 N N . LYS A 1 343 ? 15.891 -1.659 -21.641 1 54.47 343 LYS A N 1
ATOM 2652 C CA . LYS A 1 343 ? 17.25 -1.146 -21.688 1 54.47 343 LYS A CA 1
ATOM 2653 C C . LYS A 1 343 ? 17.75 -1.049 -23.125 1 54.47 343 LYS A C 1
ATOM 2655 O O . LYS A 1 343 ? 17.891 -2.064 -23.812 1 54.47 343 LYS A O 1
ATOM 2660 N N . LYS A 1 344 ? 17.281 -0.226 -23.906 1 43 344 LYS A N 1
ATOM 2661 C CA . LYS A 1 344 ? 17.875 -0.175 -25.234 1 43 344 LYS A CA 1
ATOM 2662 C C . LYS A 1 344 ? 19.406 -0.25 -25.172 1 43 344 LYS A C 1
ATOM 2664 O O . LYS A 1 344 ? 20.031 0.518 -24.438 1 43 344 LYS A O 1
ATOM 2669 N N . LYS A 1 345 ? 19.969 -1.327 -25.516 1 38.47 345 LYS A N 1
ATOM 2670 C CA . LYS A 1 345 ? 21.375 -1.453 -25.859 1 38.47 345 LYS A CA 1
ATOM 2671 C C . LYS A 1 345 ? 21.828 -0.315 -26.781 1 38.47 345 LYS A C 1
ATOM 2673 O O . LYS A 1 345 ? 21.234 -0.092 -27.828 1 38.47 345 LYS A O 1
ATOM 2678 N N . THR A 1 346 ? 22.094 0.874 -26.25 1 28.61 346 THR A N 1
ATOM 2679 C CA . THR A 1 346 ? 22.906 1.686 -27.156 1 28.61 346 THR A CA 1
ATOM 2680 C C . THR A 1 346 ? 24 0.851 -27.797 1 28.61 346 THR A C 1
ATOM 2682 O O . THR A 1 346 ? 24.891 0.344 -27.094 1 28.61 346 THR A O 1
ATOM 2685 N N . THR A 1 347 ? 23.641 0.145 -28.719 1 26.09 347 THR A N 1
ATOM 2686 C CA . THR A 1 347 ? 24.75 -0.135 -29.625 1 26.09 347 THR A CA 1
ATOM 2687 C C . THR A 1 347 ? 25.375 1.161 -30.125 1 26.09 347 THR A C 1
ATOM 2689 O O . THR A 1 347 ? 24.672 2.117 -30.453 1 26.09 347 THR A O 1
ATOM 2692 N N . MET B 1 1 ? -0.134 9.609 4.703 1 75.19 1 MET B N 1
ATOM 2693 C CA . MET B 1 1 ? -0.964 10.727 5.148 1 75.19 1 MET B CA 1
ATOM 2694 C C . MET B 1 1 ? -0.218 11.586 6.16 1 75.19 1 MET B C 1
ATOM 2696 O O . MET B 1 1 ? 0.966 11.367 6.418 1 75.19 1 MET B O 1
ATOM 2700 N N . GLU B 1 2 ? -0.884 12.641 6.75 1 82 2 GLU B N 1
ATOM 2701 C CA . GLU B 1 2 ? -0.219 13.742 7.434 1 82 2 GLU B CA 1
ATOM 2702 C C . GLU B 1 2 ? 0.357 13.297 8.773 1 82 2 GLU B C 1
ATOM 2704 O O . GLU B 1 2 ? -0.296 12.562 9.523 1 82 2 GLU B O 1
ATOM 2709 N N . SER B 1 3 ? 1.577 13.664 9.031 1 87.5 3 SER B N 1
ATOM 2710 C CA . SER B 1 3 ? 2.342 13.242 10.195 1 87.5 3 SER B CA 1
ATOM 2711 C C . SER B 1 3 ? 1.694 13.727 11.484 1 87.5 3 SER B C 1
ATOM 2713 O O . SER B 1 3 ? 1.916 13.156 12.555 1 87.5 3 SER B O 1
ATOM 2715 N N . TYR B 1 4 ? 0.894 14.781 11.383 1 96.31 4 TYR B N 1
ATOM 2716 C CA . TYR B 1 4 ? 0.45 15.414 12.625 1 96.31 4 TYR B CA 1
ATOM 2717 C C . TYR B 1 4 ? -0.558 14.539 13.352 1 96.31 4 TYR B C 1
ATOM 2719 O O . TYR B 1 4 ? -0.789 14.711 14.555 1 96.31 4 TYR B O 1
ATOM 2727 N N . HIS B 1 5 ? -1.184 13.586 12.742 1 96.88 5 HIS B N 1
ATOM 2728 C CA . HIS B 1 5 ? -2.076 12.68 13.461 1 96.88 5 HIS B CA 1
ATOM 2729 C C . HIS B 1 5 ? -1.307 11.828 14.461 1 96.88 5 HIS B C 1
ATOM 2731 O O . HIS B 1 5 ? -1.707 11.711 15.617 1 96.88 5 HIS B O 1
ATOM 2737 N N . ALA B 1 6 ? -0.213 11.266 14.008 1 95.75 6 ALA B N 1
ATOM 2738 C CA . ALA B 1 6 ? 0.616 10.445 14.891 1 95.75 6 ALA B CA 1
ATOM 2739 C C . ALA B 1 6 ? 1.243 11.297 15.992 1 95.75 6 ALA B C 1
ATOM 2741 O O . ALA B 1 6 ? 1.365 10.844 17.141 1 95.75 6 ALA B O 1
ATOM 2742 N N . VAL B 1 7 ? 1.616 12.461 15.617 1 97.56 7 VAL B N 1
ATOM 2743 C CA . VAL B 1 7 ? 2.248 13.375 16.562 1 97.56 7 VAL B CA 1
ATOM 2744 C C . VAL B 1 7 ? 1.255 13.758 17.656 1 97.56 7 VAL B C 1
ATOM 2746 O O . VAL B 1 7 ? 1.578 13.711 18.844 1 97.56 7 VAL B O 1
ATOM 2749 N N . LEU B 1 8 ? 0.038 14.117 17.25 1 97.88 8 LEU B N 1
ATOM 2750 C CA . LEU B 1 8 ? -0.994 14.484 18.203 1 97.88 8 LEU B CA 1
ATOM 2751 C C . LEU B 1 8 ? -1.331 13.312 19.125 1 97.88 8 LEU B C 1
ATOM 2753 O O . LEU B 1 8 ? -1.549 13.5 20.328 1 97.88 8 LEU B O 1
ATOM 2757 N N . GLU B 1 9 ? -1.334 12.141 18.547 1 97.25 9 GLU B N 1
ATOM 2758 C CA . GLU B 1 9 ? -1.565 10.945 19.344 1 97.25 9 GLU B CA 1
ATOM 2759 C C . GLU B 1 9 ? -0.448 10.742 20.375 1 97.25 9 GLU B C 1
ATOM 2761 O O . GLU B 1 9 ? -0.708 10.391 21.516 1 97.25 9 GLU B O 1
ATOM 2766 N N . ALA B 1 10 ? 0.742 10.977 19.969 1 96.81 10 ALA B N 1
ATOM 2767 C CA . ALA B 1 10 ? 1.892 10.836 20.859 1 96.81 10 ALA B CA 1
ATOM 2768 C C . ALA B 1 10 ? 1.832 11.844 22 1 96.81 10 ALA B C 1
ATOM 2770 O O . ALA B 1 10 ? 2.102 11.508 23.156 1 96.81 10 ALA B O 1
ATOM 2771 N N . ILE B 1 11 ? 1.475 13.055 21.656 1 96.62 11 ILE B N 1
ATOM 2772 C CA . ILE B 1 11 ? 1.329 14.086 22.672 1 96.62 11 ILE B CA 1
ATOM 2773 C C . ILE B 1 11 ? 0.242 13.688 23.672 1 96.62 11 ILE B C 1
ATOM 2775 O O . ILE B 1 11 ? 0.437 13.781 24.875 1 96.62 11 ILE B O 1
ATOM 2779 N N . ALA B 1 12 ? -0.824 13.172 23.156 1 96.62 12 ALA B N 1
ATOM 2780 C CA . ALA B 1 12 ? -1.967 12.789 23.984 1 96.62 12 ALA B CA 1
ATOM 2781 C C . ALA B 1 12 ? -1.609 11.633 24.906 1 96.62 12 ALA B C 1
ATOM 2783 O O . ALA B 1 12 ? -2.068 11.586 26.047 1 96.62 12 ALA B O 1
ATOM 2784 N N . SER B 1 13 ? -0.795 10.758 24.438 1 95.69 13 SER B N 1
ATOM 2785 C CA . SER B 1 13 ? -0.513 9.539 25.172 1 95.69 13 SER B CA 1
ATOM 2786 C C . SER B 1 13 ? 0.691 9.711 26.094 1 95.69 13 SER B C 1
ATOM 2788 O O . SER B 1 13 ? 0.971 8.852 26.938 1 95.69 13 SER B O 1
ATOM 2790 N N . SER B 1 14 ? 1.347 10.758 25.906 1 93.25 14 SER B N 1
ATOM 2791 C CA . SER B 1 14 ? 2.562 10.961 26.688 1 93.25 14 SER B CA 1
ATOM 2792 C C . SER B 1 14 ? 2.268 11.711 27.969 1 93.25 14 SER B C 1
ATOM 2794 O O . SER B 1 14 ? 1.423 12.609 28 1 93.25 14 SER B O 1
ATOM 2796 N N . HIS B 1 15 ? 2.967 11.344 29.016 1 90.44 15 HIS B N 1
ATOM 2797 C CA . HIS B 1 15 ? 2.914 12.086 30.266 1 90.44 15 HIS B CA 1
ATOM 2798 C C . HIS B 1 15 ? 4.164 12.945 30.453 1 90.44 15 HIS B C 1
ATOM 2800 O O . HIS B 1 15 ? 4.332 13.586 31.484 1 90.44 15 HIS B O 1
ATOM 2806 N N . GLU B 1 16 ? 4.93 12.977 29.422 1 92.44 16 GLU B N 1
ATOM 2807 C CA . GLU B 1 16 ? 6.191 13.711 29.469 1 92.44 16 GLU B CA 1
ATOM 2808 C C . GLU B 1 16 ? 6.062 15.078 28.812 1 92.44 16 GLU B C 1
ATOM 2810 O O . GLU B 1 16 ? 5.203 15.273 27.953 1 92.44 16 GLU B O 1
ATOM 2815 N N . GLN B 1 17 ? 6.969 15.945 29.297 1 93.94 17 GLN B N 1
ATOM 2816 C CA . GLN B 1 17 ? 7.172 17.172 28.516 1 93.94 17 GLN B CA 1
ATOM 2817 C C . GLN B 1 17 ? 7.848 16.859 27.188 1 93.94 17 GLN B C 1
ATOM 2819 O O . GLN B 1 17 ? 8.414 15.781 27 1 93.94 17 GLN B O 1
ATOM 2824 N N . GLY B 1 18 ? 7.703 17.812 26.297 1 96.56 18 GLY B N 1
ATOM 2825 C CA . GLY B 1 18 ? 8.344 17.578 25 1 96.56 18 GLY B CA 1
ATOM 2826 C C . GLY B 1 18 ? 8.375 18.828 24.125 1 96.56 18 GLY B C 1
ATOM 2827 O O . GLY B 1 18 ? 8.055 19.922 24.578 1 96.56 18 GLY B O 1
ATOM 2828 N N . VAL B 1 19 ? 8.938 18.609 23 1 97.25 19 VAL B N 1
ATOM 2829 C CA . VAL B 1 19 ? 9.109 19.672 22.016 1 97.25 19 VAL B CA 1
ATOM 2830 C C . VAL B 1 19 ? 8.453 19.281 20.703 1 97.25 19 VAL B C 1
ATOM 2832 O O . VAL B 1 19 ? 8.57 18.125 20.266 1 97.25 19 VAL B O 1
ATOM 2835 N N . LEU B 1 20 ? 7.68 20.188 20.109 1 97 20 LEU B N 1
ATOM 2836 C CA . LEU B 1 20 ? 7.148 20.016 18.766 1 97 20 LEU B CA 1
ATOM 2837 C C . LEU B 1 20 ? 8.016 20.75 17.75 1 97 20 LEU B C 1
ATOM 2839 O O . LEU B 1 20 ? 8.234 21.953 17.859 1 97 20 LEU B O 1
ATOM 2843 N N . ALA B 1 21 ? 8.586 20.016 16.828 1 97.38 21 ALA B N 1
ATOM 2844 C CA . ALA B 1 21 ? 9.352 20.578 15.719 1 97.38 21 ALA B CA 1
ATOM 2845 C C . ALA B 1 21 ? 8.523 20.578 14.438 1 97.38 21 ALA B C 1
ATOM 2847 O O . ALA B 1 21 ? 7.949 19.562 14.055 1 97.38 21 ALA B O 1
ATOM 2848 N N . THR B 1 22 ? 8.422 21.688 13.758 1 97.25 22 THR B N 1
ATOM 2849 C CA . THR B 1 22 ? 7.602 21.844 12.562 1 97.25 22 THR B CA 1
ATOM 2850 C C . THR B 1 22 ? 8.391 22.516 11.445 1 97.25 22 THR B C 1
ATOM 2852 O O . THR B 1 22 ? 9.078 23.516 11.68 1 97.25 22 THR B O 1
ATOM 2855 N N . ILE B 1 23 ? 8.336 21.969 10.266 1 96.56 23 ILE B N 1
ATOM 2856 C CA . ILE B 1 23 ? 8.867 22.672 9.109 1 96.56 23 ILE B CA 1
ATOM 2857 C C . ILE B 1 23 ? 7.953 23.844 8.758 1 96.56 23 ILE B C 1
ATOM 2859 O O . ILE B 1 23 ? 6.797 23.641 8.375 1 96.56 23 ILE B O 1
ATOM 2863 N N . ILE B 1 24 ? 8.508 25.031 8.789 1 96.81 24 ILE B N 1
ATOM 2864 C CA . ILE B 1 24 ? 7.637 26.188 8.609 1 96.81 24 ILE B CA 1
ATOM 2865 C C . ILE B 1 24 ? 7.934 26.859 7.266 1 96.81 24 ILE B C 1
ATOM 2867 O O . ILE B 1 24 ? 7.141 27.672 6.777 1 96.81 24 ILE B O 1
ATOM 2871 N N . HIS B 1 25 ? 9.102 26.5 6.703 1 95.5 25 HIS B N 1
ATOM 2872 C CA . HIS B 1 25 ? 9.453 27.094 5.422 1 95.5 25 HIS B CA 1
ATOM 2873 C C . HIS B 1 25 ? 10.438 26.219 4.652 1 95.5 25 HIS B C 1
ATOM 2875 O O . HIS B 1 25 ? 11.367 25.656 5.238 1 95.5 25 HIS B O 1
ATOM 2881 N N . ILE B 1 26 ? 10.164 26.094 3.418 1 93.62 26 ILE B N 1
ATOM 2882 C CA . ILE B 1 26 ? 11.062 25.391 2.512 1 93.62 26 ILE B CA 1
ATOM 2883 C C . ILE B 1 26 ? 11.359 26.266 1.296 1 93.62 26 ILE B C 1
ATOM 2885 O O . ILE B 1 26 ? 10.445 26.844 0.705 1 93.62 26 ILE B O 1
ATOM 2889 N N . ASP B 1 27 ? 12.586 26.422 1.005 1 91.19 27 ASP B N 1
ATOM 2890 C CA . ASP B 1 27 ? 13.055 27 -0.25 1 91.19 27 ASP B CA 1
ATOM 2891 C C . ASP B 1 27 ? 13.758 25.969 -1.112 1 91.19 27 ASP B C 1
ATOM 2893 O O . ASP B 1 27 ? 14.797 25.422 -0.72 1 91.19 27 ASP B O 1
ATOM 2897 N N . GLY B 1 28 ? 13.156 25.672 -2.25 1 88.38 28 GLY B N 1
ATOM 2898 C CA . GLY B 1 28 ? 13.695 24.609 -3.08 1 88.38 28 GLY B CA 1
ATOM 2899 C C . GLY B 1 28 ? 13.008 23.266 -2.869 1 88.38 28 GLY B C 1
ATOM 2900 O O . GLY B 1 28 ? 11.789 23.219 -2.699 1 88.38 28 GLY B O 1
ATOM 2901 N N . SER B 1 29 ? 13.805 22.203 -2.932 1 85.62 29 SER B N 1
ATOM 2902 C CA . SER B 1 29 ? 13.242 20.859 -2.83 1 85.62 29 SER B CA 1
ATOM 2903 C C . SER B 1 29 ? 13.586 20.219 -1.491 1 85.62 29 SER B C 1
ATOM 2905 O O . SER B 1 29 ? 14.695 20.391 -0.983 1 85.62 29 SER B O 1
ATOM 2907 N N . ALA B 1 30 ? 12.609 19.625 -0.912 1 87.94 30 ALA B N 1
ATOM 2908 C CA . ALA B 1 30 ? 12.789 18.875 0.326 1 87.94 30 ALA B CA 1
ATOM 2909 C C . ALA B 1 30 ? 11.945 17.609 0.322 1 87.94 30 ALA B C 1
ATOM 2911 O O . ALA B 1 30 ? 10.977 17.5 -0.43 1 87.94 30 ALA B O 1
ATOM 2912 N N . TYR B 1 31 ? 12.422 16.703 1.148 1 88.5 31 TYR B N 1
ATOM 2913 C CA . TYR B 1 31 ? 11.727 15.422 1.251 1 88.5 31 TYR B CA 1
ATOM 2914 C C . TYR B 1 31 ? 10.305 15.609 1.753 1 88.5 31 TYR B C 1
ATOM 2916 O O . TYR B 1 31 ? 9.359 15.055 1.187 1 88.5 31 TYR B O 1
ATOM 2924 N N . GLN B 1 32 ? 10.188 16.391 2.797 1 92.88 32 GLN B N 1
ATOM 2925 C CA . GLN B 1 32 ? 8.875 16.75 3.338 1 92.88 32 GLN B CA 1
ATOM 2926 C C . GLN B 1 32 ? 8.539 18.203 3.049 1 92.88 32 GLN B C 1
ATOM 2928 O O . GLN B 1 32 ? 9.406 18.984 2.662 1 92.88 32 GLN B O 1
ATOM 2933 N N . LYS B 1 33 ? 7.297 18.484 3.24 1 92.62 33 LYS B N 1
ATOM 2934 C CA . LYS B 1 33 ? 6.824 19.844 2.963 1 92.62 33 LYS B CA 1
ATOM 2935 C C . LYS B 1 33 ? 6.496 20.578 4.254 1 92.62 33 LYS B C 1
ATOM 2937 O O . LYS B 1 33 ? 6.555 20 5.344 1 92.62 33 LYS B O 1
ATOM 2942 N N . GLU B 1 34 ? 6.262 21.906 4.07 1 96 34 GLU B N 1
ATOM 2943 C CA . GLU B 1 34 ? 5.824 22.688 5.219 1 96 34 GLU B CA 1
ATOM 2944 C C . GLU B 1 34 ? 4.633 22.031 5.914 1 96 34 GLU B C 1
ATOM 2946 O O . GLU B 1 34 ? 3.721 21.547 5.258 1 96 34 GLU B O 1
ATOM 2951 N N . GLY B 1 35 ? 4.695 22.016 7.262 1 96.31 35 GLY B N 1
ATOM 2952 C CA . GLY B 1 35 ? 3.633 21.391 8.039 1 96.31 35 GLY B CA 1
ATOM 2953 C C . GLY B 1 35 ? 4.031 20.047 8.617 1 96.31 35 GLY B C 1
ATOM 2954 O O . GLY B 1 35 ? 3.451 19.594 9.609 1 96.31 35 GLY B O 1
ATOM 2955 N N . ALA B 1 36 ? 5 19.391 7.973 1 96.12 36 ALA B N 1
ATOM 2956 C CA . ALA B 1 36 ? 5.52 18.172 8.586 1 96.12 36 ALA B CA 1
ATOM 2957 C C . ALA B 1 36 ? 6.07 18.453 9.984 1 96.12 36 ALA B C 1
ATOM 2959 O O . ALA B 1 36 ? 6.703 19.484 10.211 1 96.12 36 ALA B O 1
ATOM 2960 N N . CYS B 1 37 ? 5.828 17.516 10.906 1 97.06 37 CYS B N 1
ATOM 2961 C CA . CYS B 1 37 ? 6.23 17.797 12.281 1 97.06 37 CYS B CA 1
ATOM 2962 C C . CYS B 1 37 ? 6.672 16.531 12.992 1 97.06 37 CYS B C 1
ATOM 2964 O O . CYS B 1 37 ? 6.457 15.422 12.5 1 97.06 37 CYS B O 1
ATOM 2966 N N . MET B 1 38 ? 7.316 16.812 14.07 1 96.69 38 MET B N 1
ATOM 2967 C CA . MET B 1 38 ? 7.875 15.766 14.914 1 96.69 38 MET B CA 1
ATOM 2968 C C . MET B 1 38 ? 7.773 16.141 16.391 1 96.69 38 MET B C 1
ATOM 2970 O O . MET B 1 38 ? 8 17.281 16.766 1 96.69 38 MET B O 1
ATOM 2974 N N . TRP B 1 39 ? 7.355 15.156 17.172 1 97.19 39 TRP B N 1
ATOM 2975 C CA . TRP B 1 39 ? 7.316 15.281 18.625 1 97.19 39 TRP B CA 1
ATOM 2976 C C . TRP B 1 39 ? 8.531 14.617 19.25 1 97.19 39 TRP B C 1
ATOM 2978 O O . TRP B 1 39 ? 8.898 13.492 18.891 1 97.19 39 TRP B O 1
ATOM 2988 N N . ILE B 1 40 ? 9.203 15.32 20.141 1 97.25 40 ILE B N 1
ATOM 2989 C CA . ILE B 1 40 ? 10.336 14.789 20.891 1 97.25 40 ILE B CA 1
ATOM 2990 C C . ILE B 1 40 ? 10.062 14.922 22.391 1 97.25 40 ILE B C 1
ATOM 2992 O O . ILE B 1 40 ? 9.984 16.031 22.906 1 97.25 40 ILE B O 1
ATOM 2996 N N . SER B 1 41 ? 9.992 13.812 23.062 1 96.38 41 SER B N 1
ATOM 2997 C CA . SER B 1 41 ? 9.758 13.828 24.516 1 96.38 41 SER B CA 1
ATOM 2998 C C . SER B 1 41 ? 11.055 14.094 25.266 1 96.38 41 SER B C 1
ATOM 3000 O O . SER B 1 41 ? 12.141 14.039 24.703 1 96.38 41 SER B O 1
ATOM 3002 N N . GLU B 1 42 ? 10.93 14.297 26.516 1 94.75 42 GLU B N 1
ATOM 3003 C CA . GLU B 1 42 ? 12.102 14.547 27.359 1 94.75 42 GLU B CA 1
ATOM 3004 C C . GLU B 1 42 ? 12.969 13.297 27.469 1 94.75 42 GLU B C 1
ATOM 3006 O O . GLU B 1 42 ? 14.18 13.398 27.672 1 94.75 42 GLU B O 1
ATOM 3011 N N . SER B 1 43 ? 12.336 12.141 27.344 1 94.06 43 SER B N 1
ATOM 3012 C CA . SER B 1 43 ? 13.086 10.891 27.422 1 94.06 43 SER B CA 1
ATOM 3013 C C . SER B 1 43 ? 13.68 10.523 26.078 1 94.06 43 SER B C 1
ATOM 3015 O O . SER B 1 43 ? 14.398 9.531 25.953 1 94.06 43 SER B O 1
ATOM 3017 N N . GLY B 1 44 ? 13.328 11.281 25.062 1 92.12 44 GLY B N 1
ATOM 3018 C CA . GLY B 1 44 ? 13.938 11.055 23.75 1 92.12 44 GLY B CA 1
ATOM 3019 C C . GLY B 1 44 ? 13.055 10.266 22.812 1 92.12 44 GLY B C 1
ATOM 3020 O O . GLY B 1 44 ? 13.438 10 21.672 1 92.12 44 GLY B O 1
ATOM 3021 N N . ARG B 1 45 ? 11.961 9.906 23.234 1 93.62 45 ARG B N 1
ATOM 3022 C CA . ARG B 1 45 ? 11.008 9.25 22.344 1 93.62 45 ARG B CA 1
ATOM 3023 C C . ARG B 1 45 ? 10.477 10.211 21.297 1 93.62 45 ARG B C 1
ATOM 3025 O O . ARG B 1 45 ? 10.195 11.375 21.594 1 93.62 45 ARG B O 1
ATOM 3032 N N . THR B 1 46 ? 10.359 9.703 20.078 1 94.81 46 THR B N 1
ATOM 3033 C CA . THR B 1 46 ? 9.961 10.609 19 1 94.81 46 THR B CA 1
ATOM 3034 C C . THR B 1 46 ? 8.766 10.039 18.234 1 94.81 46 THR B C 1
ATOM 3036 O O . THR B 1 46 ? 8.508 8.836 18.281 1 94.81 46 THR B O 1
ATOM 3039 N N . ALA B 1 47 ? 7.98 10.883 17.625 1 95.5 47 ALA B N 1
ATOM 3040 C CA . ALA B 1 47 ? 6.906 10.594 16.688 1 95.5 47 ALA B CA 1
ATOM 3041 C C . ALA B 1 47 ? 6.875 11.617 15.555 1 95.5 47 ALA B C 1
ATOM 3043 O O . ALA B 1 47 ? 7.016 12.82 15.789 1 95.5 47 ALA B O 1
ATOM 3044 N N . GLY B 1 48 ? 6.672 11.047 14.359 1 94.81 48 GLY B N 1
ATOM 3045 C CA . GLY B 1 48 ? 6.723 11.922 13.203 1 94.81 48 GLY B CA 1
ATOM 3046 C C . GLY B 1 48 ? 8.102 12.016 12.578 1 94.81 48 GLY B C 1
ATOM 3047 O O . GLY B 1 48 ? 9.086 11.547 13.164 1 94.81 48 GLY B O 1
ATOM 3048 N N . LEU B 1 49 ? 8.156 12.625 11.422 1 94.56 49 LEU B N 1
ATOM 3049 C CA . LEU B 1 49 ? 9.391 12.719 10.648 1 94.56 49 LEU B CA 1
ATOM 3050 C C . LEU B 1 49 ? 9.469 14.047 9.906 1 94.56 49 LEU B C 1
ATOM 3052 O O . LEU B 1 49 ? 8.492 14.469 9.281 1 94.56 49 LEU B O 1
ATOM 3056 N N . LEU B 1 50 ? 10.594 14.703 9.938 1 94.12 50 LEU B N 1
ATOM 3057 C CA . LEU B 1 50 ? 10.773 15.984 9.273 1 94.12 50 LEU B CA 1
ATOM 3058 C C . LEU B 1 50 ? 11.469 15.812 7.93 1 94.12 50 LEU B C 1
ATOM 3060 O O . LEU B 1 50 ? 11.305 16.641 7.023 1 94.12 50 LEU B O 1
ATOM 3064 N N . SER B 1 51 ? 12.266 14.812 7.859 1 89.75 51 SER B N 1
ATOM 3065 C CA . SER B 1 51 ? 13.031 14.461 6.668 1 89.75 51 SER B CA 1
ATOM 3066 C C . SER B 1 51 ? 13.07 12.953 6.461 1 89.75 51 SER B C 1
ATOM 3068 O O . SER B 1 51 ? 12.18 12.234 6.926 1 89.75 51 SER B O 1
ATOM 3070 N N . GLY B 1 52 ? 13.977 12.461 5.781 1 85.56 52 GLY B N 1
ATOM 3071 C CA . GLY B 1 52 ? 14.148 11.023 5.641 1 85.56 52 GLY B CA 1
ATOM 3072 C C . GLY B 1 52 ? 14.969 10.406 6.754 1 85.56 52 GLY B C 1
ATOM 3073 O O . GLY B 1 52 ? 15.227 9.195 6.754 1 85.56 52 GLY B O 1
ATOM 3074 N N . GLY B 1 53 ? 15.43 11.156 7.699 1 80.19 53 GLY B N 1
ATOM 3075 C CA . GLY B 1 53 ? 16.266 10.734 8.805 1 80.19 53 GLY B CA 1
ATOM 3076 C C . GLY B 1 53 ? 17.516 11.586 8.961 1 80.19 53 GLY B C 1
ATOM 3077 O O . GLY B 1 53 ? 18.266 11.43 9.938 1 80.19 53 GLY B O 1
ATOM 3078 N N . CYS B 1 54 ? 17.656 12.562 8.188 1 80.31 54 CYS B N 1
ATOM 3079 C CA . CYS B 1 54 ? 18.891 13.336 8.117 1 80.31 54 CYS B CA 1
ATOM 3080 C C . CYS B 1 54 ? 18.922 14.422 9.188 1 80.31 54 CYS B C 1
ATOM 3082 O O . CYS B 1 54 ? 19.969 14.703 9.766 1 80.31 54 CYS B O 1
ATOM 3084 N N . LEU B 1 55 ? 17.75 14.984 9.469 1 89.56 55 LEU B N 1
ATOM 3085 C CA . LEU B 1 55 ? 17.703 16.141 10.367 1 89.56 55 LEU B CA 1
ATOM 3086 C C . LEU B 1 55 ? 17.344 15.703 11.781 1 89.56 55 LEU B C 1
ATOM 3088 O O . LEU B 1 55 ? 17.562 16.453 12.742 1 89.56 55 LEU B O 1
ATOM 3092 N N . GLU B 1 56 ? 16.844 14.555 11.945 1 91.31 56 GLU B N 1
ATOM 3093 C CA . GLU B 1 56 ? 16.141 14.141 13.164 1 91.31 56 GLU B CA 1
ATOM 3094 C C . GLU B 1 56 ? 17.094 14.133 14.359 1 91.31 56 GLU B C 1
ATOM 3096 O O . GLU B 1 56 ? 16.719 14.594 15.445 1 91.31 56 GLU B O 1
ATOM 3101 N N . GLU B 1 57 ? 18.281 13.711 14.156 1 88.25 57 GLU B N 1
ATOM 3102 C CA . GLU B 1 57 ? 19.234 13.656 15.266 1 88.25 57 GLU B CA 1
ATOM 3103 C C . GLU B 1 57 ? 19.578 15.055 15.758 1 88.25 57 GLU B C 1
ATOM 3105 O O . GLU B 1 57 ? 19.594 15.305 16.969 1 88.25 57 GLU B O 1
ATOM 3110 N N . THR B 1 58 ? 19.875 15.93 14.812 1 91.75 58 THR B N 1
ATOM 3111 C CA . THR B 1 58 ? 20.219 17.312 15.156 1 91.75 58 THR B CA 1
ATOM 3112 C C . THR B 1 58 ? 19.047 17.984 15.852 1 91.75 58 THR B C 1
ATOM 3114 O O . THR B 1 58 ? 19.219 18.688 16.844 1 91.75 58 THR B O 1
ATOM 3117 N N . ILE B 1 59 ? 17.891 17.719 15.391 1 95.62 59 ILE B N 1
ATOM 3118 C CA . ILE B 1 59 ? 16.688 18.312 15.953 1 95.62 59 ILE B CA 1
ATOM 3119 C C . ILE B 1 59 ? 16.469 17.797 17.375 1 95.62 59 ILE B C 1
ATOM 3121 O O . ILE B 1 59 ? 16.094 18.562 18.266 1 95.62 59 ILE B O 1
ATOM 3125 N N . ALA B 1 60 ? 16.734 16.562 17.578 1 94.5 60 ALA B N 1
ATOM 3126 C CA . ALA B 1 60 ? 16.594 15.984 18.906 1 94.5 60 ALA B CA 1
ATOM 3127 C C . ALA B 1 60 ? 17.547 16.641 19.891 1 94.5 60 ALA B C 1
ATOM 3129 O O . ALA B 1 60 ? 17.188 16.891 21.047 1 94.5 60 ALA B O 1
ATOM 3130 N N . ILE 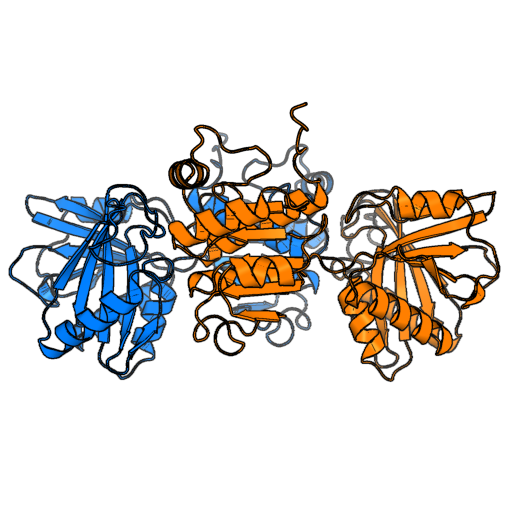B 1 61 ? 18.703 16.922 19.469 1 94.62 61 ILE B N 1
ATOM 3131 C CA . ILE B 1 61 ? 19.688 17.594 20.312 1 94.62 61 ILE B CA 1
ATOM 3132 C C . ILE B 1 61 ? 19.219 19 20.656 1 94.62 61 ILE B C 1
ATOM 3134 O O . ILE B 1 61 ? 19.25 19.406 21.812 1 94.62 61 ILE B O 1
ATOM 3138 N N . GLN B 1 62 ? 18.75 19.703 19.672 1 95.94 62 GLN B N 1
ATOM 3139 C CA . GLN B 1 62 ? 18.266 21.062 19.891 1 95.94 62 GLN B CA 1
ATOM 3140 C C . GLN B 1 62 ? 17.031 21.078 20.781 1 95.94 62 GLN B C 1
ATOM 3142 O O . GLN B 1 62 ? 16.828 22.031 21.531 1 95.94 62 GLN B O 1
ATOM 3147 N N . ALA B 1 63 ? 16.25 20.047 20.672 1 96.69 63 ALA B N 1
ATOM 3148 C CA . ALA B 1 63 ? 15.031 19.938 21.469 1 96.69 63 ALA B CA 1
ATOM 3149 C C . ALA B 1 63 ? 15.352 19.906 22.969 1 96.69 63 ALA B C 1
ATOM 3151 O O . ALA B 1 63 ? 14.594 20.453 23.781 1 96.69 63 ALA B O 1
ATOM 3152 N N . LYS B 1 64 ? 16.453 19.312 23.328 1 95.69 64 LYS B N 1
ATOM 3153 C CA . LYS B 1 64 ? 16.859 19.281 24.734 1 95.69 64 LYS B CA 1
ATOM 3154 C C . LYS B 1 64 ? 17.078 20.688 25.266 1 95.69 64 LYS B C 1
ATOM 3156 O O . LYS B 1 64 ? 16.656 21.016 26.375 1 95.69 64 LYS B O 1
ATOM 3161 N N . ASP B 1 65 ? 17.688 21.469 24.438 1 95.12 65 ASP B N 1
ATOM 3162 C CA . ASP B 1 65 ? 17.938 22.859 24.828 1 95.12 65 ASP B CA 1
ATOM 3163 C C . ASP B 1 65 ? 16.625 23.625 24.953 1 95.12 65 ASP B C 1
ATOM 3165 O O . ASP B 1 65 ? 16.438 24.406 25.891 1 95.12 65 ASP B O 1
ATOM 3169 N N . VAL B 1 66 ? 15.789 23.422 24.047 1 95 66 VAL B N 1
ATOM 3170 C CA . VAL B 1 66 ? 14.484 24.078 24.031 1 95 66 VAL B CA 1
ATOM 3171 C C . VAL B 1 66 ? 13.703 23.703 25.281 1 95 66 VAL B C 1
ATOM 3173 O O . VAL B 1 66 ? 13.07 24.562 25.906 1 95 66 VAL B O 1
ATOM 3176 N N . LEU B 1 67 ? 13.766 22.484 25.656 1 93.81 67 LEU B N 1
ATOM 3177 C CA . LEU B 1 67 ? 13.062 22 26.828 1 93.81 67 LEU B CA 1
ATOM 3178 C C . LEU B 1 67 ? 13.672 22.594 28.109 1 93.81 67 LEU B C 1
ATOM 3180 O O . LEU B 1 67 ? 12.953 22.984 29.031 1 93.81 67 LEU B O 1
ATOM 3184 N N . GLN B 1 68 ? 14.938 22.656 28.125 1 93.38 68 GLN B N 1
ATOM 3185 C CA . GLN B 1 68 ? 15.648 23.156 29.297 1 93.38 68 GLN B CA 1
ATOM 3186 C C . GLN B 1 68 ? 15.336 24.641 29.516 1 93.38 68 GLN B C 1
ATOM 3188 O O . GLN B 1 68 ? 15.133 25.062 30.656 1 93.38 68 GLN B O 1
ATOM 3193 N N . HIS B 1 69 ? 15.234 25.422 28.469 1 92.25 69 HIS B N 1
ATOM 3194 C CA . HIS B 1 69 ? 15.078 26.859 28.594 1 92.25 69 HIS B CA 1
ATOM 3195 C C . HIS B 1 69 ? 13.617 27.266 28.406 1 92.25 69 HIS B C 1
ATOM 3197 O O . HIS B 1 69 ? 13.266 28.438 28.609 1 92.25 69 HIS B O 1
ATOM 3203 N N . GLN B 1 70 ? 12.844 26.344 27.922 1 91.19 70 GLN B N 1
ATOM 3204 C CA . GLN B 1 70 ? 11.422 26.578 27.688 1 91.19 70 GLN B CA 1
ATOM 3205 C C . GLN B 1 70 ? 11.203 27.75 26.75 1 91.19 70 GLN B C 1
ATOM 3207 O O . GLN B 1 70 ? 10.352 28.594 26.984 1 91.19 70 GLN B O 1
ATOM 3212 N N . GLN B 1 71 ? 12.062 27.812 25.766 1 89.69 71 GLN B N 1
ATOM 3213 C CA . GLN B 1 71 ? 11.992 28.859 24.75 1 89.69 71 GLN B CA 1
ATOM 3214 C C . GLN B 1 71 ? 12.008 28.266 23.344 1 89.69 71 GLN B C 1
ATOM 3216 O O . GLN B 1 71 ? 12.828 27.391 23.047 1 89.69 71 GLN B O 1
ATOM 3221 N N . ALA B 1 72 ? 11.148 28.797 22.547 1 92.75 72 ALA B N 1
ATOM 3222 C CA . ALA B 1 72 ? 11.102 28.359 21.156 1 92.75 72 ALA B CA 1
ATOM 3223 C C . ALA B 1 72 ? 12.398 28.703 20.438 1 92.75 72 ALA B C 1
ATOM 3225 O O . ALA B 1 72 ? 13.078 29.672 20.797 1 92.75 72 ALA B O 1
ATOM 3226 N N . HIS B 1 73 ? 12.695 27.875 19.469 1 92.69 73 HIS B N 1
ATOM 3227 C CA . HIS B 1 73 ? 13.914 28.047 18.688 1 92.69 73 HIS B CA 1
ATOM 3228 C C . HIS B 1 73 ? 13.672 27.766 17.219 1 92.69 73 HIS B C 1
ATOM 3230 O O . HIS B 1 73 ? 12.992 26.797 16.859 1 92.69 73 HIS B O 1
ATOM 3236 N N . MET B 1 74 ? 14.102 28.719 16.359 1 93.69 74 MET B N 1
ATOM 3237 C CA . MET B 1 74 ? 14.031 28.516 14.922 1 93.69 74 MET B CA 1
ATOM 3238 C C . MET B 1 74 ? 15.406 28.172 14.359 1 93.69 74 MET B C 1
ATOM 3240 O O . MET B 1 74 ? 16.375 28.891 14.602 1 93.69 74 MET B O 1
ATOM 3244 N N . THR B 1 75 ? 15.492 27.141 13.672 1 94.5 75 THR B N 1
ATOM 3245 C CA . THR B 1 75 ? 16.766 26.734 13.07 1 94.5 75 THR B CA 1
ATOM 3246 C C . THR B 1 75 ? 16.609 26.547 11.562 1 94.5 75 THR B C 1
ATOM 3248 O O . THR B 1 75 ? 15.531 26.203 11.078 1 94.5 75 THR B O 1
ATOM 3251 N N . THR B 1 76 ? 17.641 26.828 10.836 1 93.62 76 THR B N 1
ATOM 3252 C CA . THR B 1 76 ? 17.672 26.719 9.383 1 93.62 76 THR B CA 1
ATOM 3253 C C . THR B 1 76 ? 18.719 25.703 8.93 1 93.62 76 THR B C 1
ATOM 3255 O O . THR B 1 76 ? 19.844 25.719 9.422 1 93.62 76 THR B O 1
ATOM 3258 N N . PHE B 1 77 ? 18.281 24.812 8.078 1 91 77 PHE B N 1
ATOM 3259 C CA . PHE B 1 77 ? 19.172 23.828 7.48 1 91 77 PHE B CA 1
ATOM 3260 C C . PHE B 1 77 ? 19.359 24.094 5.992 1 91 77 PHE B C 1
ATOM 3262 O O . PHE B 1 77 ? 18.391 24.156 5.242 1 91 77 PHE B O 1
ATOM 3269 N N . ASP B 1 78 ? 20.562 24.328 5.535 1 84.75 78 ASP B N 1
ATOM 3270 C CA . ASP B 1 78 ? 20.891 24.469 4.121 1 84.75 78 ASP B CA 1
ATOM 3271 C C . ASP B 1 78 ? 21.328 23.125 3.521 1 84.75 78 ASP B C 1
ATOM 3273 O O . ASP B 1 78 ? 22.453 22.688 3.748 1 84.75 78 ASP B O 1
ATOM 3277 N N . MET B 1 79 ? 20.469 22.609 2.779 1 73.31 79 MET B N 1
ATOM 3278 C CA . MET B 1 79 ? 20.719 21.281 2.24 1 73.31 79 MET B CA 1
ATOM 3279 C C . MET B 1 79 ? 21.328 21.359 0.84 1 73.31 79 MET B C 1
ATOM 3281 O O . MET B 1 79 ? 21.469 20.344 0.165 1 73.31 79 MET B O 1
ATOM 3285 N N . ARG B 1 80 ? 21.594 22.688 0.229 1 67.12 80 ARG B N 1
ATOM 3286 C CA . ARG B 1 80 ? 22.172 22.891 -1.098 1 67.12 80 ARG B CA 1
ATOM 3287 C C . ARG B 1 80 ? 23.672 22.578 -1.103 1 67.12 80 ARG B C 1
ATOM 3289 O O . ARG B 1 80 ? 24.219 22.203 -2.135 1 67.12 80 ARG B O 1
ATOM 3296 N N . GLN B 1 81 ? 24.438 23.062 -0.173 1 56.56 81 GLN B N 1
ATOM 3297 C CA . GLN B 1 81 ? 25.891 23.031 -0.214 1 56.56 81 GLN 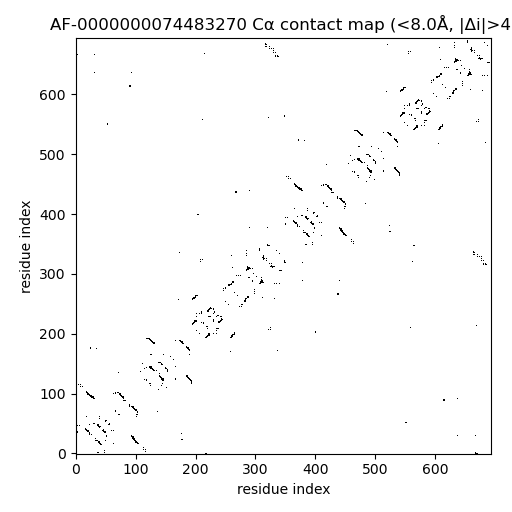B CA 1
ATOM 3298 C C . GLN B 1 81 ? 26.422 21.609 -0.057 1 56.56 81 GLN B C 1
ATOM 3300 O O . GLN B 1 81 ? 25.984 20.875 0.833 1 56.56 81 GLN B O 1
ATOM 3305 N N . GLU B 1 82 ? 26.75 21.031 -1.166 1 50.56 82 GLU B N 1
ATOM 3306 C CA . GLU B 1 82 ? 27.484 19.766 -1.24 1 50.56 82 GLU B CA 1
ATOM 3307 C C . GLU B 1 82 ? 28.797 19.844 -0.479 1 50.56 82 GLU B C 1
ATOM 3309 O O . GLU B 1 82 ? 29.656 18.984 -0.633 1 50.56 82 GLU B O 1
ATOM 3314 N N . ASP B 1 83 ? 29.156 20.969 0.095 1 43.38 83 ASP B N 1
ATOM 3315 C CA . ASP B 1 83 ? 30.562 21.078 0.503 1 43.38 83 ASP B CA 1
ATOM 3316 C C . ASP B 1 83 ? 30.891 20.031 1.563 1 43.38 83 ASP B C 1
ATOM 3318 O O . ASP B 1 83 ? 30.047 19.672 2.383 1 43.38 83 ASP B O 1
ATOM 3322 N N . ASP B 1 84 ? 32.094 19.359 1.466 1 40.72 84 ASP B N 1
ATOM 3323 C CA . ASP B 1 84 ? 32.75 18.375 2.314 1 40.72 84 ASP B CA 1
ATOM 3324 C C . ASP B 1 84 ? 32.562 18.703 3.793 1 40.72 84 ASP B C 1
ATOM 3326 O O . ASP B 1 84 ? 32.594 17.828 4.648 1 40.72 84 ASP B O 1
ATOM 3330 N N . PHE B 1 85 ? 32.938 19.859 4.262 1 37.5 85 PHE B N 1
ATOM 3331 C CA . PHE B 1 85 ? 33.281 20.234 5.629 1 37.5 85 PHE B CA 1
ATOM 3332 C C . PHE B 1 85 ? 32.031 20.5 6.453 1 37.5 85 PHE B C 1
ATOM 3334 O O . PHE B 1 85 ? 32.094 20.609 7.676 1 37.5 85 PHE B O 1
ATOM 3341 N N . SER B 1 86 ? 31.125 21.312 6.148 1 39 86 SER B N 1
ATOM 3342 C CA . SER B 1 86 ? 30.078 21.719 7.086 1 39 86 SER B CA 1
ATOM 3343 C C . SER B 1 86 ? 29.188 20.547 7.465 1 39 86 SER B C 1
ATOM 3345 O O . SER B 1 86 ? 29.391 19.422 6.996 1 39 86 SER B O 1
ATOM 3347 N N . TRP B 1 87 ? 27.859 20.875 7.969 1 39.62 87 TRP B N 1
ATOM 3348 C CA . TRP B 1 87 ? 27.109 19.719 8.43 1 39.62 87 TRP B CA 1
ATOM 3349 C C . TRP B 1 87 ? 27.375 18.516 7.527 1 39.62 87 TRP B C 1
ATOM 3351 O O . TRP B 1 87 ? 27.797 18.672 6.379 1 39.62 87 TRP B O 1
ATOM 3361 N N . GLY B 1 88 ? 27.25 17.359 7.77 1 36.72 88 GLY B N 1
ATOM 3362 C CA . GLY B 1 88 ? 27.531 16.047 7.191 1 36.72 88 GLY B CA 1
ATOM 3363 C C . GLY B 1 88 ? 27.312 16 5.691 1 36.72 88 GLY B C 1
ATOM 3364 O O . GLY B 1 88 ? 26.938 17 5.082 1 36.72 88 GLY B O 1
ATOM 3365 N N . GLN B 1 89 ? 26.984 14.516 5.152 1 42.72 89 GLN B N 1
ATOM 3366 C CA . GLN B 1 89 ? 26.688 13.688 3.982 1 42.72 89 GLN B CA 1
ATOM 3367 C C . GLN B 1 89 ? 25.578 14.305 3.133 1 42.72 89 GLN B C 1
ATOM 3369 O O . GLN B 1 89 ? 24.484 14.586 3.633 1 42.72 89 GLN B O 1
ATOM 3374 N N . GLY B 1 90 ? 25.891 15.297 2.33 1 45.97 90 GLY B N 1
ATOM 3375 C CA . GLY B 1 90 ? 25.062 15.992 1.354 1 45.97 90 GLY B CA 1
ATOM 3376 C C . GLY B 1 90 ? 23.781 15.242 1.015 1 45.97 90 GLY B C 1
ATOM 3377 O O . GLY B 1 90 ? 23.844 14.109 0.53 1 45.97 90 GLY B O 1
ATOM 3378 N N . ALA B 1 91 ? 22.766 15.484 1.779 1 52 91 ALA B N 1
ATOM 3379 C CA . ALA B 1 91 ? 21.469 14.844 1.628 1 52 91 ALA B CA 1
ATOM 3380 C C . ALA B 1 91 ? 20.969 14.93 0.184 1 52 91 ALA B C 1
ATOM 3382 O O . ALA B 1 91 ? 20.156 14.109 -0.248 1 52 91 ALA B O 1
ATOM 3383 N N . GLY B 1 92 ? 21.875 15.672 -0.679 1 53.88 92 GLY B N 1
ATOM 3384 C CA . GLY B 1 92 ? 21.578 15.836 -2.092 1 53.88 92 GLY B CA 1
ATOM 3385 C C . GLY B 1 92 ? 20.188 16.391 -2.35 1 53.88 92 GLY B C 1
ATOM 3386 O O . GLY B 1 92 ? 19.688 16.312 -3.473 1 53.88 92 GLY B O 1
ATOM 3387 N N . CYS B 1 93 ? 19.516 16.766 -1.14 1 62.19 93 CYS B N 1
ATOM 3388 C CA . CYS B 1 93 ? 18.328 17.562 -1.442 1 62.19 93 CYS B CA 1
ATOM 3389 C C . CYS B 1 93 ? 18.688 19.031 -1.65 1 62.19 93 CYS B C 1
ATOM 3391 O O . CYS B 1 93 ? 19.703 19.5 -1.128 1 62.19 93 CYS B O 1
ATOM 3393 N N . ASN B 1 94 ? 18.312 19.766 -2.68 1 65.25 94 ASN B N 1
ATOM 3394 C CA . ASN B 1 94 ? 18.672 21.125 -3.084 1 65.25 94 ASN B CA 1
ATOM 3395 C C . ASN B 1 94 ? 17.703 22.156 -2.52 1 65.25 94 ASN B C 1
ATOM 3397 O O . ASN B 1 94 ? 17.156 22.984 -3.262 1 65.25 94 ASN B O 1
ATOM 3401 N N . GLY B 1 95 ? 17.531 22.031 -1.095 1 80.25 95 GLY B N 1
ATOM 3402 C CA . GLY B 1 95 ? 16.594 23.016 -0.554 1 80.25 95 GLY B CA 1
ATOM 3403 C C . GLY B 1 95 ? 17 23.531 0.813 1 80.25 95 GLY B C 1
ATOM 3404 O O . GLY B 1 95 ? 17.938 23.016 1.426 1 80.25 95 GLY B O 1
ATOM 3405 N N . ILE B 1 96 ? 16.5 24.734 1.26 1 89.81 96 ILE B N 1
ATOM 3406 C CA . ILE B 1 96 ? 16.625 25.312 2.596 1 89.81 96 ILE B CA 1
ATOM 3407 C C . ILE B 1 96 ? 15.367 25.016 3.404 1 89.81 96 ILE B C 1
ATOM 3409 O O . ILE B 1 96 ? 14.25 25.25 2.93 1 89.81 96 ILE B O 1
ATOM 3413 N N . ILE B 1 97 ? 15.602 24.453 4.598 1 93.88 97 ILE B N 1
ATOM 3414 C CA . ILE B 1 97 ? 14.477 24.078 5.457 1 93.88 97 ILE B CA 1
ATOM 3415 C C . ILE B 1 97 ? 14.555 24.875 6.762 1 93.88 97 ILE B C 1
ATOM 3417 O O . ILE B 1 97 ? 15.594 24.906 7.418 1 93.88 97 ILE B O 1
ATOM 3421 N N . GLN B 1 98 ? 13.531 25.562 7.113 1 95.44 98 GLN B N 1
ATOM 3422 C CA . GLN B 1 98 ? 13.406 26.203 8.414 1 95.44 98 GLN B CA 1
ATOM 3423 C C . GLN B 1 98 ? 12.469 25.438 9.336 1 95.44 98 GLN B C 1
ATOM 3425 O O . GLN B 1 98 ? 11.344 25.125 8.953 1 95.44 98 GLN B O 1
ATOM 3430 N N . VAL B 1 99 ? 13 25.094 10.5 1 96.44 99 VAL B N 1
ATOM 3431 C CA . VAL B 1 99 ? 12.242 24.297 11.461 1 96.44 99 VAL B CA 1
ATOM 3432 C C . VAL B 1 99 ? 12.016 25.109 12.734 1 96.44 99 VAL B C 1
ATOM 3434 O O . VAL B 1 99 ? 12.945 25.734 13.258 1 96.44 99 VAL B O 1
ATOM 3437 N N . LEU B 1 100 ? 10.812 25.188 13.195 1 95.94 100 LEU B N 1
ATOM 3438 C CA . LEU B 1 100 ? 10.461 25.812 14.461 1 95.94 100 LEU B CA 1
ATOM 3439 C C . LEU B 1 100 ? 10.32 24.781 15.562 1 95.94 100 LEU B C 1
ATOM 3441 O O . LEU B 1 100 ? 9.547 23.828 15.43 1 95.94 100 LEU B O 1
ATOM 3445 N N . LEU B 1 101 ? 11.102 24.875 16.609 1 96.31 101 LEU B N 1
ATOM 3446 C CA . LEU B 1 101 ? 11.008 24.031 17.797 1 96.31 101 LEU B CA 1
ATOM 3447 C C . LEU B 1 101 ? 10.289 24.766 18.922 1 96.31 101 LEU B C 1
ATOM 3449 O O . LEU B 1 101 ? 10.711 25.859 19.328 1 96.31 101 LEU B O 1
ATOM 3453 N N . GLU B 1 102 ? 9.234 24.188 19.406 1 95.06 102 GLU B N 1
ATOM 3454 C CA . GLU B 1 102 ? 8.43 24.797 20.453 1 95.06 102 GLU B CA 1
ATOM 3455 C C . GLU B 1 102 ? 8.227 23.844 21.625 1 95.06 102 GLU B C 1
ATOM 3457 O O . GLU B 1 102 ? 7.777 22.719 21.438 1 95.06 102 GLU B O 1
ATOM 3462 N N . PRO B 1 103 ? 8.539 24.328 22.844 1 95.19 103 PRO B N 1
ATOM 3463 C CA . PRO B 1 103 ? 8.18 23.5 23.984 1 95.19 103 PRO B CA 1
ATOM 3464 C C . PRO B 1 103 ? 6.664 23.359 24.156 1 95.19 103 PRO B C 1
ATOM 3466 O O . PRO B 1 103 ? 5.926 24.312 23.953 1 95.19 103 PRO B O 1
ATOM 3469 N N . VAL B 1 104 ? 6.254 22.172 24.422 1 94.12 104 VAL B N 1
ATOM 3470 C CA . VAL B 1 104 ? 4.832 21.938 24.641 1 94.12 104 VAL B CA 1
ATOM 3471 C C . VAL B 1 104 ? 4.539 21.969 26.141 1 94.12 104 VAL B C 1
ATOM 3473 O O . VAL B 1 104 ? 4.605 20.938 26.828 1 94.12 104 VAL B O 1
ATOM 3476 N N . THR B 1 105 ? 4.211 23.156 26.594 1 88.06 105 THR B N 1
ATOM 3477 C CA . THR B 1 105 ? 3.82 23.344 27.984 1 88.06 105 THR B CA 1
ATOM 3478 C C . THR B 1 105 ? 2.463 22.703 28.25 1 88.06 105 THR B C 1
ATOM 3480 O O . THR B 1 105 ? 1.804 22.219 27.344 1 88.06 105 THR B O 1
ATOM 3483 N N . ALA B 1 106 ? 2.076 22.719 29.516 1 88.25 106 ALA B N 1
ATOM 3484 C CA . ALA B 1 106 ? 0.783 22.156 29.875 1 88.25 106 ALA B CA 1
ATOM 3485 C C . ALA B 1 106 ? -0.355 22.859 29.156 1 88.25 106 ALA B C 1
ATOM 3487 O O . ALA B 1 106 ? -1.302 22.219 28.688 1 88.25 106 ALA B O 1
ATOM 3488 N N . GLU B 1 107 ? -0.223 24.141 29.062 1 88.38 107 GLU B N 1
ATOM 3489 C CA . GLU B 1 107 ? -1.259 24.906 28.391 1 88.38 107 GLU B CA 1
ATOM 3490 C C . GLU B 1 107 ? -1.279 24.625 26.891 1 88.38 107 GLU B C 1
ATOM 3492 O O . GLU B 1 107 ? -2.35 24.484 26.297 1 88.38 107 GLU B O 1
ATOM 3497 N N . MET B 1 108 ? -0.142 24.578 26.344 1 91.56 108 MET B N 1
ATOM 3498 C CA . MET B 1 108 ? -0.065 24.281 24.906 1 91.56 108 MET B CA 1
ATOM 3499 C C . MET B 1 108 ? -0.541 22.859 24.609 1 91.56 108 MET B C 1
ATOM 3501 O O . MET B 1 108 ? -1.139 22.609 23.562 1 91.56 108 MET B O 1
ATOM 3505 N N . ARG B 1 109 ? -0.243 22 25.5 1 95.06 109 ARG B N 1
ATOM 3506 C CA . ARG B 1 109 ? -0.724 20.625 25.375 1 95.06 109 ARG B CA 1
ATOM 3507 C C . ARG B 1 109 ? -2.244 20.594 25.266 1 95.06 109 ARG B C 1
ATOM 3509 O O . ARG B 1 109 ? -2.797 19.859 24.453 1 95.06 109 ARG B O 1
ATOM 3516 N N . ALA B 1 110 ? -2.898 21.328 26.109 1 95.38 110 ALA B N 1
ATOM 3517 C CA . ALA B 1 110 ? -4.359 21.406 26.062 1 95.38 110 ALA B CA 1
ATOM 3518 C C . ALA B 1 110 ? -4.852 21.875 24.703 1 95.38 110 ALA B C 1
ATOM 3520 O O . ALA B 1 110 ? -5.863 21.391 24.188 1 95.38 110 ALA B O 1
ATOM 3521 N N . ASP B 1 111 ? -4.156 22.812 24.141 1 95.81 111 ASP B N 1
ATOM 3522 C CA . ASP B 1 111 ? -4.516 23.312 22.812 1 95.81 111 ASP B CA 1
ATOM 3523 C C . ASP B 1 111 ? -4.344 22.234 21.75 1 95.81 111 ASP B C 1
ATOM 3525 O O . ASP B 1 111 ? -5.211 22.047 20.891 1 95.81 111 ASP B O 1
ATOM 3529 N N . TRP B 1 112 ? -3.264 21.516 21.828 1 96.81 112 TRP B N 1
ATOM 3530 C CA . TRP B 1 112 ? -3.014 20.453 20.844 1 96.81 112 TRP B CA 1
ATOM 3531 C C . TRP B 1 112 ? -4.031 19.328 21 1 96.81 112 TRP B C 1
ATOM 3533 O O . TRP B 1 112 ? -4.465 18.734 20 1 96.81 112 TRP B O 1
ATOM 3543 N N . LEU B 1 113 ? -4.41 19.047 22.203 1 97.25 113 LEU B N 1
ATOM 3544 C CA . LEU B 1 113 ? -5.441 18.047 22.438 1 97.25 113 LEU B CA 1
ATOM 3545 C C . LEU B 1 113 ? -6.789 18.516 21.891 1 97.25 113 LEU B C 1
ATOM 3547 O O . LEU B 1 113 ? -7.59 17.703 21.422 1 97.25 113 LEU B O 1
ATOM 3551 N N . ALA B 1 114 ? -7.008 19.828 21.984 1 97.56 114 ALA B N 1
ATOM 3552 C CA . ALA B 1 114 ? -8.219 20.391 21.391 1 97.56 114 ALA B CA 1
ATOM 3553 C C . ALA B 1 114 ? -8.203 20.234 19.875 1 97.56 114 ALA B C 1
ATOM 3555 O O . ALA B 1 114 ? -9.234 19.922 19.266 1 97.56 114 ALA B O 1
ATOM 3556 N N . VAL B 1 115 ? -7.059 20.484 19.25 1 98.06 115 VAL B N 1
ATOM 3557 C CA . VAL B 1 115 ? -6.914 20.25 17.828 1 98.06 115 VAL B CA 1
ATOM 3558 C C . VAL B 1 115 ? -7.246 18.797 17.5 1 98.06 115 VAL B C 1
ATOM 3560 O O . VAL B 1 115 ? -8.039 18.516 16.594 1 98.06 115 VAL B O 1
ATOM 3563 N N . LYS B 1 116 ? -6.641 17.875 18.25 1 98.06 116 LYS B N 1
ATOM 3564 C CA . LYS B 1 116 ? -6.887 16.438 18.047 1 98.06 116 LYS B CA 1
ATOM 3565 C C . LYS B 1 116 ? -8.375 16.125 18.156 1 98.06 116 LYS B C 1
ATOM 3567 O O . LYS B 1 116 ? -8.914 15.367 17.344 1 98.06 116 LYS B O 1
ATOM 3572 N N . ALA B 1 117 ? -9 16.703 19.172 1 98 117 ALA B N 1
ATOM 3573 C CA . ALA B 1 117 ? -10.422 16.453 19.391 1 98 117 ALA B CA 1
ATOM 3574 C C . ALA B 1 117 ? -11.25 16.922 18.219 1 98 117 ALA B C 1
ATOM 3576 O O . ALA B 1 117 ? -12.195 16.25 17.797 1 98 117 ALA B O 1
ATOM 3577 N N . CYS B 1 118 ? -10.938 18.078 17.703 1 98.12 118 CYS B N 1
ATOM 3578 C CA . CYS B 1 118 ? -11.625 18.594 16.516 1 98.12 118 CYS B CA 1
ATOM 3579 C C . CYS B 1 118 ? -11.445 17.641 15.328 1 98.12 118 CYS B C 1
ATOM 3581 O O . CYS B 1 118 ? -12.422 17.297 14.656 1 98.12 118 CYS B O 1
ATOM 3583 N N . LEU B 1 119 ? -10.242 17.188 15.109 1 97.94 119 LEU B N 1
ATOM 3584 C CA . LEU B 1 119 ? -9.945 16.297 14 1 97.94 119 LEU B CA 1
ATOM 3585 C C . LEU B 1 119 ? -10.68 14.961 14.164 1 97.94 119 LEU B C 1
ATOM 3587 O O . LEU B 1 119 ? -11.203 14.414 13.195 1 97.94 119 LEU B O 1
ATOM 3591 N N . ASP B 1 120 ? -10.727 14.492 15.406 1 96.81 120 ASP B N 1
ATOM 3592 C CA . ASP B 1 120 ? -11.414 13.234 15.703 1 96.81 120 ASP B CA 1
ATOM 3593 C C . ASP B 1 120 ? -12.898 13.336 15.383 1 96.81 120 ASP B C 1
ATOM 3595 O O . ASP B 1 120 ? -13.539 12.328 15.062 1 96.81 120 ASP B O 1
ATOM 3599 N N . ARG B 1 121 ? -13.375 14.547 15.414 1 96 121 ARG B N 1
ATOM 3600 C CA . ARG B 1 121 ? -14.789 14.773 15.125 1 96 121 ARG B CA 1
ATOM 3601 C C . ARG B 1 121 ? -14.992 15.094 13.648 1 96 121 ARG B C 1
ATOM 3603 O O . ARG B 1 121 ? -16.094 15.453 13.227 1 96 121 ARG B O 1
ATOM 3610 N N . GLY B 1 122 ? -13.922 15.094 12.93 1 95.94 122 GLY B N 1
ATOM 3611 C CA . GLY B 1 122 ? -14.016 15.32 11.492 1 95.94 122 GLY B CA 1
ATOM 3612 C C . GLY B 1 122 ? -13.922 16.781 11.117 1 95.94 122 GLY B C 1
ATOM 3613 O O . GLY B 1 122 ? -14.297 17.172 10.008 1 95.94 122 GLY B O 1
ATOM 3614 N N . GLU B 1 123 ? -13.391 17.609 12.008 1 96.75 123 GLU B N 1
ATOM 3615 C CA . GLU B 1 123 ? -13.359 19.047 11.766 1 96.75 123 GLU B CA 1
ATOM 3616 C C . GLU B 1 123 ? -11.977 19.516 11.312 1 96.75 123 GLU B C 1
ATOM 3618 O O . GLU B 1 123 ? -10.961 19.094 11.883 1 96.75 123 GLU B O 1
ATOM 3623 N N . HIS B 1 124 ? -11.945 20.359 10.312 1 97.56 124 HIS B N 1
ATOM 3624 C CA . HIS B 1 124 ? -10.75 21.047 9.844 1 97.56 124 HIS B CA 1
ATOM 3625 C C . HIS B 1 124 ? -10.359 22.172 10.789 1 97.56 124 HIS B C 1
ATOM 3627 O O . HIS B 1 124 ? -11.219 22.891 11.305 1 97.56 124 HIS B O 1
ATOM 3633 N N . VAL B 1 125 ? -9.07 22.312 11.078 1 97.88 125 VAL B N 1
ATOM 3634 C CA . VAL B 1 125 ? -8.578 23.359 11.977 1 97.88 125 VAL B CA 1
ATOM 3635 C C . VAL B 1 125 ? -7.465 24.141 11.297 1 97.88 125 VAL B C 1
ATOM 3637 O O . VAL B 1 125 ? -6.598 23.562 10.641 1 97.88 125 VAL B O 1
ATOM 3640 N N . LEU B 1 126 ? -7.488 25.453 11.398 1 97.12 126 LEU B N 1
ATOM 3641 C CA . LEU B 1 126 ? -6.43 26.344 10.922 1 97.12 126 LEU B CA 1
ATOM 3642 C C . LEU B 1 126 ? -5.582 26.844 12.086 1 97.12 126 LEU B C 1
ATOM 3644 O O . LEU B 1 126 ? -6.117 27.266 13.117 1 97.12 126 LEU B O 1
ATOM 3648 N N . LEU B 1 127 ? -4.309 26.75 11.977 1 96.88 127 LEU B N 1
ATOM 3649 C CA . LEU B 1 127 ? -3.361 27.359 12.906 1 96.88 127 LEU B CA 1
ATOM 3650 C C . LEU B 1 127 ? -2.764 28.641 12.305 1 96.88 127 LEU B C 1
ATOM 3652 O O . LEU B 1 127 ? -2.334 28.641 11.148 1 96.88 127 LEU B O 1
ATOM 3656 N N . ALA B 1 128 ? -2.773 29.719 13.023 1 94.69 128 ALA B N 1
ATOM 3657 C CA . ALA B 1 128 ? -1.974 30.922 12.773 1 94.69 128 ALA B CA 1
ATOM 3658 C C . ALA B 1 128 ? -1.05 31.203 13.953 1 94.69 128 ALA B C 1
ATOM 3660 O O . ALA B 1 128 ? -1.516 31.484 15.062 1 94.69 128 ALA B O 1
ATOM 3661 N N . ARG B 1 129 ? 0.179 31.047 13.734 1 93.38 129 ARG B N 1
ATOM 3662 C CA . ARG B 1 129 ? 1.19 31.328 14.75 1 93.38 129 ARG B CA 1
ATOM 3663 C C . ARG B 1 129 ? 2.029 32.531 14.375 1 93.38 129 ARG B C 1
ATOM 3665 O O . ARG B 1 129 ? 2.682 32.562 13.336 1 93.38 129 ARG B O 1
ATOM 3672 N N . THR B 1 130 ? 2.037 33.562 15.242 1 91.25 130 THR B N 1
ATOM 3673 C CA . THR B 1 130 ? 2.854 34.75 14.969 1 91.25 130 THR B CA 1
ATOM 3674 C C . THR B 1 130 ? 4.34 34.406 15.078 1 91.25 130 THR B C 1
ATOM 3676 O O . THR B 1 130 ? 4.742 33.625 15.945 1 91.25 130 THR B O 1
ATOM 3679 N N . LEU B 1 131 ? 5.113 34.875 14.172 1 89 131 LEU B N 1
ATOM 3680 C CA . LEU B 1 131 ? 6.555 34.625 14.18 1 89 131 LEU B CA 1
ATOM 3681 C C . LEU B 1 131 ? 7.293 35.875 14.672 1 89 131 LEU B C 1
ATOM 3683 O O . LEU B 1 131 ? 8.508 36 14.484 1 89 131 LEU B O 1
ATOM 3687 N N . ASP B 1 132 ? 6.715 36.688 15.438 1 75.31 132 ASP B N 1
ATOM 3688 C CA . ASP B 1 132 ? 7.371 37.906 15.914 1 75.31 132 ASP B CA 1
ATOM 3689 C C . ASP B 1 132 ? 8.438 37.594 16.969 1 75.31 132 ASP B C 1
ATOM 3691 O O . ASP B 1 132 ? 8.398 36.5 17.578 1 75.31 132 ASP B O 1
ATOM 3695 N N . GLY B 1 133 ? 9.766 37.844 16.703 1 60.81 133 GLY B N 1
ATOM 3696 C CA . GLY B 1 133 ? 11.039 37.625 17.359 1 60.81 133 GLY B CA 1
ATOM 3697 C C . GLY B 1 133 ? 10.906 37.438 18.859 1 60.81 133 GLY B C 1
ATOM 3698 O O . GLY B 1 133 ? 11.773 36.812 19.5 1 60.81 133 GLY B O 1
ATOM 3699 N N . GLU B 1 134 ? 10.031 38.125 19.547 1 52.84 134 GLU B N 1
ATOM 3700 C CA . GLU B 1 134 ? 10.211 38.25 21 1 52.84 134 GLU B CA 1
ATOM 3701 C C . GLU B 1 134 ? 9.484 37.125 21.719 1 52.84 134 GLU B C 1
ATOM 3703 O O . GLU B 1 134 ? 9.805 36.812 22.875 1 52.84 134 GLU B O 1
ATOM 3708 N N . THR B 1 135 ? 8.336 36.625 21.234 1 55.66 135 THR B N 1
ATOM 3709 C CA . THR B 1 135 ? 7.438 35.969 22.172 1 55.66 135 THR B CA 1
ATOM 3710 C C . THR B 1 135 ? 7.34 34.469 21.891 1 55.66 135 THR B C 1
ATOM 3712 O O . THR B 1 135 ? 7.348 34.031 20.734 1 55.66 135 THR B O 1
ATOM 3715 N N . SER B 1 136 ? 7.973 33.594 22.734 1 64.25 136 SER B N 1
ATOM 3716 C CA . SER B 1 136 ? 7.676 32.188 22.906 1 64.25 136 SER B CA 1
ATOM 3717 C C . SER B 1 136 ? 6.441 31.984 23.781 1 64.25 136 SER B C 1
ATOM 3719 O O . SER B 1 136 ? 6.051 32.875 24.531 1 64.25 136 SER B O 1
ATOM 3721 N N . GLY B 1 137 ? 5.574 31.141 23.422 1 77.75 137 GLY B N 1
ATOM 3722 C CA . GLY B 1 137 ? 4.512 30.766 24.344 1 77.75 137 GLY B CA 1
ATOM 3723 C C . GLY B 1 137 ? 3.15 30.672 23.672 1 77.75 137 GLY B C 1
ATOM 3724 O O . GLY B 1 137 ? 3.018 30.953 22.484 1 77.75 137 GLY B O 1
ATOM 3725 N N . ARG B 1 138 ? 2.275 30.422 24.406 1 82.81 138 ARG B N 1
ATOM 3726 C CA . ARG B 1 138 ? 0.912 30.125 23.984 1 82.81 138 ARG B CA 1
ATOM 3727 C C . ARG B 1 138 ? 0.252 31.328 23.328 1 82.81 138 ARG B C 1
ATOM 3729 O O . ARG B 1 138 ? -0.629 31.188 22.484 1 82.81 138 ARG B O 1
ATOM 3736 N N . LYS B 1 139 ? 0.702 32.531 23.641 1 84.19 139 LYS B N 1
ATOM 3737 C CA . LYS B 1 139 ? 0.108 33.781 23.141 1 84.19 139 LYS B CA 1
ATOM 3738 C C . LYS B 1 139 ? 0.338 33.938 21.641 1 84.19 139 LYS B C 1
ATOM 3740 O O . LYS B 1 139 ? -0.322 34.75 21 1 84.19 139 LYS B O 1
ATOM 3745 N N . ASN B 1 140 ? 1.233 33.156 21.109 1 87 140 ASN B N 1
ATOM 3746 C CA . ASN B 1 140 ? 1.554 33.25 19.688 1 87 140 ASN B CA 1
ATOM 3747 C C . ASN B 1 140 ? 0.623 32.375 18.844 1 87 140 ASN B C 1
ATOM 3749 O O . ASN B 1 140 ? 0.613 32.5 17.609 1 87 140 ASN B O 1
ATOM 3753 N N . PHE B 1 141 ? -0.201 31.625 19.531 1 89.69 141 PHE B N 1
ATOM 3754 C CA . PHE B 1 141 ? -0.964 30.609 18.812 1 89.69 141 PHE B CA 1
ATOM 3755 C C . PHE B 1 141 ? -2.434 31.016 18.719 1 89.69 141 PHE B C 1
ATOM 3757 O O . PHE B 1 141 ? -3.064 31.312 19.734 1 89.69 141 PHE B O 1
ATOM 3764 N N . PHE B 1 142 ? -2.918 30.922 17.547 1 92.25 142 PHE B N 1
ATOM 3765 C CA . PHE B 1 142 ? -4.348 31.047 17.281 1 92.25 142 PHE B CA 1
ATOM 3766 C C . PHE B 1 142 ? -4.852 29.859 16.469 1 92.25 142 PHE B C 1
ATOM 3768 O O . PHE B 1 142 ? -4.363 29.609 15.359 1 92.25 142 PHE B O 1
ATOM 3775 N N . PHE B 1 143 ? -5.789 29.109 17.016 1 95.69 143 PHE B N 1
ATOM 3776 C CA . PHE B 1 143 ? -6.441 28 16.328 1 95.69 143 PHE B CA 1
ATOM 3777 C C . PHE B 1 143 ? -7.91 28.312 16.078 1 95.69 143 PHE B C 1
ATOM 3779 O O . PHE B 1 143 ? -8.594 28.875 16.922 1 95.69 143 PHE B O 1
ATOM 3786 N N . CYS B 1 144 ? -8.367 27.875 14.922 1 95.69 144 CYS B N 1
ATOM 3787 C CA . CYS B 1 144 ? -9.781 28.031 14.602 1 95.69 144 CYS B CA 1
ATOM 3788 C C . CYS B 1 144 ? -10.281 26.828 13.805 1 95.69 144 CYS B C 1
ATOM 3790 O O . CYS B 1 144 ? -9.711 26.484 12.773 1 95.69 144 CYS B O 1
ATOM 3792 N N . SER B 1 145 ? -11.312 26.219 14.266 1 96.44 145 SER B N 1
ATOM 3793 C CA . SER B 1 145 ? -11.922 25.109 13.555 1 96.44 145 SER B CA 1
ATOM 3794 C C . SER B 1 145 ? -12.945 25.594 12.531 1 96.44 145 SER B C 1
ATOM 3796 O O . SER B 1 145 ? -13.398 26.734 12.594 1 96.44 145 SER B O 1
ATOM 3798 N N . GLU B 1 146 ? -13.312 24.734 11.664 1 95.31 146 GLU B N 1
ATOM 3799 C CA . GLU B 1 146 ? -14.289 25.094 10.641 1 95.31 146 GLU B CA 1
ATOM 3800 C C . GLU B 1 146 ? -15.664 25.344 11.258 1 95.31 146 GLU B C 1
ATOM 3802 O O . GLU B 1 146 ? -16.5 26.031 10.656 1 95.31 146 GLU B O 1
ATOM 3807 N N . SER B 1 147 ? -15.984 24.797 12.461 1 94.5 147 SER B N 1
ATOM 3808 C CA . SER B 1 147 ? -17.25 25.016 13.148 1 94.5 147 SER B CA 1
ATOM 3809 C C . SER B 1 147 ? -17.219 26.328 13.938 1 94.5 147 SER B C 1
ATOM 3811 O O . SER B 1 147 ? -18.234 26.719 14.523 1 94.5 147 SER B O 1
ATOM 3813 N N . GLY B 1 148 ? -16.031 26.969 14.039 1 91.75 148 GLY B N 1
ATOM 3814 C CA . GLY B 1 148 ? -15.938 28.266 14.68 1 91.75 148 GLY B CA 1
ATOM 3815 C C . GLY B 1 148 ? -15.312 28.203 16.062 1 91.75 148 GLY B C 1
ATOM 3816 O O . GLY B 1 148 ? -15.227 29.234 16.75 1 91.75 148 GLY B O 1
ATOM 3817 N N . ARG B 1 149 ? -14.906 27.094 16.453 1 92.12 149 ARG B N 1
ATOM 3818 C CA . ARG B 1 149 ? -14.25 26.984 17.75 1 92.12 149 ARG B CA 1
ATOM 3819 C C . ARG B 1 149 ? -12.867 27.641 17.719 1 92.12 149 ARG B C 1
ATOM 3821 O O . ARG B 1 149 ? -12.078 27.391 16.797 1 92.12 149 ARG B O 1
ATOM 3828 N N . ARG B 1 150 ? -12.594 28.453 18.719 1 92.5 150 ARG B N 1
ATOM 3829 C CA . ARG B 1 150 ? -11.312 29.156 18.828 1 92.5 150 ARG B CA 1
ATOM 3830 C C . ARG B 1 150 ? -10.578 28.734 20.094 1 92.5 150 ARG B C 1
ATOM 3832 O O . ARG B 1 150 ? -11.188 28.547 21.156 1 92.5 150 ARG B O 1
ATOM 3839 N N . PHE B 1 151 ? -9.328 28.547 19.953 1 91 151 PHE B N 1
ATOM 3840 C CA . PHE B 1 151 ? -8.492 28.281 21.125 1 91 151 PHE B CA 1
ATOM 3841 C C . PHE B 1 151 ? -7.055 28.734 20.875 1 91 151 PHE B C 1
ATOM 3843 O O . PHE B 1 151 ? -6.766 29.359 19.844 1 91 151 PHE B O 1
ATOM 3850 N N . GLY B 1 152 ? -6.172 28.594 21.812 1 90.25 152 GLY B N 1
ATOM 3851 C CA . GLY B 1 152 ? -4.863 29.234 21.812 1 90.25 152 GLY B CA 1
ATOM 3852 C C . GLY B 1 152 ? -4.805 30.484 22.688 1 90.25 152 GLY B C 1
ATOM 3853 O O . GLY B 1 152 ? -5.77 30.797 23.375 1 90.25 152 GLY B O 1
ATOM 3854 N N . GLY B 1 153 ? -3.637 31.109 22.656 1 84.81 153 GLY B N 1
ATOM 3855 C CA . GLY B 1 153 ? -3.455 32.219 23.562 1 84.81 153 GLY B CA 1
ATOM 3856 C C . GLY B 1 153 ? -3.479 33.562 22.875 1 84.81 153 GLY B C 1
ATOM 3857 O O . GLY B 1 153 ? -3.391 34.625 23.531 1 84.81 153 GLY B O 1
ATOM 3858 N N . PHE B 1 154 ? -3.635 33.5 21.609 1 80.5 154 PHE B N 1
ATOM 3859 C CA . PHE B 1 154 ? -3.619 34.75 20.859 1 80.5 154 PHE B CA 1
ATOM 3860 C C . PHE B 1 154 ? -4.887 35.562 21.125 1 80.5 154 PHE B C 1
ATOM 3862 O O . PHE B 1 154 ? -5.996 35.062 20.984 1 80.5 154 PHE B O 1
ATOM 3869 N N . CYS B 1 155 ? -4.73 36.781 21.5 1 73.88 155 CYS B N 1
ATOM 3870 C CA . CYS B 1 155 ? -5.848 37.625 21.922 1 73.88 155 CYS B CA 1
ATOM 3871 C C . CYS B 1 155 ? -6.426 38.375 20.734 1 73.88 155 CYS B C 1
ATOM 3873 O O . CYS B 1 155 ? -7.504 38.969 20.844 1 73.88 155 CYS B O 1
ATOM 3875 N N . GLY B 1 156 ? -5.781 38.312 19.641 1 73.12 156 GLY B N 1
ATOM 3876 C CA . GLY B 1 156 ? -6.309 39.031 18.5 1 73.12 156 GLY B CA 1
ATOM 3877 C C . GLY B 1 156 ? -7.508 38.375 17.859 1 73.12 156 GLY B C 1
ATOM 3878 O O . GLY B 1 156 ? -7.836 37.219 18.203 1 73.12 156 GLY B O 1
ATOM 3879 N N . GLU B 1 157 ? -8.25 39.188 17.125 1 74.56 157 GLU B N 1
ATOM 3880 C CA . GLU B 1 157 ? -9.43 38.656 16.438 1 74.56 157 GLU B CA 1
ATOM 3881 C C . GLU B 1 157 ? -9.047 37.938 15.156 1 74.56 157 GLU B C 1
ATOM 3883 O O . GLU B 1 157 ? -7.977 38.188 14.594 1 74.56 157 GLU B O 1
ATOM 3888 N N . MET B 1 158 ? -9.844 37.031 14.93 1 75.56 158 MET B N 1
ATOM 3889 C CA . MET B 1 158 ? -9.719 36.406 13.609 1 75.56 158 MET B CA 1
ATOM 3890 C C . MET B 1 158 ? -9.961 37.469 12.508 1 75.56 158 MET B C 1
ATOM 3892 O O . MET B 1 158 ? -11.078 37.938 12.359 1 75.56 158 MET B O 1
ATOM 3896 N N . THR B 1 159 ? -8.945 37.75 11.828 1 83.56 159 THR B N 1
ATOM 3897 C CA . THR B 1 159 ? -9.102 38.719 10.734 1 83.56 159 THR B CA 1
ATOM 3898 C C . THR B 1 159 ? -9.852 38.094 9.562 1 83.56 159 THR B C 1
ATOM 3900 O O . THR B 1 159 ? -9.898 36.875 9.438 1 83.56 159 THR B O 1
ATOM 3903 N N . PRO B 1 160 ? -10.477 38.875 8.812 1 86.75 160 PRO B N 1
ATOM 3904 C CA . PRO B 1 160 ? -11.164 38.375 7.621 1 86.75 160 PRO B CA 1
ATOM 3905 C C . PRO B 1 160 ? -10.242 37.531 6.73 1 86.75 160 PRO B C 1
ATOM 3907 O O . PRO B 1 160 ? -10.695 36.562 6.121 1 86.75 160 PRO B O 1
ATOM 3910 N N . LYS B 1 161 ? -9.07 37.906 6.742 1 89.19 161 LYS B N 1
ATOM 3911 C CA . LYS B 1 161 ? -8.125 37.156 5.898 1 89.19 161 LYS B CA 1
ATOM 3912 C C . LYS B 1 161 ? -7.883 35.75 6.43 1 89.19 161 LYS B C 1
ATOM 3914 O O . LYS B 1 161 ? -7.844 34.781 5.66 1 89.19 161 LYS B O 1
ATOM 3919 N N . LEU B 1 162 ? -7.715 35.688 7.711 1 88.62 162 LEU B N 1
ATOM 3920 C CA . LEU B 1 162 ? -7.535 34.375 8.32 1 88.62 162 LEU B CA 1
ATOM 3921 C C . LEU B 1 162 ? -8.773 33.5 8.117 1 88.62 162 LEU B C 1
ATOM 3923 O O . LEU B 1 162 ? -8.664 32.312 7.812 1 88.62 162 LEU B O 1
ATOM 3927 N N . ARG B 1 163 ? -9.852 34.125 8.25 1 90.06 163 ARG B N 1
ATOM 3928 C CA . ARG B 1 163 ? -11.109 33.406 8.016 1 90.06 163 ARG B CA 1
ATOM 3929 C C . ARG B 1 163 ? -11.203 32.938 6.574 1 90.06 163 ARG B C 1
ATOM 3931 O O . ARG B 1 163 ? -11.664 31.812 6.32 1 90.06 163 ARG B O 1
ATOM 3938 N N . SER B 1 164 ? -10.805 33.781 5.707 1 92.56 164 SER B N 1
ATOM 3939 C CA . SER B 1 164 ? -10.828 33.406 4.293 1 92.56 164 SER B CA 1
ATOM 3940 C C . SER B 1 164 ? -9.922 32.219 4.012 1 92.56 164 SER B C 1
ATOM 3942 O O . SER B 1 164 ? -10.25 31.344 3.199 1 92.56 164 SER B O 1
ATOM 3944 N N . LEU B 1 165 ? -8.805 32.156 4.68 1 92.94 165 LEU B N 1
ATOM 3945 C CA . LEU B 1 165 ? -7.887 31.047 4.508 1 92.94 165 LEU B CA 1
ATOM 3946 C C . LEU B 1 165 ? -8.531 29.734 4.965 1 92.94 165 LEU B C 1
ATOM 3948 O O . LEU B 1 165 ? -8.312 28.688 4.355 1 92.94 165 LEU B O 1
ATOM 3952 N N . LEU B 1 166 ? -9.273 29.812 6.016 1 94.25 166 LEU B N 1
ATOM 3953 C CA . LEU B 1 166 ? -9.961 28.641 6.555 1 94.25 166 LEU B CA 1
ATOM 3954 C C . LEU B 1 166 ? -11.094 28.203 5.633 1 94.25 166 LEU B C 1
ATOM 3956 O O . LEU B 1 166 ? -11.172 27.047 5.25 1 94.25 166 LEU B O 1
ATOM 3960 N N . ASP B 1 167 ? -11.844 29.156 5.184 1 93 167 ASP B N 1
ATOM 3961 C CA . ASP B 1 167 ? -13.094 28.859 4.473 1 93 167 ASP B CA 1
ATOM 3962 C C . ASP B 1 167 ? -12.82 28.5 3.016 1 93 167 ASP B C 1
ATOM 3964 O O . ASP B 1 167 ? -13.578 27.734 2.41 1 93 167 ASP B O 1
ATOM 3968 N N . SER B 1 168 ? -11.805 28.984 2.467 1 92.62 168 SER B N 1
ATOM 3969 C CA . SER B 1 168 ? -11.594 28.844 1.032 1 92.62 168 SER B CA 1
ATOM 3970 C C . SER B 1 168 ? -10.648 27.688 0.732 1 92.62 168 SER B C 1
ATOM 3972 O O . SER B 1 168 ? -10.422 27.344 -0.431 1 92.62 168 SER B O 1
ATOM 3974 N N . ALA B 1 169 ? -10.164 27.109 1.747 1 92.5 169 ALA B N 1
ATOM 3975 C CA . ALA B 1 169 ? -9.227 26.016 1.507 1 92.5 169 ALA B CA 1
ATOM 3976 C C . ALA B 1 169 ? -9.93 24.828 0.858 1 92.5 169 ALA B C 1
ATOM 3978 O O . ALA B 1 169 ? -10.945 24.344 1.364 1 92.5 169 ALA B O 1
ATOM 3979 N N . PRO B 1 170 ? -9.383 24.438 -0.336 1 93 170 PRO B N 1
ATOM 3980 C CA . PRO B 1 170 ? -9.945 23.188 -0.877 1 93 170 PRO B CA 1
ATOM 3981 C C . PRO B 1 170 ? -9.758 22 0.057 1 93 170 PRO B C 1
ATOM 3983 O O . PRO B 1 170 ? -8.773 21.953 0.799 1 93 170 PRO B O 1
ATOM 3986 N N . LEU B 1 171 ? -10.672 21.109 -0.034 1 93.94 171 LEU B N 1
ATOM 3987 C CA . LEU B 1 171 ? -10.664 19.938 0.85 1 93.94 171 LEU B CA 1
ATOM 3988 C C . LEU B 1 171 ? -9.32 19.234 0.808 1 93.94 171 LEU B C 1
ATOM 3990 O O . LEU B 1 171 ? -8.836 18.875 -0.268 1 93.94 171 LEU B O 1
ATOM 3994 N N . PHE B 1 172 ? -8.758 18.984 1.971 1 94.12 172 PHE B N 1
ATOM 3995 C CA . PHE B 1 172 ? -7.523 18.25 2.209 1 94.12 172 PHE B CA 1
ATOM 3996 C C . PHE B 1 172 ? -6.336 18.953 1.566 1 94.12 172 PHE B C 1
ATOM 3998 O O . PHE B 1 172 ? -5.289 18.344 1.35 1 94.12 172 PHE B O 1
ATOM 4005 N N . GLN B 1 173 ? -6.676 20.109 1.229 1 88.69 173 GLN B N 1
ATOM 4006 C CA . GLN B 1 173 ? -5.641 20.938 0.605 1 88.69 173 GLN B CA 1
ATOM 4007 C C . GLN B 1 173 ? -5.473 22.266 1.338 1 88.69 173 GLN B C 1
ATOM 4009 O O . GLN B 1 173 ? -6.168 22.531 2.32 1 88.69 173 GLN B O 1
ATOM 4014 N N . GLY B 1 174 ? -4.52 23.047 1.054 1 87.31 174 GLY B N 1
ATOM 4015 C CA . GLY B 1 174 ? -4.184 24.328 1.644 1 87.31 174 GLY B CA 1
ATOM 4016 C C . GLY B 1 174 ? -2.689 24.578 1.743 1 87.31 174 GLY B C 1
ATOM 4017 O O . GLY B 1 174 ? -1.921 23.641 1.983 1 87.31 174 GLY B O 1
ATOM 4018 N N . LYS B 1 175 ? -2.414 25.688 1.583 1 89.69 175 LYS B N 1
ATOM 4019 C CA . LYS B 1 175 ? -1 26.047 1.59 1 89.69 175 LYS B CA 1
ATOM 4020 C C . LYS B 1 175 ? -0.511 26.328 3.008 1 89.69 175 LYS B C 1
ATOM 4022 O O . LYS B 1 175 ? -1.043 27.219 3.689 1 89.69 175 LYS B O 1
ATOM 4027 N N . ASN B 1 176 ? 0.37 25.531 3.467 1 95.88 176 ASN B N 1
ATOM 4028 C CA . ASN B 1 176 ? 1.075 25.797 4.719 1 95.88 176 ASN B CA 1
ATOM 4029 C C . ASN B 1 176 ? 2.326 26.641 4.488 1 95.88 176 ASN B C 1
ATOM 4031 O O . ASN B 1 176 ? 3.002 26.484 3.469 1 95.88 176 ASN B O 1
ATOM 4035 N N . GLY B 1 177 ? 2.559 27.516 5.438 1 96.31 177 GLY B N 1
ATOM 4036 C CA . GLY B 1 177 ? 3.768 28.312 5.289 1 96.31 177 GLY B CA 1
ATOM 4037 C C . GLY B 1 177 ? 3.66 29.688 5.922 1 96.31 177 GLY B C 1
ATOM 4038 O O . GLY B 1 177 ? 2.689 29.984 6.625 1 96.31 177 GLY B O 1
ATOM 4039 N N . ILE B 1 178 ? 4.684 30.422 5.676 1 95.19 178 ILE B N 1
ATOM 4040 C CA . ILE B 1 178 ? 4.77 31.766 6.246 1 95.19 178 ILE B CA 1
ATOM 4041 C C . ILE B 1 178 ? 4.02 32.75 5.352 1 95.19 178 ILE B C 1
ATOM 4043 O O . ILE B 1 178 ? 4.129 32.688 4.125 1 95.19 178 ILE B O 1
ATOM 4047 N N . CYS B 1 179 ? 3.289 33.562 5.977 1 92.56 179 CYS B N 1
ATOM 4048 C CA . CYS B 1 179 ? 2.613 34.625 5.238 1 92.56 179 CYS B CA 1
ATOM 4049 C C . CYS B 1 179 ? 2.496 35.875 6.086 1 92.56 179 CYS B C 1
ATOM 4051 O O . CYS B 1 179 ? 2.625 35.812 7.312 1 92.56 179 CYS B O 1
ATOM 4053 N N . ILE B 1 180 ? 2.348 36.938 5.43 1 90.94 180 ILE B N 1
ATOM 4054 C CA . ILE B 1 180 ? 2.178 38.219 6.105 1 90.94 180 ILE B CA 1
ATOM 4055 C C . ILE B 1 180 ? 0.711 38.625 6.047 1 90.94 180 ILE B C 1
ATOM 4057 O O . ILE B 1 180 ? 0.128 38.719 4.965 1 90.94 180 ILE B O 1
ATOM 4061 N N . ILE B 1 181 ? 0.159 38.844 7.125 1 87.44 181 ILE B N 1
ATOM 4062 C CA . ILE B 1 181 ? -1.215 39.312 7.238 1 87.44 181 ILE B CA 1
ATOM 4063 C C . ILE B 1 181 ? -1.247 40.594 8.055 1 87.44 181 ILE B C 1
ATOM 4065 O O . ILE B 1 181 ? -0.871 40.625 9.227 1 87.44 181 ILE B O 1
ATOM 4069 N N . ASP B 1 182 ? -1.677 41.688 7.461 1 84.69 182 ASP B N 1
ATOM 4070 C CA . ASP B 1 182 ? -1.772 43 8.109 1 84.69 182 ASP B CA 1
ATOM 4071 C C . ASP B 1 182 ? -0.443 43.375 8.742 1 84.69 182 ASP B C 1
ATOM 4073 O O . ASP B 1 182 ? -0.404 43.781 9.906 1 84.69 182 ASP B O 1
ATOM 4077 N N . GLY B 1 183 ? 0.63 43.062 8.102 1 85.94 183 GLY B N 1
ATOM 4078 C CA . GLY B 1 183 ? 1.96 43.5 8.516 1 85.94 183 GLY B CA 1
ATOM 4079 C C . GLY B 1 183 ? 2.598 42.562 9.523 1 85.94 183 GLY B C 1
ATOM 4080 O O . GLY B 1 183 ? 3.75 42.75 9.914 1 85.94 183 GLY B O 1
ATOM 4081 N N . VAL B 1 184 ? 1.855 41.594 9.938 1 85.44 184 VAL B N 1
ATOM 4082 C CA . VAL B 1 184 ? 2.371 40.625 10.906 1 85.44 184 VAL B CA 1
ATOM 4083 C C . VAL B 1 184 ? 2.723 39.312 10.195 1 85.44 184 VAL B C 1
ATOM 4085 O O . VAL B 1 184 ? 1.972 38.844 9.336 1 85.44 184 VAL B O 1
ATOM 4088 N N . GLN B 1 185 ? 3.855 38.781 10.508 1 91.5 185 GLN B N 1
ATOM 4089 C CA . GLN B 1 185 ? 4.277 37.5 9.93 1 91.5 185 GLN B CA 1
ATOM 4090 C C . GLN B 1 185 ? 3.686 36.344 10.695 1 91.5 185 GLN B C 1
ATOM 4092 O O . GLN B 1 185 ? 3.867 36.219 11.914 1 91.5 185 GLN B O 1
ATOM 4097 N N . PHE B 1 186 ? 2.953 35.469 9.953 1 92.44 186 PHE B N 1
ATOM 4098 C CA . PHE B 1 186 ? 2.342 34.281 10.547 1 92.44 186 PHE B CA 1
ATOM 4099 C C . PHE B 1 186 ? 2.873 33.031 9.906 1 92.44 186 PHE B C 1
ATOM 4101 O O . PHE B 1 186 ? 3.242 33.031 8.727 1 92.44 186 PHE B O 1
ATOM 4108 N N . TYR B 1 187 ? 2.965 32.031 10.711 1 95.69 187 TYR B N 1
ATOM 4109 C CA . TYR B 1 187 ? 2.957 30.703 10.156 1 95.69 187 TYR B CA 1
ATOM 4110 C C . TYR B 1 187 ? 1.543 30.125 10.133 1 95.69 187 TYR B C 1
ATOM 4112 O O . TYR B 1 187 ? 0.873 30.062 11.164 1 95.69 187 TYR B O 1
ATOM 4120 N N . ILE B 1 188 ? 1.135 29.688 8.906 1 96.31 188 ILE B N 1
ATOM 4121 C CA . ILE B 1 188 ? -0.212 29.156 8.703 1 96.31 188 ILE B CA 1
ATOM 4122 C C . ILE B 1 188 ? -0.143 27.656 8.406 1 96.31 188 ILE B C 1
ATOM 4124 O O . ILE B 1 188 ? 0.689 27.219 7.613 1 96.31 188 ILE B O 1
ATOM 4128 N N . GLN B 1 189 ? -1.002 26.906 9.07 1 97.31 189 GLN B N 1
ATOM 4129 C CA . GLN B 1 189 ? -1.068 25.469 8.773 1 97.31 189 GLN B CA 1
ATOM 4130 C C . GLN B 1 189 ? -2.502 24.953 8.859 1 97.31 189 GLN B C 1
ATOM 4132 O O . GLN B 1 189 ? -3.232 25.297 9.797 1 97.31 189 GLN B O 1
ATOM 4137 N N . HIS B 1 190 ? -2.875 24.203 7.895 1 97.44 190 HIS B N 1
ATOM 4138 C CA . HIS B 1 190 ? -4.164 23.516 7.871 1 97.44 190 HIS B CA 1
ATOM 4139 C C . HIS B 1 190 ? -4.051 22.109 8.445 1 97.44 190 HIS B C 1
ATOM 4141 O O . HIS B 1 190 ? -3.18 21.344 8.039 1 97.44 190 HIS B O 1
ATOM 4147 N N . TYR B 1 191 ? -4.879 21.781 9.43 1 97.75 191 TYR B N 1
ATOM 4148 C CA . TYR B 1 191 ? -5.027 20.438 9.953 1 97.75 191 TYR B CA 1
ATOM 4149 C C . TYR B 1 191 ? -6.352 19.812 9.508 1 97.75 191 TYR B C 1
ATOM 4151 O O . TYR B 1 191 ? -7.422 20.297 9.883 1 97.75 191 TYR B O 1
ATOM 4159 N N . TRP B 1 192 ? -6.234 18.797 8.75 1 97.38 192 TRP B N 1
ATOM 4160 C CA . TRP B 1 192 ? -7.422 18.094 8.266 1 97.38 192 TRP B CA 1
ATOM 4161 C C . TRP B 1 192 ? -7.629 16.781 9.016 1 97.38 192 TRP B C 1
ATOM 4163 O O . TRP B 1 192 ? -6.664 16.125 9.414 1 97.38 192 TRP B O 1
ATOM 4173 N N . PRO B 1 193 ? -8.938 16.422 9.273 1 97.44 193 PRO B N 1
ATOM 4174 C CA . PRO B 1 193 ? -9.164 15.07 9.781 1 97.44 193 PRO B CA 1
ATOM 4175 C C . PRO B 1 193 ? -8.664 13.984 8.828 1 97.44 193 PRO B C 1
ATOM 4177 O O . PRO B 1 193 ? -8.422 14.266 7.648 1 97.44 193 PRO B O 1
ATOM 4180 N N . LYS B 1 194 ? -8.414 12.789 9.375 1 97.56 194 LYS B N 1
ATOM 4181 C CA . LYS B 1 194 ? -8.117 11.672 8.484 1 97.56 194 LYS B CA 1
ATOM 4182 C C . LYS B 1 194 ? -9.227 11.492 7.445 1 97.56 194 LYS B C 1
ATOM 4184 O O . LYS B 1 194 ? -10.414 11.555 7.781 1 97.56 194 LYS B O 1
ATOM 4189 N N . PRO B 1 195 ? -8.828 11.391 6.148 1 97.31 195 PRO B N 1
ATOM 4190 C CA . PRO B 1 195 ? -9.891 11.047 5.195 1 97.31 195 PRO B CA 1
ATOM 4191 C C . PRO B 1 195 ? -10.609 9.75 5.555 1 97.31 195 PRO B C 1
ATOM 4193 O O . PRO B 1 195 ? -9.961 8.742 5.859 1 97.31 195 PRO B O 1
ATOM 4196 N N . ARG B 1 196 ? -11.891 9.812 5.566 1 98.25 196 ARG B N 1
ATOM 4197 C CA . ARG B 1 196 ? -12.695 8.633 5.887 1 98.25 196 ARG B CA 1
ATOM 4198 C C . ARG B 1 196 ? -12.945 7.789 4.645 1 98.25 196 ARG B C 1
ATOM 4200 O O . ARG B 1 196 ? -13.367 8.305 3.605 1 98.25 196 ARG B O 1
ATOM 4207 N N . LEU B 1 197 ? -12.617 6.539 4.723 1 98.81 197 LEU B N 1
ATOM 4208 C CA . LEU B 1 197 ? -12.891 5.57 3.666 1 98.81 197 LEU B CA 1
ATOM 4209 C C . LEU B 1 197 ? -13.992 4.602 4.094 1 98.81 197 LEU B C 1
ATOM 4211 O O . LEU B 1 197 ? -13.82 3.836 5.043 1 98.81 197 LEU B O 1
ATOM 4215 N N . VAL B 1 198 ? -15.086 4.664 3.408 1 98.94 198 VAL B N 1
ATOM 4216 C CA . VAL B 1 198 ? -16.172 3.719 3.629 1 98.94 198 VAL B CA 1
ATOM 4217 C C . VAL B 1 198 ? -16.109 2.605 2.586 1 98.94 198 VAL B C 1
ATOM 4219 O O . VAL B 1 198 ? -16.188 2.869 1.383 1 98.94 198 VAL B O 1
ATOM 4222 N N . ILE B 1 199 ? -15.977 1.406 3.037 1 98.94 199 ILE B N 1
ATOM 4223 C CA . ILE B 1 199 ? -15.898 0.24 2.164 1 98.94 199 ILE B CA 1
ATOM 4224 C C . ILE B 1 199 ? -17.188 -0.578 2.283 1 98.94 199 ILE B C 1
ATOM 4226 O O . ILE B 1 199 ? -17.516 -1.071 3.363 1 98.94 199 ILE B O 1
ATOM 4230 N N . PHE B 1 200 ? -17.922 -0.685 1.213 1 98.81 200 PHE B N 1
ATOM 4231 C CA . PHE B 1 200 ? -19.062 -1.593 1.147 1 98.81 200 PHE B CA 1
ATOM 4232 C C . PHE B 1 200 ? -18.609 -2.986 0.714 1 98.81 200 PHE B C 1
ATOM 4234 O O . PHE B 1 200 ? -18.25 -3.193 -0.444 1 98.81 200 PHE B O 1
ATOM 4241 N N . GLY B 1 201 ? -18.75 -3.955 1.607 1 98.06 201 GLY B N 1
ATOM 4242 C CA . GLY B 1 201 ? -18.281 -5.305 1.364 1 98.06 201 GLY B CA 1
ATOM 4243 C C . GLY B 1 201 ? -17.156 -5.719 2.293 1 98.06 201 GLY B C 1
ATOM 4244 O O . GLY B 1 201 ? -16.125 -5.031 2.385 1 98.06 201 GLY B O 1
ATOM 4245 N N . ALA B 1 202 ? -17.344 -6.809 2.979 1 97.81 202 ALA B N 1
ATOM 4246 C CA . ALA B 1 202 ? -16.391 -7.266 3.977 1 97.81 202 ALA B CA 1
ATOM 4247 C C . ALA B 1 202 ? -15.828 -8.641 3.619 1 97.81 202 ALA B C 1
ATOM 4249 O O . ALA B 1 202 ? -15.383 -9.383 4.496 1 97.81 202 ALA B O 1
ATOM 4250 N N . ASN B 1 203 ? -15.93 -8.984 2.299 1 95.81 203 ASN B N 1
ATOM 4251 C CA . ASN B 1 203 ? -15.383 -10.266 1.855 1 95.81 203 ASN B CA 1
ATOM 4252 C C . ASN B 1 203 ? -13.883 -10.359 2.131 1 95.81 203 ASN B C 1
ATOM 4254 O O . ASN B 1 203 ? -13.242 -9.352 2.441 1 95.81 203 ASN B O 1
ATOM 4258 N N . PRO B 1 204 ? -13.297 -11.516 2.021 1 94.19 204 PRO B N 1
ATOM 4259 C CA . PRO B 1 204 ? -11.875 -11.703 2.332 1 94.19 204 PRO B CA 1
ATOM 4260 C C . PRO B 1 204 ? -10.969 -10.805 1.499 1 94.19 204 PRO B C 1
ATOM 4262 O O . PRO B 1 204 ? -9.891 -10.406 1.962 1 94.19 204 PRO B O 1
ATOM 4265 N N . ASP B 1 205 ? -11.398 -10.453 0.329 1 94.88 205 ASP B N 1
ATOM 4266 C CA . ASP B 1 205 ? -10.547 -9.648 -0.536 1 94.88 205 ASP B CA 1
ATOM 4267 C C . ASP B 1 205 ? -10.461 -8.203 -0.039 1 94.88 205 ASP B C 1
ATOM 4269 O O . ASP B 1 205 ? -9.617 -7.434 -0.491 1 94.88 205 ASP B O 1
ATOM 4273 N N . ALA B 1 206 ? -11.328 -7.812 0.885 1 97.81 206 ALA B N 1
ATOM 4274 C CA . ALA B 1 206 ? -11.32 -6.453 1.418 1 97.81 206 ALA B CA 1
ATOM 4275 C C . ALA B 1 206 ? -10.195 -6.266 2.424 1 97.81 206 ALA B C 1
ATOM 4277 O O . ALA B 1 206 ? -9.82 -5.137 2.744 1 97.81 206 ALA B O 1
ATOM 4278 N N . LYS B 1 207 ? -9.656 -7.363 2.996 1 97.5 207 LYS B N 1
ATOM 4279 C CA . LYS B 1 207 ? -8.703 -7.32 4.098 1 97.5 207 LYS B CA 1
ATOM 4280 C C . LYS B 1 207 ? -7.461 -6.52 3.709 1 97.5 207 LYS B C 1
ATOM 4282 O O . LYS B 1 207 ? -7.055 -5.605 4.434 1 97.5 207 LYS B O 1
ATOM 4287 N N . PRO B 1 208 ? -6.879 -6.805 2.518 1 97.38 208 PRO B N 1
ATOM 4288 C CA . PRO B 1 208 ? -5.699 -6.012 2.164 1 97.38 208 PRO B CA 1
ATOM 4289 C C . PRO B 1 208 ? -6.016 -4.523 2.004 1 97.38 208 PRO B C 1
ATOM 4291 O O . PRO B 1 208 ? -5.219 -3.674 2.41 1 97.38 208 PRO B O 1
ATOM 4294 N N . LEU B 1 209 ? -7.148 -4.188 1.429 1 98.62 209 LEU B N 1
ATOM 4295 C CA . LEU B 1 209 ? -7.512 -2.783 1.258 1 98.62 209 LEU B CA 1
ATOM 4296 C C . LEU B 1 209 ? -7.637 -2.088 2.609 1 98.62 209 LEU B C 1
ATOM 4298 O O . LEU B 1 209 ? -7.113 -0.988 2.797 1 98.62 209 LEU B O 1
ATOM 4302 N N . VAL B 1 210 ? -8.312 -2.773 3.533 1 98.81 210 VAL B N 1
ATOM 4303 C CA . VAL B 1 210 ? -8.5 -2.232 4.875 1 98.81 210 VAL B CA 1
ATOM 4304 C C . VAL B 1 210 ? -7.141 -2.008 5.535 1 98.81 210 VAL B C 1
ATOM 4306 O O . VAL B 1 210 ? -6.875 -0.931 6.074 1 98.81 210 VAL B O 1
ATOM 4309 N N . SER B 1 211 ? -6.277 -2.965 5.422 1 98.25 211 SER B N 1
ATOM 4310 C CA . SER B 1 211 ? -4.973 -2.914 6.07 1 98.25 211 SER B CA 1
ATOM 4311 C C . SER B 1 211 ? -4.098 -1.818 5.469 1 98.25 211 SER B C 1
ATOM 4313 O O . SER B 1 211 ? -3.561 -0.977 6.195 1 98.25 211 SER B O 1
ATOM 4315 N N . PHE B 1 212 ? -3.971 -1.796 4.168 1 98.19 212 PHE B N 1
ATOM 4316 C CA . PHE B 1 212 ? -3.143 -0.805 3.492 1 98.19 212 PHE B CA 1
ATOM 4317 C C . PHE B 1 212 ? -3.672 0.602 3.734 1 98.19 212 PHE B C 1
ATOM 4319 O O . PHE B 1 212 ? -2.898 1.528 3.986 1 98.19 212 PHE B O 1
ATOM 4326 N N . ALA B 1 213 ? -4.965 0.75 3.645 1 98.62 213 ALA B N 1
ATOM 4327 C CA . ALA B 1 213 ? -5.566 2.072 3.812 1 98.62 213 ALA B CA 1
ATOM 4328 C C . ALA B 1 213 ? -5.348 2.596 5.23 1 98.62 213 ALA B C 1
ATOM 4330 O O . ALA B 1 213 ? -5.074 3.781 5.426 1 98.62 213 ALA B O 1
ATOM 4331 N N . LYS B 1 214 ? -5.504 1.688 6.18 1 97.94 214 LYS B N 1
ATOM 4332 C CA . LYS B 1 214 ? -5.25 2.059 7.57 1 97.94 214 LYS B CA 1
ATOM 4333 C C . LYS B 1 214 ? -3.826 2.574 7.75 1 97.94 214 LYS B C 1
ATOM 4335 O O . LYS B 1 214 ? -3.615 3.643 8.328 1 97.94 214 LYS B O 1
ATOM 4340 N N . GLN B 1 215 ? -2.916 1.872 7.234 1 96.31 215 GLN B N 1
ATOM 4341 C CA . GLN B 1 215 ? -1.508 2.24 7.344 1 96.31 215 GLN B CA 1
ATOM 4342 C C . GLN B 1 215 ? -1.217 3.535 6.594 1 96.31 215 GLN B C 1
ATOM 4344 O O . GLN B 1 215 ? -0.349 4.312 6.996 1 96.31 215 GLN B O 1
ATOM 4349 N N . ALA B 1 216 ? -1.953 3.752 5.547 1 97 216 ALA B N 1
ATOM 4350 C CA . ALA B 1 216 ? -1.753 4.957 4.746 1 97 216 ALA B CA 1
ATOM 4351 C C . ALA B 1 216 ? -2.344 6.18 5.441 1 97 216 ALA B C 1
ATOM 4353 O O . ALA B 1 216 ? -2.053 7.32 5.062 1 97 216 ALA B O 1
ATOM 4354 N N . GLY B 1 217 ? -3.232 5.973 6.402 1 96.62 217 GLY B N 1
ATOM 4355 C CA . GLY B 1 217 ? -3.672 7.098 7.215 1 96.62 217 GLY B CA 1
ATOM 4356 C C . GLY B 1 217 ? -5.156 7.379 7.09 1 96.62 217 GLY B C 1
ATOM 4357 O O . GLY B 1 217 ? -5.645 8.398 7.586 1 96.62 217 GLY B O 1
ATOM 4358 N N . PHE B 1 218 ? -5.926 6.496 6.438 1 98.19 218 PHE B N 1
ATOM 4359 C CA . PHE B 1 218 ? -7.367 6.664 6.324 1 98.19 218 PHE B CA 1
ATOM 4360 C C . PHE B 1 218 ? -8.07 6.219 7.602 1 98.19 218 PHE B C 1
ATOM 4362 O O . PHE B 1 218 ? -7.547 5.387 8.344 1 98.19 218 PHE B O 1
ATOM 4369 N N . PHE B 1 219 ? -9.18 6.855 7.91 1 98.31 219 PHE B N 1
ATOM 4370 C CA . PHE B 1 219 ? -10.133 6.324 8.875 1 98.31 219 PHE B CA 1
ATOM 4371 C C . PHE B 1 219 ? -11.109 5.363 8.195 1 98.31 219 PHE B C 1
ATOM 4373 O O . PHE B 1 219 ? -11.898 5.77 7.34 1 98.31 219 PHE B O 1
ATOM 4380 N N . ILE B 1 220 ? -11.133 4.07 8.562 1 98.75 220 ILE B N 1
ATOM 4381 C CA . ILE B 1 220 ? -11.781 3.041 7.754 1 98.75 220 ILE B CA 1
ATOM 4382 C C . ILE B 1 220 ? -13.094 2.627 8.406 1 98.75 220 ILE B C 1
ATOM 4384 O O . ILE B 1 220 ? -13.117 2.193 9.562 1 98.75 220 ILE B O 1
ATOM 4388 N N . VAL B 1 221 ? -14.148 2.732 7.656 1 98.88 221 VAL B N 1
ATOM 4389 C CA . VAL B 1 221 ? -15.453 2.189 8.023 1 98.88 221 VAL B CA 1
ATOM 4390 C C . VAL B 1 221 ? -15.844 1.079 7.047 1 98.88 221 VAL B C 1
ATOM 4392 O O . VAL B 1 221 ? -15.844 1.283 5.832 1 98.88 221 VAL B O 1
ATOM 4395 N N . VAL B 1 222 ? -16.109 -0.087 7.555 1 98.88 222 VAL B N 1
ATOM 4396 C CA . VAL B 1 222 ? -16.578 -1.186 6.711 1 98.88 222 VAL B CA 1
ATOM 4397 C C . VAL B 1 222 ? -18.047 -1.455 6.977 1 98.88 222 VAL B C 1
ATOM 4399 O O . VAL B 1 222 ? -18.5 -1.464 8.133 1 98.88 222 VAL B O 1
ATOM 4402 N N . THR B 1 223 ? -18.844 -1.612 5.957 1 98.75 223 THR B N 1
ATOM 4403 C CA . THR B 1 223 ? -20.25 -1.938 6.102 1 98.75 223 THR B CA 1
ATOM 4404 C C . THR B 1 223 ? -20.625 -3.16 5.262 1 98.75 223 THR B C 1
ATOM 4406 O O . THR B 1 223 ? -20.172 -3.295 4.125 1 98.75 223 THR B O 1
ATOM 4409 N N . ASP B 1 224 ? -21.312 -4.012 5.77 1 98.5 224 ASP B N 1
ATOM 4410 C CA . ASP B 1 224 ? -21.781 -5.262 5.176 1 98.5 224 ASP B CA 1
ATOM 4411 C C . ASP B 1 224 ? -23 -5.809 5.926 1 98.5 224 ASP B C 1
ATOM 4413 O O . ASP B 1 224 ? -23.125 -5.602 7.133 1 98.5 224 ASP B O 1
ATOM 4417 N N . TRP B 1 225 ? -23.875 -6.516 5.195 1 97.94 225 TRP B N 1
ATOM 4418 C CA . TRP B 1 225 ? -25.078 -7.023 5.832 1 97.94 225 TRP B CA 1
ATOM 4419 C C . TRP B 1 225 ? -24.828 -8.359 6.52 1 97.94 225 TRP B C 1
ATOM 4421 O O . TRP B 1 225 ? -25.672 -8.875 7.242 1 97.94 225 TRP B O 1
ATOM 4431 N N . ARG B 1 226 ? -23.703 -8.938 6.316 1 96.56 226 ARG B N 1
ATOM 4432 C CA . ARG B 1 226 ? -23.344 -10.211 6.922 1 96.56 226 ARG B CA 1
ATOM 4433 C C . ARG B 1 226 ? -22.5 -10 8.18 1 96.56 226 ARG B C 1
ATOM 4435 O O . ARG B 1 226 ? -21.328 -9.648 8.086 1 96.56 226 ARG B O 1
ATOM 4442 N N . PRO B 1 227 ? -22.953 -10.273 9.367 1 97.19 227 PRO B N 1
ATOM 4443 C CA . PRO B 1 227 ? -22.266 -9.969 10.617 1 97.19 227 PRO B CA 1
ATOM 4444 C C . PRO B 1 227 ? -20.984 -10.789 10.805 1 97.19 227 PRO B C 1
ATOM 4446 O O . PRO B 1 227 ? -20.047 -10.32 11.438 1 97.19 227 PRO B O 1
ATOM 4449 N N . ALA B 1 228 ? -20.953 -11.969 10.234 1 94.88 228 ALA B N 1
ATOM 4450 C CA . ALA B 1 228 ? -19.781 -12.836 10.375 1 94.88 228 ALA B CA 1
ATOM 4451 C C . ALA B 1 228 ? -18.562 -12.242 9.68 1 94.88 228 ALA B C 1
ATOM 4453 O O . ALA B 1 228 ? -17.422 -12.477 10.086 1 94.88 228 ALA B O 1
ATOM 4454 N N . LEU B 1 229 ? -18.797 -11.461 8.703 1 96.31 229 LEU B N 1
ATOM 4455 C CA . LEU B 1 229 ? -17.719 -10.875 7.914 1 96.31 229 LEU B CA 1
ATOM 4456 C C . LEU B 1 229 ? -17.391 -9.461 8.398 1 96.31 229 LEU B C 1
ATOM 4458 O O . LEU B 1 229 ? -16.234 -9.047 8.383 1 96.31 229 LEU B O 1
ATOM 4462 N N . CYS B 1 230 ? -18.391 -8.727 8.805 1 98 230 CYS B N 1
ATOM 4463 C CA . CYS B 1 230 ? -18.25 -7.332 9.211 1 98 230 CYS B CA 1
ATOM 4464 C C . CYS B 1 230 ? -18.016 -7.223 10.719 1 98 230 CYS B C 1
ATOM 4466 O O . CYS B 1 230 ? -18.891 -6.781 11.461 1 98 230 CYS B O 1
ATOM 4468 N N . SER B 1 231 ? -16.781 -7.617 11.125 1 98.25 231 SER B N 1
ATOM 4469 C CA . SER B 1 231 ? -16.438 -7.703 12.547 1 98.25 231 SER B CA 1
ATOM 4470 C C . SER B 1 231 ? -14.961 -7.402 12.773 1 98.25 231 SER B C 1
ATOM 4472 O O . SER B 1 231 ? -14.164 -7.441 11.836 1 98.25 231 SER B O 1
ATOM 4474 N N . LYS B 1 232 ? -14.648 -7.141 14.031 1 97.94 232 LYS B N 1
ATOM 4475 C CA . LYS B 1 232 ? -13.273 -6.852 14.422 1 97.94 232 LYS B CA 1
ATOM 4476 C C . LYS B 1 232 ? -12.375 -8.07 14.227 1 97.94 232 LYS B C 1
ATOM 4478 O O . LYS B 1 232 ? -11.203 -7.934 13.867 1 97.94 232 LYS B O 1
ATOM 4483 N N . GLU B 1 233 ? -12.906 -9.195 14.43 1 97.31 233 GLU B N 1
ATOM 4484 C CA . GLU B 1 233 ? -12.148 -10.43 14.273 1 97.31 233 GLU B CA 1
ATOM 4485 C C . GLU B 1 233 ? -11.734 -10.648 12.82 1 97.31 233 GLU B C 1
ATOM 4487 O O . GLU B 1 233 ? -10.602 -11.047 12.539 1 97.31 233 GLU B O 1
ATOM 4492 N N . HIS B 1 234 ? -12.688 -10.375 11.891 1 96.88 234 HIS B N 1
ATOM 4493 C CA . HIS B 1 234 ? -12.445 -10.609 10.477 1 96.88 234 HIS B CA 1
ATOM 4494 C C . HIS B 1 234 ? -11.625 -9.477 9.859 1 96.88 234 HIS B C 1
ATOM 4496 O O . HIS B 1 234 ? -10.758 -9.719 9.023 1 96.88 234 HIS B O 1
ATOM 4502 N N . LEU B 1 235 ? -11.898 -8.258 10.305 1 98.31 235 LEU B N 1
ATOM 4503 C CA . LEU B 1 235 ? -11.227 -7.062 9.797 1 98.31 235 LEU B CA 1
ATOM 4504 C C . LEU B 1 235 ? -10.695 -6.211 10.945 1 98.31 235 LEU B C 1
ATOM 4506 O O . LEU B 1 235 ? -11.18 -5.102 11.18 1 98.31 235 LEU B O 1
ATOM 4510 N N . PRO B 1 236 ? -9.648 -6.637 11.562 1 98.25 236 PRO B N 1
ATOM 4511 C CA . PRO B 1 236 ? -9.172 -5.988 12.789 1 98.25 236 PRO B CA 1
ATOM 4512 C C . PRO B 1 236 ? -8.617 -4.59 12.539 1 98.25 236 PRO B C 1
ATOM 4514 O O . PRO B 1 236 ? -8.523 -3.781 13.469 1 98.25 236 PRO B O 1
ATOM 4517 N N . ASP B 1 237 ? -8.227 -4.238 11.328 1 98.19 237 ASP B N 1
ATOM 4518 C CA . ASP B 1 237 ? -7.578 -2.961 11.047 1 98.19 237 ASP B CA 1
ATOM 4519 C C . ASP B 1 237 ? -8.609 -1.865 10.781 1 98.19 237 ASP B C 1
ATOM 4521 O O . ASP B 1 237 ? -8.258 -0.688 10.68 1 98.19 237 ASP B O 1
ATOM 4525 N N . ALA B 1 238 ? -9.867 -2.225 10.609 1 98.75 238 ALA B N 1
ATOM 4526 C CA . ALA B 1 238 ? -10.906 -1.21 10.438 1 98.75 238 ALA B CA 1
ATOM 4527 C C . ALA B 1 238 ? -11.117 -0.412 11.719 1 98.75 2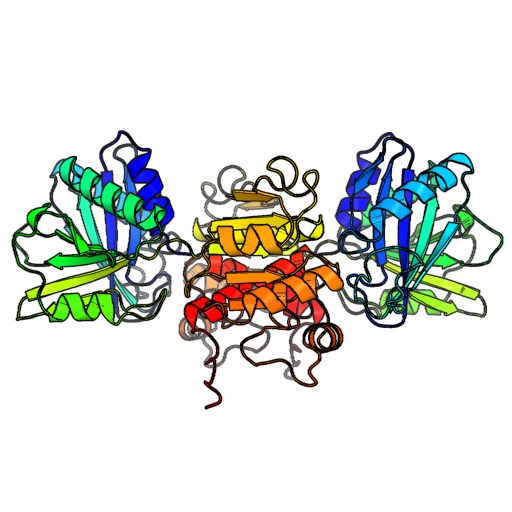38 ALA B C 1
ATOM 4529 O O . ALA B 1 238 ? -10.734 -0.859 12.805 1 98.75 238 ALA B O 1
ATOM 4530 N N . ASP B 1 239 ? -11.641 0.768 11.586 1 98.38 239 ASP B N 1
ATOM 4531 C CA . ASP B 1 239 ? -11.922 1.606 12.75 1 98.38 239 ASP B CA 1
ATOM 4532 C C . ASP B 1 239 ? -13.367 1.43 13.211 1 98.38 239 ASP B C 1
ATOM 4534 O O . ASP B 1 239 ? -13.664 1.59 14.398 1 98.38 239 ASP B O 1
ATOM 4538 N N . GLU B 1 240 ? -14.242 1.189 12.281 1 98.56 240 GLU B N 1
ATOM 4539 C CA . GLU B 1 240 ? -15.656 0.983 12.578 1 98.56 240 GLU B CA 1
ATOM 4540 C C . GLU B 1 240 ? -16.25 -0.107 11.695 1 98.56 240 GLU B C 1
ATOM 4542 O O . GLU B 1 240 ? -15.867 -0.256 10.539 1 98.56 240 GLU B O 1
ATOM 4547 N N . TRP B 1 241 ? -17.156 -0.872 12.227 1 98.69 241 TRP B N 1
ATOM 4548 C CA . TRP B 1 241 ? -17.938 -1.9 11.547 1 98.69 241 TRP B CA 1
ATOM 4549 C C . TRP B 1 241 ? -19.422 -1.601 11.633 1 98.69 241 TRP B C 1
ATOM 4551 O O . TRP B 1 241 ? -20 -1.559 12.727 1 98.69 241 TRP B O 1
ATOM 4561 N N . VAL B 1 242 ? -20.047 -1.332 10.539 1 98.69 242 VAL B N 1
ATOM 4562 C CA . VAL B 1 242 ? -21.469 -1.021 10.477 1 98.69 242 VAL B CA 1
ATOM 4563 C C . VAL B 1 242 ? -22.219 -2.17 9.812 1 98.69 242 VAL B C 1
ATOM 4565 O O . VAL B 1 242 ? -22.172 -2.334 8.594 1 98.69 242 VAL B O 1
ATOM 4568 N N . VAL B 1 243 ? -23 -2.914 10.578 1 98.56 243 VAL B N 1
ATOM 4569 C CA . VAL B 1 243 ? -23.672 -4.109 10.078 1 98.56 243 VAL B CA 1
ATOM 4570 C C . VAL B 1 243 ? -25.109 -3.771 9.688 1 98.56 243 VAL B C 1
ATOM 4572 O O . VAL B 1 243 ? -25.844 -3.176 10.469 1 98.56 243 VAL B O 1
ATOM 4575 N N . GLY B 1 244 ? -25.5 -4.086 8.445 1 98.31 244 GLY B N 1
ATOM 4576 C CA . GLY B 1 244 ? -26.875 -3.896 7.988 1 98.31 244 GLY B CA 1
ATOM 4577 C C . GLY B 1 244 ? -26.984 -3.807 6.477 1 98.31 244 GLY B C 1
ATOM 4578 O O . GLY B 1 244 ? -25.969 -3.746 5.777 1 98.31 244 GLY B O 1
ATOM 4579 N N . PHE B 1 245 ? -28.156 -3.85 6.035 1 98.06 245 PHE B N 1
ATOM 4580 C CA . PHE B 1 245 ? -28.422 -3.66 4.613 1 98.06 245 PHE B CA 1
ATOM 4581 C C . PHE B 1 245 ? -28.188 -2.209 4.207 1 98.06 245 PHE B C 1
ATOM 4583 O O . PHE B 1 245 ? -28.328 -1.3 5.031 1 98.06 245 PHE B O 1
ATOM 4590 N N . PRO B 1 246 ? -27.844 -1.942 2.996 1 97.5 246 PRO B N 1
ATOM 4591 C CA . PRO B 1 246 ? -27.5 -0.599 2.527 1 97.5 246 PRO B CA 1
ATOM 4592 C C . PRO B 1 246 ? -28.594 0.431 2.832 1 97.5 246 PRO B C 1
ATOM 4594 O O . PRO B 1 246 ? -28.281 1.557 3.232 1 97.5 246 PRO B O 1
ATOM 4597 N N . SER B 1 247 ? -29.859 0.087 2.66 1 97.12 247 SER B N 1
ATOM 4598 C CA . SER B 1 247 ? -30.953 1.015 2.881 1 97.12 247 SER B CA 1
ATOM 4599 C C . SER B 1 247 ? -30.953 1.545 4.312 1 97.12 247 SER B C 1
ATOM 4601 O O . SER B 1 247 ? -31.422 2.654 4.566 1 97.12 247 SER B O 1
ATOM 4603 N N . LYS B 1 248 ? -30.422 0.782 5.148 1 97 248 LYS B N 1
ATOM 4604 C CA . LYS B 1 248 ? -30.359 1.178 6.551 1 97 248 LYS B CA 1
ATOM 4605 C C . LYS B 1 248 ? -29.031 1.847 6.875 1 97 248 LYS B C 1
ATOM 4607 O O . LYS B 1 248 ? -28.984 2.846 7.594 1 97 248 LYS B O 1
ATOM 4612 N N . THR B 1 249 ? -27.922 1.367 6.363 1 97.5 249 THR B N 1
ATOM 4613 C CA . THR B 1 249 ? -26.594 1.79 6.797 1 97.5 249 THR B CA 1
ATOM 4614 C C . THR B 1 249 ? -26.188 3.1 6.121 1 97.5 249 THR B C 1
ATOM 4616 O O . THR B 1 249 ? -25.547 3.949 6.738 1 97.5 249 THR B O 1
ATOM 4619 N N . VAL B 1 250 ? -26.531 3.324 4.875 1 97.62 250 VAL B N 1
ATOM 4620 C CA . VAL B 1 250 ? -26.078 4.488 4.121 1 97.62 250 VAL B CA 1
ATOM 4621 C C . VAL B 1 250 ? -26.547 5.766 4.816 1 97.62 250 VAL B C 1
ATOM 4623 O O . VAL B 1 250 ? -25.75 6.668 5.078 1 97.62 250 VAL B O 1
ATOM 4626 N N . PRO B 1 251 ? -27.875 5.844 5.223 1 96 251 PRO B N 1
ATOM 4627 C CA . PRO B 1 251 ? -28.312 7.043 5.941 1 96 251 PRO B CA 1
ATOM 4628 C C . PRO B 1 251 ? -27.578 7.227 7.273 1 96 251 PRO B C 1
ATOM 4630 O O . PRO B 1 251 ? -27.391 8.359 7.723 1 96 251 PRO B O 1
ATOM 4633 N N . GLN B 1 252 ? -27.156 6.199 7.871 1 96.25 252 GLN B N 1
ATOM 4634 C CA . GLN B 1 252 ? -26.516 6.242 9.18 1 96.25 252 GLN B CA 1
ATOM 4635 C C . GLN B 1 252 ? -25.062 6.734 9.07 1 96.25 252 GLN B C 1
ATOM 4637 O O . GLN B 1 252 ? -24.5 7.234 10.047 1 96.25 252 GLN B O 1
ATOM 4642 N N . LEU B 1 253 ? -24.484 6.605 7.965 1 97.25 253 LEU B N 1
ATOM 4643 C CA . LEU B 1 253 ? -23.062 6.906 7.781 1 97.25 253 LEU B CA 1
ATOM 4644 C C . LEU B 1 253 ? -22.828 8.414 7.758 1 97.25 253 LEU B C 1
ATOM 4646 O O . LEU B 1 253 ? -21.703 8.867 7.977 1 97.25 253 LEU B O 1
ATOM 4650 N N . GLY B 1 254 ? -23.906 9.219 7.477 1 95.81 254 GLY B N 1
ATOM 4651 C CA . GLY B 1 254 ? -23.719 10.656 7.406 1 95.81 254 GLY B CA 1
ATOM 4652 C C . GLY B 1 254 ? -22.641 11.07 6.422 1 95.81 254 GLY B C 1
ATOM 4653 O O . GLY B 1 254 ? -21.75 11.867 6.754 1 95.81 254 GLY B O 1
ATOM 4654 N N . LEU B 1 255 ? -22.703 10.531 5.203 1 97.56 255 LEU B N 1
ATOM 4655 C CA . LEU B 1 255 ? -21.703 10.781 4.176 1 97.56 255 LEU B CA 1
ATOM 4656 C C . LEU B 1 255 ? -21.672 12.258 3.799 1 97.56 255 LEU B C 1
ATOM 4658 O O . LEU B 1 255 ? -22.703 12.93 3.797 1 97.56 255 LEU B O 1
ATOM 4662 N N . ASN B 1 256 ? -20.469 12.781 3.5 1 96 256 ASN B N 1
ATOM 4663 C CA . ASN B 1 256 ? -20.297 14.18 3.135 1 96 256 ASN B CA 1
ATOM 4664 C C . ASN B 1 256 ? -19.203 14.352 2.082 1 96 256 ASN B C 1
ATOM 4666 O O . ASN B 1 256 ? -18.688 13.359 1.545 1 96 256 ASN B O 1
ATOM 4670 N N . GLU B 1 257 ? -18.781 15.523 1.749 1 95.5 257 GLU B N 1
ATOM 4671 C CA . GLU B 1 257 ? -17.922 15.867 0.613 1 95.5 257 GLU B CA 1
ATOM 4672 C C . GLU B 1 257 ? -16.484 15.461 0.866 1 95.5 257 GLU B C 1
ATOM 4674 O O . GLU B 1 257 ? -15.641 15.531 -0.038 1 95.5 257 GLU B O 1
ATOM 4679 N N . ARG B 1 258 ? -16.156 14.914 2.059 1 96.44 258 ARG B N 1
ATOM 4680 C CA . ARG B 1 258 ? -14.797 14.508 2.395 1 96.44 258 ARG B CA 1
ATOM 4681 C C . ARG B 1 258 ? -14.648 12.992 2.352 1 96.44 258 ARG B C 1
ATOM 4683 O O . ARG B 1 258 ? -13.539 12.469 2.484 1 96.44 258 ARG B O 1
ATOM 4690 N N . ASP B 1 259 ? -15.766 12.305 2.092 1 97.94 259 ASP B N 1
ATOM 4691 C CA . ASP B 1 259 ? -15.781 10.852 2.248 1 97.94 259 ASP B CA 1
ATOM 4692 C C . ASP B 1 259 ? -15.32 10.156 0.969 1 97.94 259 ASP B C 1
ATOM 4694 O O . ASP B 1 259 ? -15.711 10.555 -0.132 1 97.94 259 ASP B O 1
ATOM 4698 N N . PHE B 1 260 ? -14.484 9.195 1.133 1 98.62 260 PHE B N 1
ATOM 4699 C CA . PHE B 1 260 ? -14.133 8.219 0.113 1 98.62 260 PHE B CA 1
ATOM 4700 C C . PHE B 1 260 ? -14.984 6.965 0.249 1 98.62 260 PHE B C 1
ATOM 4702 O O . PHE B 1 260 ? -15.219 6.48 1.359 1 98.62 260 PHE B O 1
ATOM 4709 N N . VAL B 1 261 ? -15.461 6.434 -0.892 1 98.81 261 VAL B N 1
ATOM 4710 C CA . VAL B 1 261 ? -16.297 5.23 -0.867 1 98.81 261 VAL B CA 1
ATOM 4711 C C . VAL B 1 261 ? -15.781 4.23 -1.902 1 98.81 261 VAL B C 1
ATOM 4713 O O . VAL B 1 261 ? -15.453 4.609 -3.029 1 98.81 261 VAL B O 1
ATOM 4716 N N . VAL B 1 262 ? -15.664 3.004 -1.506 1 98.88 262 VAL B N 1
ATOM 4717 C CA . VAL B 1 262 ? -15.367 1.904 -2.418 1 98.88 262 VAL B CA 1
ATOM 4718 C C . VAL B 1 262 ? -16.438 0.826 -2.297 1 98.88 262 VAL B C 1
ATOM 4720 O O . VAL B 1 262 ? -16.766 0.391 -1.19 1 98.88 262 VAL B O 1
ATOM 4723 N N . ILE B 1 263 ? -17 0.455 -3.396 1 98.56 263 ILE B N 1
ATOM 4724 C CA . ILE B 1 263 ? -18 -0.612 -3.449 1 98.56 263 ILE B CA 1
ATOM 4725 C C . ILE B 1 263 ? -17.344 -1.901 -3.941 1 98.56 263 ILE B C 1
ATOM 4727 O O . ILE B 1 263 ? -16.875 -1.971 -5.078 1 98.56 263 ILE B O 1
ATOM 4731 N N . MET B 1 264 ? -17.359 -2.943 -3.08 1 97.31 264 MET B N 1
ATOM 4732 C CA . MET B 1 264 ? -16.734 -4.207 -3.469 1 97.31 264 MET B CA 1
ATOM 4733 C C . MET B 1 264 ? -17.438 -5.383 -2.803 1 97.31 264 MET B C 1
ATOM 4735 O O . MET B 1 264 ? -16.797 -6.273 -2.25 1 97.31 264 MET B O 1
ATOM 4739 N N . THR B 1 265 ? -18.797 -5.418 -2.844 1 95.19 265 THR B N 1
ATOM 4740 C CA . THR B 1 265 ? -19.578 -6.445 -2.164 1 95.19 265 THR B CA 1
ATOM 4741 C C . THR B 1 265 ? -19.594 -7.738 -2.979 1 95.19 265 THR B C 1
ATOM 4743 O O . THR B 1 265 ? -19.922 -8.805 -2.453 1 95.19 265 THR B O 1
ATOM 4746 N N . HIS B 1 266 ? -19.406 -7.625 -4.289 1 90.81 266 HIS B N 1
ATOM 4747 C CA . HIS B 1 266 ? -19.484 -8.742 -5.227 1 90.81 266 HIS B CA 1
ATOM 4748 C C . HIS B 1 266 ? -20.922 -9.227 -5.391 1 90.81 266 HIS B C 1
ATOM 4750 O O . HIS B 1 266 ? -21.141 -10.328 -5.887 1 90.81 266 HIS B O 1
ATOM 4756 N N . HIS B 1 267 ? -21.859 -8.469 -4.945 1 91.12 267 HIS B N 1
ATOM 4757 C CA . HIS B 1 267 ? -23.281 -8.75 -5.07 1 91.12 267 HIS B CA 1
ATOM 4758 C C . HIS B 1 267 ? -23.969 -7.703 -5.941 1 91.12 267 HIS B C 1
ATOM 4760 O O . HIS B 1 267 ? -24.188 -6.57 -5.508 1 91.12 267 HIS B O 1
ATOM 4766 N N . PHE B 1 268 ? -24.422 -8.086 -7.117 1 90.31 268 PHE B N 1
ATOM 4767 C CA . PHE B 1 268 ? -24.859 -7.156 -8.148 1 90.31 268 PHE B CA 1
ATOM 4768 C C . PHE B 1 268 ? -26.031 -6.32 -7.648 1 90.31 268 PHE B C 1
ATOM 4770 O O . PHE B 1 268 ? -26 -5.09 -7.695 1 90.31 268 PHE B O 1
ATOM 4777 N N . GLN B 1 269 ? -27.047 -6.965 -7.086 1 92 269 GLN B N 1
ATOM 4778 C CA . GLN B 1 269 ? -28.25 -6.266 -6.652 1 92 269 GLN B CA 1
ATOM 4779 C C . GLN B 1 269 ? -27.938 -5.293 -5.52 1 92 269 GLN B C 1
ATOM 4781 O O . GLN B 1 269 ? -28.453 -4.168 -5.5 1 92 269 GLN B O 1
ATOM 4786 N N . ARG B 1 270 ? -27.125 -5.723 -4.641 1 94.88 270 ARG B N 1
ATOM 4787 C CA . ARG B 1 270 ? -26.766 -4.844 -3.533 1 94.88 270 ARG B CA 1
ATOM 4788 C C . ARG B 1 270 ? -25.922 -3.674 -4.02 1 94.88 270 ARG B C 1
ATOM 4790 O O . ARG B 1 270 ? -26.094 -2.543 -3.562 1 94.88 270 ARG B O 1
ATOM 4797 N N . ASP B 1 271 ? -25 -3.961 -4.906 1 95.5 271 ASP B N 1
ATOM 4798 C CA . ASP B 1 271 ? -24.188 -2.891 -5.48 1 95.5 271 ASP B CA 1
ATOM 4799 C C . ASP B 1 271 ? -25.062 -1.868 -6.203 1 95.5 271 ASP B C 1
ATOM 4801 O O . ASP B 1 271 ? -24.828 -0.663 -6.113 1 95.5 271 ASP B O 1
ATOM 4805 N N . GLN B 1 272 ? -26.047 -2.363 -6.887 1 95.06 272 GLN B N 1
ATOM 4806 C CA . GLN B 1 272 ? -26.984 -1.473 -7.555 1 95.06 272 GLN B CA 1
ATOM 4807 C C . GLN B 1 272 ? -27.719 -0.592 -6.547 1 95.06 272 GLN B C 1
ATOM 4809 O O . GLN B 1 272 ? -27.844 0.617 -6.746 1 95.06 272 GLN B O 1
ATOM 4814 N N . GLU B 1 273 ? -28.203 -1.191 -5.508 1 96.62 273 GLU B N 1
ATOM 4815 C CA . GLU B 1 273 ? -28.875 -0.469 -4.43 1 96.62 273 GLU B CA 1
ATOM 4816 C C . GLU B 1 273 ? -27.969 0.599 -3.83 1 96.62 273 GLU B C 1
ATOM 4818 O O . GLU B 1 273 ? -28.391 1.743 -3.643 1 96.62 273 GLU B O 1
ATOM 4823 N N . ILE B 1 274 ? -26.734 0.245 -3.539 1 97.94 274 ILE B N 1
ATOM 4824 C CA . ILE B 1 274 ? -25.766 1.151 -2.932 1 97.94 274 ILE B CA 1
ATOM 4825 C C . ILE B 1 274 ? -25.531 2.342 -3.855 1 97.94 274 ILE B C 1
ATOM 4827 O O . ILE B 1 274 ? -25.562 3.494 -3.418 1 97.94 274 ILE B O 1
ATOM 4831 N N . ILE B 1 275 ? -25.297 2.084 -5.133 1 96.38 275 ILE B N 1
ATOM 4832 C CA . ILE B 1 275 ? -25.047 3.137 -6.105 1 96.38 275 ILE B CA 1
ATOM 4833 C C . ILE B 1 275 ? -26.234 4.094 -6.16 1 96.38 275 ILE B C 1
ATOM 4835 O O . ILE B 1 275 ? -26.062 5.312 -6.203 1 96.38 275 ILE B O 1
ATOM 4839 N N . ALA B 1 276 ? -27.438 3.559 -6.145 1 95.44 276 ALA B N 1
ATOM 4840 C CA . ALA B 1 276 ? -28.641 4.379 -6.164 1 95.44 276 ALA B CA 1
ATOM 4841 C C . ALA B 1 276 ? -28.703 5.289 -4.941 1 95.44 276 ALA B C 1
ATOM 4843 O O . ALA B 1 276 ? -29.078 6.461 -5.051 1 95.44 276 ALA B O 1
ATOM 4844 N N . LEU B 1 277 ? -28.344 4.766 -3.832 1 96.69 277 LEU B N 1
ATOM 4845 C CA . LEU B 1 277 ? -28.391 5.512 -2.578 1 96.69 277 LEU B CA 1
ATOM 4846 C C . LEU B 1 277 ? -27.297 6.574 -2.537 1 96.69 277 LEU B C 1
ATOM 4848 O O . LEU B 1 277 ? -27.438 7.598 -1.861 1 96.69 277 LEU B O 1
ATOM 4852 N N . LEU B 1 278 ? -26.172 6.363 -3.291 1 96.44 278 LEU B N 1
ATOM 4853 C CA . LEU B 1 278 ? -25.016 7.25 -3.238 1 96.44 278 LEU B CA 1
ATOM 4854 C C . LEU B 1 278 ? -25.109 8.328 -4.316 1 96.44 278 LEU B C 1
ATOM 4856 O O . LEU B 1 278 ? -24.359 9.305 -4.285 1 96.44 278 LEU B O 1
ATOM 4860 N N . ARG B 1 279 ? -25.938 8.164 -5.223 1 89.88 279 ARG B N 1
ATOM 4861 C CA . ARG B 1 279 ? -26.016 8.984 -6.426 1 89.88 279 ARG B CA 1
ATOM 4862 C C . ARG B 1 279 ? -26.109 10.469 -6.074 1 89.88 279 ARG B C 1
ATOM 4864 O O . ARG B 1 279 ? -25.469 11.297 -6.723 1 89.88 279 ARG B O 1
ATOM 4871 N N . ASP B 1 280 ? -26.781 10.812 -5.047 1 88.56 280 ASP B N 1
ATOM 4872 C CA . ASP B 1 280 ? -26.984 12.219 -4.73 1 88.56 280 ASP B CA 1
ATOM 4873 C C . ASP B 1 280 ? -26.141 12.656 -3.537 1 88.56 280 ASP B C 1
ATOM 4875 O O . ASP B 1 280 ? -26.344 13.734 -2.984 1 88.56 280 ASP B O 1
ATOM 4879 N N . GLN B 1 281 ? -25.297 11.82 -3.098 1 92.56 281 GLN B N 1
ATOM 4880 C CA . GLN B 1 281 ? -24.422 12.156 -1.98 1 92.56 281 GLN B CA 1
ATOM 4881 C C . GLN B 1 281 ? -23.188 12.906 -2.459 1 92.56 281 GLN B C 1
ATOM 4883 O O . GLN B 1 281 ? -22.625 12.57 -3.504 1 92.56 281 GLN B O 1
ATOM 4888 N N . PRO B 1 282 ? -22.844 13.953 -1.768 1 92.62 282 PRO B N 1
ATOM 4889 C CA . PRO B 1 282 ? -21.594 14.648 -2.107 1 92.62 282 PRO B CA 1
ATOM 4890 C C . PRO B 1 282 ? -20.344 13.898 -1.649 1 92.62 282 PRO B C 1
ATOM 4892 O O . PRO B 1 282 ? -20.016 13.898 -0.46 1 92.62 282 PRO B O 1
ATOM 4895 N N . LEU B 1 283 ? -19.766 13.109 -2.498 1 96.56 283 LEU B N 1
ATOM 4896 C CA . LEU B 1 283 ? -18.609 12.305 -2.119 1 96.56 283 LEU B CA 1
ATOM 4897 C C . LEU B 1 283 ? -17.328 12.891 -2.717 1 96.56 283 LEU B C 1
ATOM 4899 O O . LEU B 1 283 ? -17.359 13.438 -3.82 1 96.56 283 LEU B O 1
ATOM 4903 N N . PHE B 1 284 ? -16.312 12.781 -1.965 1 97.12 284 PHE B N 1
ATOM 4904 C CA . PHE B 1 284 ? -15.008 13.156 -2.498 1 97.12 284 PHE B CA 1
ATOM 4905 C C . PHE B 1 284 ? -14.555 12.172 -3.576 1 97.12 284 PHE B C 1
ATOM 4907 O O . PHE B 1 284 ? -13.891 12.562 -4.539 1 97.12 284 PHE B O 1
ATOM 4914 N N . TYR B 1 285 ? -14.914 10.898 -3.426 1 97.81 285 TYR B N 1
ATOM 4915 C CA . TYR B 1 285 ? -14.469 9.797 -4.273 1 97.81 285 TYR B CA 1
ATOM 4916 C C . TYR B 1 285 ? -15.445 8.633 -4.227 1 97.81 285 TYR B C 1
ATOM 4918 O O . TYR B 1 285 ? -15.961 8.289 -3.158 1 97.81 285 TYR B O 1
ATOM 4926 N N . LEU B 1 286 ? -15.719 8.062 -5.344 1 98.12 286 LEU B N 1
ATOM 4927 C CA . LEU B 1 286 ? -16.5 6.828 -5.434 1 98.12 286 LEU B CA 1
ATOM 4928 C C . LEU B 1 286 ? -15.836 5.844 -6.391 1 98.12 286 LEU B C 1
ATOM 4930 O O . LEU B 1 286 ? -15.688 6.133 -7.582 1 98.12 286 LEU B O 1
ATOM 4934 N N . GLY B 1 287 ? -15.398 4.73 -5.848 1 98.38 287 GLY B N 1
ATOM 4935 C CA . GLY B 1 287 ? -14.836 3.652 -6.648 1 98.38 287 GLY B CA 1
ATOM 4936 C C . GLY B 1 287 ? -15.688 2.396 -6.633 1 98.38 287 GLY B C 1
ATOM 4937 O O . GLY B 1 287 ? -16.234 2.021 -5.594 1 98.38 287 GLY B O 1
ATOM 4938 N N . VAL B 1 288 ? -15.812 1.764 -7.777 1 97.75 288 VAL B N 1
ATOM 4939 C CA . VAL B 1 288 ? -16.594 0.534 -7.898 1 97.75 288 VAL B CA 1
ATOM 4940 C C . VAL B 1 288 ? -15.695 -0.588 -8.43 1 97.75 288 VAL B C 1
ATOM 4942 O O . VAL B 1 288 ? -15.133 -0.48 -9.523 1 97.75 288 VAL B O 1
ATOM 4945 N N . LEU B 1 289 ? -15.586 -1.604 -7.684 1 96.44 289 LEU B N 1
ATOM 4946 C CA . LEU B 1 289 ? -14.789 -2.76 -8.086 1 96.44 289 LEU B CA 1
ATOM 4947 C C . LEU B 1 289 ? -15.477 -3.523 -9.219 1 96.44 289 LEU B C 1
ATOM 4949 O O . LEU B 1 289 ? -16.703 -3.686 -9.211 1 96.44 289 LEU B O 1
ATOM 4953 N N . GLY B 1 290 ? -14.664 -4.055 -10.148 1 92.25 290 GLY B N 1
ATOM 4954 C CA . GLY B 1 290 ? -15.188 -4.84 -11.258 1 92.25 290 GLY B CA 1
ATOM 4955 C C . GLY B 1 290 ? -14.938 -4.199 -12.609 1 92.25 290 GLY B C 1
ATOM 4956 O O . GLY B 1 290 ? -14.539 -3.037 -12.688 1 92.25 290 GLY B O 1
ATOM 4957 N N . PRO B 1 291 ? -15.242 -4.883 -13.664 1 90 291 PRO B N 1
ATOM 4958 C CA . PRO B 1 291 ? -15.023 -4.355 -15.008 1 90 291 PRO B CA 1
ATOM 4959 C C . PRO B 1 291 ? -16 -3.246 -15.375 1 90 291 PRO B C 1
ATOM 4961 O O . PRO B 1 291 ? -17.078 -3.141 -14.773 1 90 291 PRO B O 1
ATOM 4964 N N . LYS B 1 292 ? -15.68 -2.494 -16.344 1 90.75 292 LYS B N 1
ATOM 4965 C CA . LYS B 1 292 ? -16.484 -1.362 -16.797 1 90.75 292 LYS B CA 1
ATOM 4966 C C . LYS B 1 292 ? -17.891 -1.812 -17.203 1 90.75 292 LYS B C 1
ATOM 4968 O O . LYS B 1 292 ? -18.875 -1.137 -16.891 1 90.75 292 LYS B O 1
ATOM 4973 N N . ARG B 1 293 ? -17.953 -2.953 -17.859 1 87.81 293 ARG B N 1
ATOM 4974 C CA . ARG B 1 293 ? -19.234 -3.453 -18.344 1 87.81 293 ARG B CA 1
ATOM 4975 C C . ARG B 1 293 ? -20.188 -3.719 -17.172 1 87.81 293 ARG B C 1
ATOM 4977 O O . ARG B 1 293 ? -21.375 -3.447 -17.281 1 87.81 293 ARG B O 1
ATOM 4984 N N . ARG B 1 294 ? -19.641 -4.215 -16.141 1 89.38 294 ARG B N 1
ATOM 4985 C CA . ARG B 1 294 ? -20.453 -4.465 -14.961 1 89.38 294 ARG B CA 1
ATOM 4986 C C . ARG B 1 294 ? -21.016 -3.16 -14.391 1 89.38 294 ARG B C 1
ATOM 4988 O O . ARG B 1 294 ? -22.203 -3.066 -14.078 1 89.38 294 ARG B O 1
ATOM 4995 N N . THR B 1 295 ? -20.156 -2.201 -14.234 1 92.38 295 THR B N 1
ATOM 4996 C CA . THR B 1 295 ? -20.562 -0.921 -13.672 1 92.38 295 THR B CA 1
ATOM 4997 C C . THR B 1 295 ? -21.609 -0.254 -14.562 1 92.38 295 THR B C 1
ATOM 4999 O O . THR B 1 295 ? -22.562 0.344 -14.062 1 92.38 295 THR B O 1
ATOM 5002 N N . ALA B 1 296 ? -21.453 -0.386 -15.836 1 91.5 296 ALA B N 1
ATOM 5003 C CA . ALA B 1 296 ? -22.438 0.146 -16.766 1 91.5 296 ALA B CA 1
ATOM 5004 C C . ALA B 1 296 ? -23.812 -0.477 -16.516 1 91.5 296 ALA B C 1
ATOM 5006 O O . ALA B 1 296 ? -24.828 0.22 -16.547 1 91.5 296 ALA B O 1
ATOM 5007 N N . ARG B 1 297 ? -23.812 -1.758 -16.266 1 89.94 297 ARG B N 1
ATOM 5008 C CA . ARG B 1 297 ? -25.062 -2.461 -15.984 1 89.94 297 ARG B CA 1
ATOM 5009 C C . ARG B 1 297 ? -25.656 -2.002 -14.656 1 89.94 297 ARG B C 1
ATOM 5011 O O . ARG B 1 297 ? -26.875 -1.845 -14.539 1 89.94 297 ARG B O 1
ATOM 5018 N N . LEU B 1 298 ? -24.781 -1.761 -13.742 1 92.25 298 LEU B N 1
ATOM 5019 C CA . LEU B 1 298 ? -25.219 -1.294 -12.438 1 92.25 298 LEU B CA 1
ATOM 5020 C C . LEU B 1 298 ? -25.922 0.055 -12.555 1 92.25 298 LEU B C 1
ATOM 5022 O O . LEU B 1 298 ? -26.891 0.324 -11.828 1 92.25 298 LEU B O 1
ATOM 5026 N N . LEU B 1 299 ? -25.469 0.839 -13.414 1 92.81 299 LEU B N 1
ATOM 5027 C CA . LEU B 1 299 ? -25.969 2.197 -13.594 1 92.81 299 LEU B CA 1
ATOM 5028 C C . LEU B 1 299 ? -27.094 2.234 -14.617 1 92.81 299 LEU B C 1
ATOM 5030 O O . LEU B 1 299 ? -27.766 3.262 -14.781 1 92.81 299 LEU B O 1
ATOM 5034 N N . SER B 1 300 ? -27.375 1.105 -15.25 1 89 300 SER B N 1
ATOM 5035 C CA . SER B 1 300 ? -28.297 1.06 -16.375 1 89 300 SER B CA 1
ATOM 5036 C C . SER B 1 300 ? -28.016 2.164 -17.375 1 89 300 SER B C 1
ATOM 5038 O O . SER B 1 300 ? -28.922 2.867 -17.828 1 89 300 SER B O 1
ATOM 5040 N N . ALA B 1 301 ? -26.75 2.451 -17.547 1 84 301 ALA B N 1
ATOM 5041 C CA . ALA B 1 301 ? -26.297 3.5 -18.453 1 84 301 ALA B CA 1
ATOM 5042 C C . ALA B 1 301 ? -25.172 2.996 -19.359 1 84 301 ALA B C 1
ATOM 5044 O O . ALA B 1 301 ? -24.484 2.023 -19.016 1 84 301 ALA B O 1
ATOM 5045 N N . SER B 1 302 ? -25.094 3.613 -20.469 1 81.44 302 SER B N 1
ATOM 5046 C CA . SER B 1 302 ? -24.047 3.219 -21.406 1 81.44 302 SER B CA 1
ATOM 5047 C C . SER B 1 302 ? -22.688 3.789 -21 1 81.44 302 SER B C 1
ATOM 5049 O O . SER B 1 302 ? -21.641 3.199 -21.281 1 81.44 302 SER B O 1
ATOM 5051 N N . GLU B 1 303 ? -22.812 4.922 -20.344 1 88.06 303 GLU B N 1
ATOM 5052 C CA . GLU B 1 303 ? -21.547 5.551 -19.969 1 88.06 303 GLU B CA 1
ATOM 5053 C C . GLU B 1 303 ? -21.453 5.723 -18.453 1 88.06 303 GLU B C 1
ATOM 5055 O O . GLU B 1 303 ? -22.438 6.012 -17.781 1 88.06 303 GLU B O 1
ATOM 5060 N N . ILE B 1 304 ? -20.297 5.496 -18 1 90.81 304 ILE B N 1
ATOM 5061 C CA . ILE B 1 304 ? -20 5.684 -16.578 1 90.81 304 ILE B CA 1
ATOM 5062 C C . ILE B 1 304 ? -19.625 7.141 -16.312 1 90.81 304 ILE B C 1
ATOM 5064 O O . ILE B 1 304 ? -18.703 7.672 -16.938 1 90.81 304 ILE B O 1
ATOM 5068 N N . PRO B 1 305 ? -20.344 7.738 -15.453 1 90.88 305 PRO B N 1
ATOM 5069 C CA . PRO B 1 305 ? -19.984 9.125 -15.133 1 90.88 305 PRO B CA 1
ATOM 5070 C C . PRO B 1 305 ? -18.531 9.266 -14.68 1 90.88 305 PRO B C 1
ATOM 5072 O O . PRO B 1 305 ? -17.969 8.344 -14.07 1 90.88 305 PRO B O 1
ATOM 5075 N N . SER B 1 306 ? -17.953 10.422 -14.898 1 87.81 306 SER B N 1
ATOM 5076 C CA . SER B 1 306 ? -16.531 10.656 -14.633 1 87.81 306 SER B CA 1
ATOM 5077 C C . SER B 1 306 ? -16.25 10.633 -13.133 1 87.81 306 SER B C 1
ATOM 5079 O O . SER B 1 306 ? -15.109 10.406 -12.719 1 87.81 306 SER B O 1
ATOM 5081 N N . TRP B 1 307 ? -17.266 10.891 -12.375 1 89.12 307 TRP B N 1
ATOM 5082 C CA . TRP B 1 307 ? -17.047 10.961 -10.93 1 89.12 307 TRP B CA 1
ATOM 5083 C C . TRP B 1 307 ? -17.047 9.57 -10.312 1 89.12 307 TRP B C 1
ATOM 5085 O O . TRP B 1 307 ? -16.75 9.414 -9.117 1 89.12 307 TRP B O 1
ATOM 5095 N N . ILE B 1 308 ? -17.391 8.594 -11.117 1 94.94 308 ILE B N 1
ATOM 5096 C CA . ILE B 1 308 ? -17.312 7.207 -10.68 1 94.94 308 ILE B CA 1
ATOM 5097 C C . ILE B 1 308 ? -16.047 6.562 -11.234 1 94.94 308 ILE B C 1
ATOM 5099 O O . ILE B 1 308 ? -15.859 6.504 -12.453 1 94.94 308 ILE B O 1
ATOM 5103 N N . HIS B 1 309 ? -15.227 6.121 -10.398 1 96.69 309 HIS B N 1
ATOM 5104 C CA . HIS B 1 309 ? -14.016 5.422 -10.797 1 96.69 309 HIS B CA 1
ATOM 5105 C C . HIS B 1 309 ? -14.273 3.932 -10.977 1 96.69 309 HIS B C 1
ATOM 5107 O O . HIS B 1 309 ? -14.484 3.207 -10 1 96.69 309 HIS B O 1
ATOM 5113 N N . SER B 1 310 ? -14.211 3.432 -12.156 1 95.19 310 SER B N 1
ATOM 5114 C CA . SER B 1 310 ? -14.469 2.043 -12.531 1 95.19 310 SER B CA 1
ATOM 5115 C C . SER B 1 310 ? -13.742 1.678 -13.82 1 95.19 310 SER B C 1
ATOM 5117 O O . SER B 1 310 ? -13.922 2.338 -14.852 1 95.19 310 SER B O 1
ATOM 5119 N N . PRO B 1 311 ? -12.992 0.533 -13.844 1 95.38 311 PRO B N 1
ATOM 5120 C CA . PRO B 1 311 ? -12.609 -0.218 -12.648 1 95.38 311 PRO B CA 1
ATOM 5121 C C . PRO B 1 311 ? -11.914 0.654 -11.602 1 95.38 311 PRO B C 1
ATOM 5123 O O . PRO B 1 311 ? -11.203 1.601 -11.953 1 95.38 311 PRO B O 1
ATOM 5126 N N . VAL B 1 312 ? -12.18 0.409 -10.398 1 97.75 312 VAL B N 1
ATOM 5127 C CA . VAL B 1 312 ? -11.57 1.169 -9.312 1 97.75 312 VAL B CA 1
ATOM 5128 C C . VAL B 1 312 ? -10.07 0.878 -9.25 1 97.75 312 VAL B C 1
ATOM 5130 O O . VAL B 1 312 ? -9.648 -0.268 -9.422 1 97.75 312 VAL B O 1
ATOM 5133 N N . GLY B 1 313 ? -9.266 1.943 -9.039 1 98.19 313 GLY B N 1
ATOM 5134 C CA . GLY B 1 313 ? -7.824 1.83 -8.93 1 98.19 313 GLY B CA 1
ATOM 5135 C C . GLY B 1 313 ? -7.094 2.289 -10.18 1 98.19 313 GLY B C 1
ATOM 5136 O O . GLY B 1 313 ? -7.699 2.414 -11.25 1 98.19 313 GLY B O 1
ATOM 5137 N N . LEU B 1 314 ? -5.797 2.52 -10.07 1 98.12 314 LEU B N 1
ATOM 5138 C CA . LEU B 1 314 ? -4.961 2.875 -11.211 1 98.12 314 LEU B CA 1
ATOM 5139 C C . LEU B 1 314 ? -4.777 1.683 -12.148 1 98.12 314 LEU B C 1
ATOM 5141 O O . LEU B 1 314 ? -4.797 0.533 -11.703 1 98.12 314 LEU B O 1
ATOM 5145 N N . ALA B 1 315 ? -4.57 1.944 -13.422 1 96.94 315 ALA B N 1
ATOM 5146 C CA . ALA B 1 315 ? -4.363 0.899 -14.422 1 96.94 315 ALA B CA 1
ATOM 5147 C C . ALA B 1 315 ? -2.918 0.41 -14.414 1 96.94 315 ALA B C 1
ATOM 5149 O O . ALA B 1 315 ? -2.172 0.647 -15.367 1 96.94 315 ALA B O 1
ATOM 5150 N N . ILE B 1 316 ? -2.566 -0.398 -13.43 1 96.88 316 ILE B N 1
ATOM 5151 C CA . ILE B 1 316 ? -1.18 -0.829 -13.289 1 96.88 316 ILE B CA 1
ATOM 5152 C C . ILE B 1 316 ? -1.079 -2.332 -13.539 1 96.88 316 ILE B C 1
ATOM 5154 O O . ILE B 1 316 ? -0.053 -2.949 -13.242 1 96.88 316 ILE B O 1
ATOM 5158 N N . GLY B 1 317 ? -2.168 -2.926 -14.047 1 95.31 317 GLY B N 1
ATOM 5159 C CA . GLY B 1 317 ? -2.174 -4.352 -14.32 1 95.31 317 GLY B CA 1
ATOM 5160 C C . GLY B 1 317 ? -2.229 -5.207 -13.07 1 95.31 317 GLY B C 1
ATOM 5161 O O . GLY B 1 317 ? -1.733 -6.336 -13.062 1 95.31 317 GLY B O 1
ATOM 5162 N N . ALA B 1 318 ? -2.848 -4.688 -12.023 1 95.56 318 ALA B N 1
ATOM 5163 C CA . ALA B 1 318 ? -2.873 -5.328 -10.711 1 95.56 318 ALA B CA 1
ATOM 5164 C C . ALA B 1 318 ? -3.592 -6.672 -10.773 1 95.56 318 ALA B C 1
ATOM 5166 O O . ALA B 1 318 ? -4.605 -6.809 -11.453 1 95.56 318 ALA B O 1
ATOM 5167 N N . ARG B 1 319 ? -3.029 -7.633 -10.039 1 92.81 319 ARG B N 1
ATOM 5168 C CA . ARG B 1 319 ? -3.609 -8.961 -9.891 1 92.81 319 ARG B CA 1
ATOM 5169 C C . ARG B 1 319 ? -3.777 -9.328 -8.422 1 92.81 319 ARG B C 1
ATOM 5171 O O . ARG B 1 319 ? -2.904 -9.031 -7.602 1 92.81 319 ARG B O 1
ATOM 5178 N N . GLY B 1 320 ? -4.91 -9.898 -8.141 1 93.06 320 GLY B N 1
ATOM 5179 C CA . GLY B 1 320 ? -5.121 -10.359 -6.781 1 93.06 320 GLY B CA 1
ATOM 5180 C C . GLY B 1 320 ? -5.492 -9.242 -5.824 1 93.06 320 GLY B C 1
ATOM 5181 O O . GLY B 1 320 ? -5.371 -8.062 -6.164 1 93.06 320 GLY B O 1
ATOM 5182 N N . PRO B 1 321 ? -5.883 -9.586 -4.629 1 95.62 321 PRO B N 1
ATOM 5183 C CA . PRO B 1 321 ? -6.426 -8.617 -3.67 1 95.62 321 PRO B CA 1
ATOM 5184 C C . PRO B 1 321 ? -5.391 -7.586 -3.225 1 95.62 321 PRO B C 1
ATOM 5186 O O . PRO B 1 321 ? -5.711 -6.398 -3.111 1 95.62 321 PRO B O 1
ATOM 5189 N N . GLU B 1 322 ? -4.145 -8.016 -3.016 1 97.19 322 GLU B N 1
ATOM 5190 C CA . GLU B 1 322 ? -3.115 -7.113 -2.5 1 97.19 322 GLU B CA 1
ATOM 5191 C C . GLU B 1 322 ? -2.742 -6.051 -3.531 1 97.19 322 GLU B C 1
ATOM 5193 O O . GLU B 1 322 ? -2.709 -4.859 -3.223 1 97.19 322 GLU B O 1
ATOM 5198 N N . GLU B 1 323 ? -2.463 -6.504 -4.777 1 97.75 323 GLU B N 1
ATOM 5199 C CA . GLU B 1 323 ? -2.094 -5.547 -5.816 1 97.75 323 GLU B CA 1
ATOM 5200 C C . GLU B 1 323 ? -3.256 -4.617 -6.148 1 97.75 323 GLU B C 1
ATOM 5202 O O . GLU B 1 323 ? -3.055 -3.422 -6.383 1 97.75 323 GLU B O 1
ATOM 5207 N N . ILE B 1 324 ? -4.449 -5.145 -6.172 1 97.44 324 ILE B N 1
ATOM 5208 C CA . ILE B 1 324 ? -5.633 -4.328 -6.434 1 97.44 324 ILE B CA 1
ATOM 5209 C C . ILE B 1 324 ? -5.793 -3.283 -5.336 1 97.44 324 ILE B C 1
ATOM 5211 O O . ILE B 1 324 ? -6.105 -2.123 -5.613 1 97.44 324 ILE B O 1
ATOM 5215 N N . ALA B 1 325 ? -5.578 -3.705 -4.078 1 98.5 325 ALA B N 1
ATOM 5216 C CA . ALA B 1 325 ? -5.656 -2.775 -2.953 1 98.5 325 ALA B CA 1
ATOM 5217 C C . ALA B 1 325 ? -4.668 -1.624 -3.127 1 98.5 325 ALA B C 1
ATOM 5219 O O . ALA B 1 325 ? -5.023 -0.458 -2.938 1 98.5 325 ALA B O 1
ATOM 5220 N N . ILE B 1 326 ? -3.414 -1.963 -3.496 1 98.62 326 ILE B N 1
ATOM 5221 C CA . ILE B 1 326 ? -2.4 -0.94 -3.727 1 98.62 326 ILE B CA 1
ATOM 5222 C C . ILE B 1 326 ? -2.855 -0.006 -4.848 1 98.62 326 ILE B C 1
ATOM 5224 O O . ILE B 1 326 ? -2.717 1.215 -4.738 1 98.62 326 ILE B O 1
ATOM 5228 N N . SER B 1 327 ? -3.41 -0.573 -5.898 1 98.62 327 SER B N 1
ATOM 5229 C CA . SER B 1 327 ? -3.926 0.203 -7.02 1 98.62 327 SER B CA 1
ATOM 5230 C C . SER B 1 327 ? -5.004 1.181 -6.566 1 98.62 327 SER B C 1
ATOM 5232 O O . SER B 1 327 ? -4.984 2.354 -6.945 1 98.62 327 SER B O 1
ATOM 5234 N N . ILE B 1 328 ? -5.914 0.743 -5.746 1 98.81 328 ILE B N 1
ATOM 5235 C CA . ILE B 1 328 ? -7.027 1.548 -5.262 1 98.81 328 ILE B CA 1
ATOM 5236 C C . ILE B 1 328 ? -6.504 2.68 -4.383 1 98.81 328 ILE B C 1
ATOM 5238 O O . ILE B 1 328 ? -6.879 3.84 -4.562 1 98.81 328 ILE B O 1
ATOM 5242 N N . ILE B 1 329 ? -5.617 2.367 -3.453 1 98.75 329 ILE B N 1
ATOM 5243 C CA . ILE B 1 329 ? -5.098 3.367 -2.529 1 98.75 329 ILE B CA 1
ATOM 5244 C C . ILE B 1 329 ? -4.297 4.414 -3.301 1 98.75 329 ILE B C 1
ATOM 5246 O O . ILE B 1 329 ? -4.387 5.609 -3.012 1 98.75 329 ILE B O 1
ATOM 5250 N N . ALA B 1 330 ? -3.496 3.947 -4.27 1 98.75 330 ALA B N 1
ATOM 5251 C CA . ALA B 1 330 ? -2.734 4.883 -5.09 1 98.75 330 ALA B CA 1
ATOM 5252 C C . ALA B 1 330 ? -3.662 5.859 -5.812 1 98.75 330 ALA B C 1
ATOM 5254 O O . ALA B 1 330 ? -3.381 7.059 -5.879 1 98.75 330 ALA B O 1
ATOM 5255 N N . GLU B 1 331 ? -4.754 5.367 -6.352 1 98.62 331 GLU B N 1
ATOM 5256 C CA . GLU B 1 331 ? -5.73 6.23 -7.012 1 98.62 331 GLU B CA 1
ATOM 5257 C C . GLU B 1 331 ? -6.348 7.219 -6.023 1 98.62 331 GLU B C 1
ATOM 5259 O O . GLU B 1 331 ? -6.477 8.406 -6.328 1 98.62 331 GLU B O 1
ATOM 5264 N N . MET B 1 332 ? -6.691 6.75 -4.867 1 98.44 332 MET B N 1
ATOM 5265 C CA . MET B 1 332 ? -7.309 7.609 -3.861 1 98.44 332 MET B CA 1
ATOM 5266 C C . MET B 1 332 ? -6.344 8.703 -3.412 1 98.44 332 MET B C 1
ATOM 5268 O O . MET B 1 332 ? -6.75 9.844 -3.205 1 98.44 332 MET B O 1
ATOM 5272 N N . ILE B 1 333 ? -5.035 8.336 -3.256 1 98 333 ILE B N 1
ATOM 5273 C CA . ILE B 1 333 ? -4.027 9.336 -2.912 1 98 333 ILE B CA 1
ATOM 5274 C C . ILE B 1 333 ? -3.93 10.375 -4.023 1 98 333 ILE B C 1
ATOM 5276 O O . ILE B 1 333 ? -3.852 11.578 -3.754 1 98 333 ILE B O 1
ATOM 5280 N N . SER B 1 334 ? -3.943 9.914 -5.273 1 97.75 334 SER B N 1
ATOM 5281 C CA . SER B 1 334 ? -3.885 10.828 -6.406 1 97.75 334 SER B CA 1
ATOM 5282 C C . SER B 1 334 ? -5.051 11.812 -6.383 1 97.75 334 SER B C 1
ATOM 5284 O O . SER B 1 334 ? -4.859 13.016 -6.578 1 97.75 334 SER B O 1
ATOM 5286 N N . VAL B 1 335 ? -6.23 11.312 -6.125 1 97.25 335 VAL B N 1
ATOM 5287 C CA . VAL B 1 335 ? -7.426 12.148 -6.066 1 97.25 335 VAL B CA 1
ATOM 5288 C C . VAL B 1 335 ? -7.332 13.109 -4.879 1 97.25 335 VAL B C 1
ATOM 5290 O O . VAL B 1 335 ? -7.672 14.289 -4.996 1 97.25 335 VAL B O 1
ATOM 5293 N N . LEU B 1 336 ? -6.859 12.617 -3.779 1 96.69 336 LEU B N 1
ATOM 5294 C CA . LEU B 1 336 ? -6.707 13.422 -2.572 1 96.69 336 LEU B CA 1
ATOM 5295 C C . LEU B 1 336 ? -5.773 14.602 -2.818 1 96.69 336 LEU B C 1
ATOM 5297 O O . LEU B 1 336 ? -6.059 15.727 -2.395 1 96.69 336 LEU B O 1
ATOM 5301 N N . ARG B 1 337 ? -4.695 14.359 -3.518 1 95.12 337 ARG B N 1
ATOM 5302 C CA . ARG B 1 337 ? -3.635 15.352 -3.686 1 95.12 337 ARG B CA 1
ATOM 5303 C C . ARG B 1 337 ? -3.926 16.266 -4.863 1 95.12 337 ARG B C 1
ATOM 5305 O O . ARG B 1 337 ? -3.506 17.422 -4.871 1 95.12 337 ARG B O 1
ATOM 5312 N N . ASN B 1 338 ? -4.688 15.766 -5.828 1 91.94 338 ASN B N 1
ATOM 5313 C CA . ASN B 1 338 ? -4.895 16.562 -7.039 1 91.94 338 ASN B CA 1
ATOM 5314 C C . ASN B 1 338 ? -6.336 17.047 -7.152 1 91.94 338 ASN B C 1
ATOM 5316 O O . ASN B 1 338 ? -6.66 17.828 -8.039 1 91.94 338 ASN B O 1
ATOM 5320 N N . GLY B 1 339 ? -7.113 16.625 -6.266 1 89.06 339 GLY B N 1
ATOM 5321 C CA . GLY B 1 339 ? -8.508 17.031 -6.297 1 89.06 339 GLY B CA 1
ATOM 5322 C C . GLY B 1 339 ? -9.391 16.062 -7.059 1 89.06 339 GLY B C 1
ATOM 5323 O O . GLY B 1 339 ? -8.906 15.281 -7.887 1 89.06 339 GLY B O 1
ATOM 5324 N N . PRO B 1 340 ? -10.633 16.047 -6.672 1 81.06 340 PRO B N 1
ATOM 5325 C CA . PRO B 1 340 ? -11.578 15.156 -7.344 1 81.06 340 PRO B CA 1
ATOM 5326 C C . PRO B 1 340 ? -11.883 15.594 -8.773 1 81.06 340 PRO B C 1
ATOM 5328 O O . PRO B 1 340 ? -11.641 16.75 -9.141 1 81.06 340 PRO B O 1
ATOM 5331 N N . ALA B 1 341 ? -12.172 14.555 -9.625 1 65.69 341 ALA B N 1
ATOM 5332 C CA . ALA B 1 341 ? -12.641 14.891 -10.961 1 65.69 341 ALA B CA 1
ATOM 5333 C C . ALA B 1 341 ? -13.945 15.688 -10.906 1 65.69 341 ALA B C 1
ATOM 5335 O O . ALA B 1 341 ? -14.734 15.531 -9.977 1 65.69 341 ALA B O 1
ATOM 5336 N N . SER B 1 342 ? -14.023 16.938 -11.5 1 58.72 342 SER B N 1
ATOM 5337 C CA . SER B 1 342 ? -15.172 17.844 -11.516 1 58.72 342 SER B CA 1
ATOM 5338 C C . SER B 1 342 ? -16.469 17.094 -11.766 1 58.72 342 SER B C 1
ATOM 5340 O O . SER B 1 342 ? -16.547 16.25 -12.656 1 58.72 342 SER B O 1
ATOM 5342 N N . LYS B 1 343 ? -17.359 16.922 -10.781 1 54.62 343 LYS B N 1
ATOM 5343 C CA . LYS B 1 343 ? -18.75 16.594 -11.078 1 54.62 343 LYS B CA 1
ATOM 5344 C C . LYS B 1 343 ? -19.375 17.625 -12 1 54.62 343 LYS B C 1
ATOM 5346 O O . LYS B 1 343 ? -19.531 18.797 -11.625 1 54.62 343 LYS B O 1
ATOM 5351 N N . LYS B 1 344 ? -19.016 17.719 -13.156 1 43.06 344 LYS B N 1
ATOM 5352 C CA . LYS B 1 344 ? -19.719 18.703 -13.977 1 43.06 344 LYS B CA 1
ATOM 5353 C C . LYS B 1 344 ? -21.234 18.641 -13.742 1 43.06 344 LYS B C 1
ATOM 5355 O O . LYS B 1 344 ? -21.828 17.562 -13.836 1 43.06 344 LYS B O 1
ATOM 5360 N N . LYS B 1 345 ? -21.781 19.562 -13.086 1 38.44 345 LYS B N 1
ATOM 5361 C CA . LYS B 1 345 ? -23.219 19.859 -13.094 1 38.44 345 LYS B CA 1
ATOM 5362 C C . LYS B 1 345 ? -23.781 19.828 -14.508 1 38.44 345 LYS B C 1
ATOM 5364 O O . LYS B 1 345 ? -23.281 20.531 -15.391 1 38.44 345 LYS B O 1
ATOM 5369 N N . THR B 1 346 ? -24.047 18.656 -15.086 1 28.69 346 THR B N 1
ATOM 5370 C CA . THR B 1 346 ? -24.953 18.828 -16.219 1 28.69 346 THR B CA 1
ATOM 5371 C C . THR B 1 346 ? -26.078 19.812 -15.867 1 28.69 346 THR B C 1
ATOM 5373 O O . THR B 1 346 ? -26.875 19.547 -14.969 1 28.69 346 THR B O 1
ATOM 5376 N N . THR B 1 347 ? -25.734 20.984 -15.914 1 26.11 347 THR B N 1
ATOM 5377 C CA . THR B 1 347 ? -26.891 21.844 -16.188 1 26.11 347 THR B CA 1
ATOM 5378 C C . THR B 1 347 ? -27.594 21.406 -17.469 1 26.11 347 THR B C 1
ATOM 5380 O O . THR B 1 347 ? -26.922 21.094 -18.469 1 26.11 347 THR B O 1
#

Organism: Parageobacillus thermoglucosidasius (NCBI:txid1426)

pLDDT: mean 90.54, std 13.08, range [26.09, 98.94]

Solvent-accessible surface area (backbone atoms only — not comparable to full-atom values): 36442 Å² total; per-residue (Å²): 66,72,37,55,60,56,23,45,49,47,58,68,72,44,92,64,53,31,26,42,35,31,31,44,40,68,48,75,44,61,81,43,56,48,62,29,19,27,34,38,36,76,87,65,55,70,30,55,54,65,48,57,55,79,52,55,64,63,49,54,57,52,38,53,52,23,55,73,66,64,37,53,44,79,48,76,44,74,36,57,63,68,57,87,79,56,78,76,72,28,50,53,37,60,16,35,41,30,34,40,35,34,47,45,44,75,68,45,43,53,43,49,51,49,52,45,52,38,25,76,71,63,33,40,32,35,37,42,30,54,63,62,90,82,69,65,61,51,54,34,28,34,35,38,33,75,89,65,52,72,49,62,44,37,83,70,75,83,45,70,65,58,49,47,56,59,71,64,39,52,81,86,50,64,81,41,25,68,45,72,57,95,88,38,50,27,39,34,36,72,43,64,33,61,50,37,36,38,32,38,26,44,37,72,44,39,47,45,34,41,44,53,39,38,71,36,43,38,41,35,34,38,31,20,64,50,60,86,39,34,33,60,86,67,38,62,61,44,74,42,64,47,68,35,51,57,88,61,42,58,75,70,64,66,77,39,62,66,27,33,36,38,43,54,61,56,30,39,70,58,51,31,51,44,50,65,70,46,68,82,51,53,54,43,39,39,29,36,62,55,55,51,69,42,53,20,59,55,65,75,34,93,66,72,56,80,53,50,36,58,44,43,38,51,94,34,67,60,51,50,46,39,32,39,26,45,23,33,50,42,37,51,46,24,34,53,61,70,45,57,66,74,71,70,73,80,119,63,74,38,54,60,56,24,44,50,48,58,70,72,43,91,64,54,33,24,42,35,31,31,45,40,69,47,76,44,61,83,43,56,46,62,29,21,28,32,36,35,77,87,63,52,71,32,56,54,66,48,58,56,80,52,54,64,61,49,54,57,52,39,53,54,23,56,74,67,64,37,53,46,77,47,75,45,72,35,58,63,67,57,86,78,57,79,74,70,30,51,52,35,59,16,36,41,32,34,40,36,34,47,46,45,75,68,46,43,53,44,49,50,48,52,45,51,38,25,73,72,63,32,39,32,35,40,41,29,54,62,62,90,82,68,64,60,49,56,36,29,35,37,38,34,76,90,65,53,70,48,62,47,37,83,70,75,83,45,72,64,58,48,45,57,60,72,66,39,52,81,86,49,66,82,41,27,68,44,73,57,95,88,40,48,25,40,34,35,74,43,63,32,60,49,36,35,37,32,37,27,44,38,72,43,39,46,45,35,41,45,53,39,39,71,35,43,37,42,36,34,38,33,21,64,49,62,84,39,35,32,60,87,66,37,63,59,41,74,42,64,48,67,36,51,58,90,62,43,56,73,71,63,66,78,39,61,66,28,32,37,3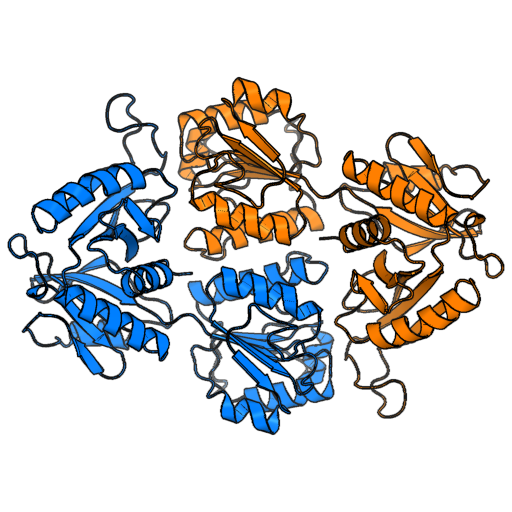7,43,55,63,55,30,39,70,58,51,31,53,44,51,65,70,46,68,83,52,51,55,43,38,38,28,36,62,54,55,52,69,42,54,19,60,56,65,73,35,93,66,74,56,79,52,50,36,57,44,44,37,50,94,35,67,60,50,48,46,40,32,38,26,45,23,34,51,43,38,50,46,23,34,52,61,70,45,56,66,74,71,70,73,81,119

Nearest PDB structures (foldseek):
  3on5-assembly1_A  TM=9.002E-01  e=3.681E-39  Halalkalibacterium halodurans
  3on5-assembly1_B  TM=8.820E-01  e=1.287E-33  Halalkalibacterium halodurans
  2we8-assembly1_A-2  TM=6.817E-01  e=6.164E-26  Mycolicibacterium smegmatis MC2 155
  2we8-assembly2_B-3  TM=6.843E-01  e=2.751E-24  Mycolicibacterium smegmatis MC2 155
  2we7-assembly2_B-2  TM=6.541E-01  e=6.991E-25  Mycolicibacterium smegmatis MC2 155

Foldseek 3Di:
DAQVLFVLVCLVPDPFWWKKKFWFDKFADFQDDGGFIKIAGLVGDMGTDDHPPQCNVVVNVVGNVCQVVQFKDKDKDQLQDCDPPPPDDSPVGHMMTIMIMGICDPQNSVVSNVVNVCLVVFKKKKWKFFPDPPDHDQCRIWMAIPVGDIDTNPPDDCDPVNVCQRPVAPPLGHDFHWDADPNTIITMDMDGHAQEEEEEAQPLLCQLLLQVSLVVGHQYEYEYQDVVRQDCVNRVSHPYGHHRQLVPVVVVVPAAQRHHYEYDRVDLVSLLVNCVSCVPHNYQAAAYDDAPVSVCVSVVHPDDDQRYHPNAFDPPVADGSNSRSVRNVVVVVVCSVVHGDDPPPPD/DAQVLFVLVCLVPDPFWWKKKFWFDKFADFQDDGGFIKIAGLVGDMGTDDHPPLCNVVVNVVGNVCQVVQFKDKDKDQLQDPDPPPDHDSPVGHMMTIMIMGICDPQNSVVSNVVNVCLVVFKKKKWKFFPPPPDHDQCRIWMAIPVGDIDTNPPDDCDPVNVCQRPVAPPLGHDFHWDADPNTIITMDMDGHAQEEEEEAQPLLCQLLLVVSLVVGHQYEYEYQDVVRQDCVNRVSHPYGHHRQLVPVVVVVPAAQRHEYEYDRVDLVSLLVNCVSCVPHNYQAAAYDDA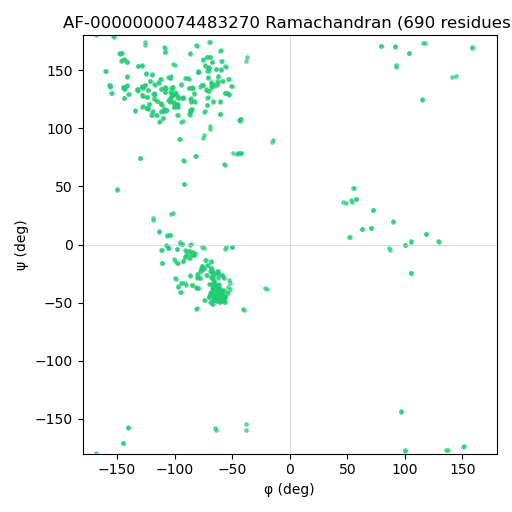PVSVCVSVVHPDDDQRYHPNAFDPPVADGSNRRSVRNVVVVVVCSVVHGDDPPPPD

Secondary structure (DSSP, 8-state):
--THHHHHHHHHH--S-EEEEEEEEEEE--SS-TT-EEEEETTS-EEE-SSSSSSHHHHHHHHHHHHHHT--EEEEEE-----SSSSSS-----EEEEEEEEE--HHHHHHHHHHHHHHHTT--EEEEEE--TT--SGGGEEEEETT--EEES--S---HHHHHHHHSPPTT----EEEEETTEEEEEEEE-PPPEEEEE--STTHHHHHHHHHHHT-EEEEEES-TTTSSTTT-TT-SEEEES-HHHHHHHHT--TT-EEEE----HHHHHHHHHHHTTS--SEEEE-S-HHHHHHHHTSSS--TTEESS-S-SS---HHHHHHHHHHHHHHHHHHH---------/--THHHHHHHHHH--S-EEEEEEEEEEE--SS-TT-EEEEETT--EEE-SSSSSSHHHHHHHHHHHHHHT--EEEEEE-----SSSSSS-----EEEEEEEEE--HHHHHHHHHHHHHHHTT--EEEEEE--TT--SGGGEEEEETT--EEES--S---HHHHHHHHSPPTT----EEEEETTEEEEEEEE-PPPEEEEE--STTHHHHHHHHHHHT-EEEEEES-TTTSSTTT-TT-SEEEES-HHHHHHHHT--TT-EEEE----HHHHHHHHHHHTTS--SEEEE-S-HHHHHHHHTSSS--TTEESS-S-SS---HHHHHHHHHHHHHHHHHHH---------

InterPro domains:
  IPR003777 XdhC- CoxI [PF02625] (13-78)
  IPR027051 XdhC Rossmann domain [PF13478] (197-332)
  IPR048890 BH1974-like, central domain [PF21469] (108-192)
  IPR052698 Molybdenum Cofactor Utilization and Processing [PTHR30388] (1-344)

Sequence (694 aa):
MESYHAVLEAIASSHEQGVLATIIHIDGSAYQKEGACMWISESGRTAGLLSGGCLEETIAIQAKDVLQHQQAHMTTFDMRQEDDFSWGQGAGCNGIIQVLLEPVTAEMRADWLAVKACLDRGEHVLLARTLDGETSGRKNFFFCSESGRRFGGFCGEMTPKLRSLLDSAPLFQGKNGICIIDGVQFYIQHYWPKPRLVIFGANPDAKPLVSFAKQAGFFIVVTDWRPALCSKEHLPDADEWVVGFPSKTVPQLGLNERDFVVIMTHHFQRDQEIIALLRDQPLFYLGVLGPKRRTARLLSASEIPSWIHSPVGLAIGARGPEEIAISIIAEMISVLRNGPASKKKTTMESYHAVLEAIASSHEQGVLATIIHIDGSAYQKEGACMWISESGRTAGLLSGGCLEETIAIQAKDVLQHQQAHMTTFDMRQEDDFSWGQGAGCNGIIQVLLEPVTAEMRADWLAVKACLDRGEHVLLARTLDGETSGRKNFFFCSESGRRFGGFCGEMTPKLRSLLDSAPLFQGKNGICIIDGVQFYIQHYWPKPRLVIFGANPDAKPLVSFAKQAGFFIVVTDWRPALCSKEHLPDADEWVVGFPSKTVPQLGLNERDFVVIMTHHFQRDQEIIALLRDQPLFYLGVLGPKRRTARLLSASEIPSWIHSPVGLAIGARGPEEIAISIIAEMISVLRNGPASKKKTT

Radius of gyration: 27.61 Å; Cα contacts (8 Å, |Δi|>4): 1467; chains: 2; bounding box: 66×84×60 Å